Protein AF-0000000072977949 (afdb_homodimer)

Radius of gyration: 23.08 Å; Cα contacts (8 Å, |Δi|>4): 907; chains: 2; bounding box: 55×62×62 Å

Sequence (490 aa):
MAINISKLNVQCADCPIRHRAVCAKCDDDELAQLEDMKFYRMFEAGQTIVWAGDDLTFVASVVRGVATLGQTLEDGRTQMLGLLLPSDFIGRPWRGTSAYDVSAITNVTLCCFRRKPFEEMLIRTPHIGERLLEMTMDELDAAREWMLILGRKTAREKIASLLTIIARREKTLDVPLAKAPVTIDLPLTREAMSDYLGLTLETVSRQISALKREDIILLEGKRRVVVPDMARLLEQTGSDPISHIMAINISKLNVQCADCPIRHRAVCAKCDDDELAQLEDMKFYRMFEAGQTIVWAGDDLTFVASVVRGVATLGQTLEDGRTQMLGLLLPSDFIGRPWRGTSAYDVSAITNVTLCCFRRKPFEEMLIRTPHIGERLLEMTMDELDAAREWMLILGRKTAREKIASLLTIIARREKTLDVPLAKAPVTIDLPLTREAMSDYLGLTLETVSRQISALKREDIILLEGKRRVVVPDMARLLEQTGSDPISHI

Structure (mmCIF, N/CA/C/O backbone):
data_AF-0000000072977949-model_v1
#
loop_
_entity.id
_entity.type
_entity.pdbx_description
1 polymer 'Transcriptional activator protein FnrL'
#
loop_
_atom_site.group_PDB
_atom_site.id
_atom_site.type_symbol
_atom_site.label_atom_id
_atom_site.label_alt_id
_atom_site.label_comp_id
_atom_site.label_asym_id
_atom_site.label_entity_id
_atom_site.label_seq_id
_atom_site.pdbx_PDB_ins_code
_atom_site.Cartn_x
_atom_site.Cartn_y
_atom_site.Cartn_z
_atom_site.occupancy
_atom_site.B_iso_or_equiv
_atom_site.auth_seq_id
_atom_site.auth_comp_id
_atom_site.auth_asym_id
_atom_site.auth_atom_id
_atom_site.pdbx_PDB_model_num
ATOM 1 N N . MET A 1 1 ? 6.418 -28.5 12.336 1 30.33 1 MET A N 1
ATOM 2 C CA . MET A 1 1 ? 6.332 -29.172 11.039 1 30.33 1 MET A CA 1
ATOM 3 C C . MET A 1 1 ? 7.652 -29.078 10.289 1 30.33 1 MET A C 1
ATOM 5 O O . MET A 1 1 ? 8.258 -28 10.234 1 30.33 1 MET A O 1
ATOM 9 N N . ALA A 1 2 ? 8.156 -30.156 9.977 1 33.59 2 ALA A N 1
ATOM 10 C CA . ALA A 1 2 ? 9.508 -30.312 9.453 1 33.59 2 ALA A CA 1
ATOM 11 C C . ALA A 1 2 ? 9.703 -29.484 8.18 1 33.59 2 ALA A C 1
ATOM 13 O O . ALA A 1 2 ? 8.891 -29.562 7.258 1 33.59 2 ALA A O 1
ATOM 14 N N . ILE A 1 3 ? 10.336 -28.375 8.234 1 41.22 3 ILE A N 1
ATOM 15 C CA . ILE A 1 3 ? 10.742 -27.562 7.098 1 41.22 3 ILE A CA 1
ATOM 16 C C . ILE A 1 3 ? 11.445 -28.422 6.059 1 41.22 3 ILE A C 1
ATOM 18 O O . ILE A 1 3 ? 12.508 -29 6.336 1 41.22 3 ILE A O 1
ATOM 22 N N . ASN A 1 4 ? 10.727 -29.156 5.258 1 37.44 4 ASN A N 1
ATOM 23 C CA . ASN A 1 4 ? 11.391 -29.891 4.191 1 37.44 4 ASN A CA 1
ATOM 24 C C . ASN A 1 4 ? 12.258 -28.984 3.33 1 37.44 4 ASN A C 1
ATOM 26 O O . ASN A 1 4 ? 11.742 -28.109 2.635 1 37.44 4 ASN A O 1
ATOM 30 N N . ILE A 1 5 ? 13.43 -28.641 3.742 1 45.5 5 ILE A N 1
ATOM 31 C CA . ILE A 1 5 ? 14.469 -27.969 2.971 1 45.5 5 ILE A CA 1
ATOM 32 C C . ILE A 1 5 ? 14.773 -28.766 1.708 1 45.5 5 ILE A C 1
ATOM 34 O O . ILE A 1 5 ? 15.359 -29.844 1.778 1 45.5 5 ILE A O 1
ATOM 38 N N . SER A 1 6 ? 13.773 -29.016 0.909 1 48.47 6 SER A N 1
ATOM 39 C CA . SER A 1 6 ? 14.148 -29.703 -0.33 1 48.47 6 SER A CA 1
ATOM 40 C C . SER A 1 6 ? 15.305 -28.984 -1.022 1 48.47 6 SER A C 1
ATOM 42 O O . SER A 1 6 ? 15.43 -27.766 -0.934 1 48.47 6 SER A O 1
ATOM 44 N N . LYS A 1 7 ? 16.438 -29.625 -1.248 1 54.16 7 LYS A N 1
ATOM 45 C CA . LYS A 1 7 ? 17.719 -29.297 -1.867 1 54.16 7 LYS A CA 1
ATOM 46 C C . LYS A 1 7 ? 17.516 -28.719 -3.27 1 54.16 7 LYS A C 1
ATOM 48 O O . LYS A 1 7 ? 17.594 -29.453 -4.258 1 54.16 7 LYS A O 1
ATOM 53 N N . LEU A 1 8 ? 16.469 -27.969 -3.547 1 64.19 8 LEU A N 1
ATOM 54 C CA . LEU A 1 8 ? 16.562 -27.328 -4.855 1 64.19 8 LEU A CA 1
ATOM 55 C C . LEU A 1 8 ? 17.859 -26.547 -4.984 1 64.19 8 LEU A C 1
ATOM 57 O O . LEU A 1 8 ? 18.156 -25.688 -4.152 1 64.19 8 LEU A O 1
ATOM 61 N N . ASN A 1 9 ? 18.906 -27.156 -5.555 1 70.19 9 ASN A N 1
ATOM 62 C CA . ASN A 1 9 ? 20.219 -26.562 -5.727 1 70.19 9 ASN A CA 1
ATOM 63 C C . ASN A 1 9 ? 20.312 -25.797 -7.047 1 70.19 9 ASN A C 1
ATOM 65 O O . ASN A 1 9 ? 21.062 -26.188 -7.941 1 70.19 9 ASN A O 1
ATOM 69 N N . VAL A 1 10 ? 19.375 -24.922 -7.27 1 79.5 10 VAL A N 1
ATOM 70 C CA . VAL A 1 10 ? 19.469 -24.094 -8.469 1 79.5 10 VAL A CA 1
ATOM 71 C C . VAL A 1 10 ? 20.438 -22.938 -8.227 1 79.5 10 VAL A C 1
ATOM 73 O O . VAL A 1 10 ? 20.312 -22.219 -7.23 1 79.5 10 VAL A O 1
ATOM 76 N N . GLN A 1 11 ? 21.438 -22.891 -9.109 1 87.94 11 GLN A N 1
ATOM 77 C CA . GLN A 1 11 ? 22.344 -21.734 -9.047 1 87.94 11 GLN A CA 1
ATOM 78 C C . GLN A 1 11 ? 21.609 -20.438 -9.312 1 87.94 11 GLN A C 1
ATOM 80 O O . GLN A 1 11 ? 20.719 -20.391 -10.18 1 87.94 11 GLN A O 1
ATOM 85 N N . CYS A 1 12 ? 21.969 -19.422 -8.641 1 90.38 12 CYS A N 1
ATOM 86 C CA . CYS A 1 12 ? 21.312 -18.125 -8.789 1 90.38 12 CYS A CA 1
ATOM 87 C C . CYS A 1 12 ? 21.312 -17.672 -10.25 1 90.38 12 CYS A C 1
ATOM 89 O O . CYS A 1 12 ? 20.344 -17.094 -10.727 1 90.38 12 CYS A O 1
ATOM 91 N N . ALA A 1 13 ? 22.438 -17.938 -10.906 1 86 13 ALA A N 1
ATOM 92 C CA . ALA A 1 13 ? 22.594 -17.516 -12.289 1 86 13 ALA A CA 1
ATOM 93 C C . ALA A 1 13 ? 21.562 -18.203 -13.188 1 86 13 ALA A C 1
ATOM 95 O O . ALA A 1 13 ? 21.203 -17.688 -14.25 1 86 13 ALA A O 1
ATOM 96 N N . ASP A 1 14 ? 21.047 -19.328 -12.781 1 89 14 ASP A N 1
ATOM 97 C CA . ASP A 1 14 ? 20.109 -20.125 -13.57 1 89 14 ASP A CA 1
ATOM 98 C C . ASP A 1 14 ? 18.688 -20.031 -12.992 1 89 14 ASP A C 1
ATOM 100 O O . ASP A 1 14 ? 17.797 -20.75 -13.43 1 89 14 ASP A O 1
ATOM 104 N N . CYS A 1 15 ? 18.516 -19.234 -12.062 1 93.88 15 CYS A N 1
ATOM 105 C CA . CYS A 1 15 ? 17.25 -19.109 -11.367 1 93.88 15 CYS A CA 1
ATOM 106 C C . CYS A 1 15 ? 16.172 -18.516 -12.281 1 93.88 15 CYS A C 1
ATOM 108 O O . CYS A 1 15 ? 16.406 -17.469 -12.898 1 93.88 15 CYS A O 1
ATOM 110 N N . PRO A 1 16 ? 15.016 -19.125 -12.406 1 91.56 16 PRO A N 1
ATOM 111 C CA . PRO A 1 16 ? 13.977 -18.688 -13.344 1 91.56 16 PRO A CA 1
ATOM 112 C C . PRO A 1 16 ? 13.414 -17.312 -12.992 1 91.56 16 PRO A C 1
ATOM 114 O O . PRO A 1 16 ? 12.828 -16.641 -13.852 1 91.56 16 PRO A O 1
ATOM 117 N N . ILE A 1 17 ? 13.609 -16.812 -11.766 1 92.88 17 ILE A N 1
ATOM 118 C CA . ILE A 1 17 ? 13.016 -15.531 -11.383 1 92.88 17 ILE A CA 1
ATOM 119 C C . ILE A 1 17 ? 14.109 -14.477 -11.266 1 92.88 17 ILE A C 1
ATOM 121 O O . ILE A 1 17 ? 13.844 -13.336 -10.867 1 92.88 17 ILE A O 1
ATOM 125 N N . ARG A 1 18 ? 15.305 -14.773 -11.578 1 92.44 18 ARG A N 1
ATOM 126 C CA . ARG A 1 18 ? 16.484 -13.945 -11.32 1 92.44 18 ARG A CA 1
ATOM 127 C C . ARG A 1 18 ? 16.281 -12.539 -11.875 1 92.44 18 ARG A C 1
ATOM 129 O O . ARG A 1 18 ? 16.609 -11.555 -11.211 1 92.44 18 ARG A O 1
ATOM 136 N N . HIS A 1 19 ? 15.602 -12.398 -13.023 1 92.44 19 HIS A N 1
ATOM 137 C CA . HIS A 1 19 ? 15.555 -11.125 -13.727 1 92.44 19 HIS A CA 1
ATOM 138 C C . HIS A 1 19 ? 14.406 -10.258 -13.211 1 92.44 19 HIS A C 1
ATOM 140 O O . HIS A 1 19 ? 14.312 -9.078 -13.562 1 92.44 19 HIS A O 1
ATOM 146 N N . ARG A 1 20 ? 13.609 -10.828 -12.297 1 94.38 20 ARG A N 1
ATOM 147 C CA . ARG A 1 20 ? 12.453 -10.07 -11.828 1 94.38 20 ARG A CA 1
ATOM 148 C C . ARG A 1 20 ? 12.461 -9.953 -10.305 1 94.38 20 ARG A C 1
ATOM 150 O O . ARG A 1 20 ? 11.719 -9.148 -9.742 1 94.38 20 ARG A O 1
ATOM 157 N N . ALA A 1 21 ? 13.312 -10.727 -9.711 1 96.69 21 ALA A N 1
ATOM 158 C CA . ALA A 1 21 ? 13.336 -10.773 -8.25 1 96.69 21 ALA A CA 1
ATOM 159 C C . ALA A 1 21 ? 14.305 -9.742 -7.684 1 96.69 21 ALA A C 1
ATOM 161 O O . ALA A 1 21 ? 14.773 -8.859 -8.406 1 96.69 21 ALA A O 1
ATOM 162 N N . VAL A 1 22 ? 14.531 -9.805 -6.391 1 96.69 22 VAL A N 1
ATOM 163 C CA . VAL A 1 22 ? 15.328 -8.836 -5.648 1 96.69 22 VAL A CA 1
ATOM 164 C C . VAL A 1 22 ? 16.781 -8.883 -6.129 1 96.69 22 VAL A C 1
ATOM 166 O O . VAL A 1 22 ? 17.516 -7.906 -5.973 1 96.69 22 VAL A O 1
ATOM 169 N N . CYS A 1 23 ? 17.203 -9.953 -6.836 1 96.56 23 CYS A N 1
ATOM 170 C CA . CYS A 1 23 ? 18.594 -10.125 -7.27 1 96.56 23 CYS A CA 1
ATOM 171 C C . CYS A 1 23 ? 18.766 -9.688 -8.719 1 96.56 23 CYS A C 1
ATOM 173 O O . CYS A 1 23 ? 19.828 -9.891 -9.312 1 96.56 23 CYS A O 1
ATOM 175 N N . ALA A 1 24 ? 17.75 -9.078 -9.297 1 96.38 24 ALA A N 1
ATOM 176 C CA . ALA A 1 24 ? 17.688 -8.836 -10.734 1 96.38 24 ALA A CA 1
ATOM 177 C C . ALA A 1 24 ? 18.797 -7.898 -11.18 1 96.38 24 ALA A C 1
ATOM 179 O O . ALA A 1 24 ? 19.25 -7.961 -12.328 1 96.38 24 ALA A O 1
ATOM 180 N N . LYS A 1 25 ? 19.281 -7.062 -10.297 1 95.12 25 LYS A N 1
ATOM 181 C CA . LYS A 1 25 ? 20.266 -6.062 -10.688 1 95.12 25 LYS A CA 1
ATOM 182 C C . LYS A 1 25 ? 21.672 -6.48 -10.25 1 95.12 25 LYS A C 1
ATOM 184 O O . LYS A 1 25 ? 22.641 -5.738 -10.453 1 95.12 25 LYS A O 1
ATOM 189 N N . CYS A 1 26 ? 21.797 -7.621 -9.648 1 95.56 26 CYS A N 1
ATOM 190 C CA . CYS A 1 26 ? 23.078 -8.07 -9.109 1 95.56 26 CYS A CA 1
ATOM 191 C C . CYS A 1 26 ? 24.031 -8.438 -10.234 1 95.56 26 CYS A C 1
ATOM 193 O O . CYS A 1 26 ? 23.625 -9.039 -11.227 1 95.56 26 CYS A O 1
ATOM 195 N N . ASP A 1 27 ? 25.25 -8.062 -10.023 1 94.56 27 ASP A N 1
ATOM 196 C CA . ASP A 1 27 ? 26.281 -8.586 -10.906 1 94.56 27 ASP A CA 1
ATOM 197 C C . ASP A 1 27 ? 26.719 -9.992 -10.484 1 94.56 27 ASP A C 1
ATOM 199 O O . ASP A 1 27 ? 26.172 -10.539 -9.516 1 94.56 27 ASP A O 1
ATOM 203 N N . ASP A 1 28 ? 27.672 -10.539 -11.172 1 94.38 28 ASP A N 1
ATOM 204 C CA . ASP A 1 28 ? 28.062 -11.938 -10.961 1 94.38 28 ASP A CA 1
ATOM 205 C C . ASP A 1 28 ? 28.625 -12.148 -9.562 1 94.38 28 ASP A C 1
ATOM 207 O O . ASP A 1 28 ? 28.344 -13.156 -8.914 1 94.38 28 ASP A O 1
ATOM 211 N N . ASP A 1 29 ? 29.422 -11.242 -9.102 1 94.56 29 ASP A N 1
ATOM 212 C CA . ASP A 1 29 ? 30.016 -11.359 -7.773 1 94.56 29 ASP A CA 1
ATOM 213 C C . ASP A 1 29 ? 28.953 -11.297 -6.68 1 94.56 29 ASP A C 1
ATOM 215 O O . ASP A 1 29 ? 29 -12.07 -5.719 1 94.56 29 ASP A O 1
ATOM 219 N N . GLU A 1 30 ? 28.047 -10.445 -6.859 1 94.12 30 GLU A N 1
ATOM 220 C CA . GLU A 1 30 ? 26.953 -10.297 -5.902 1 94.12 30 GLU A CA 1
ATOM 221 C C . GLU A 1 30 ? 26.047 -11.523 -5.895 1 94.12 30 GLU A C 1
ATOM 223 O O . GLU A 1 30 ? 25.594 -11.961 -4.836 1 94.12 30 GLU A O 1
ATOM 228 N N . LEU A 1 31 ? 25.859 -12.07 -7.102 1 94.5 31 LEU A N 1
ATOM 229 C CA . LEU A 1 31 ? 25.078 -13.289 -7.199 1 94.5 31 LEU A CA 1
ATOM 230 C C . LEU A 1 31 ? 25.766 -14.445 -6.477 1 94.5 31 LEU A C 1
ATOM 232 O O . LEU A 1 31 ? 25.109 -15.273 -5.844 1 94.5 31 LEU A O 1
ATOM 236 N N . ALA A 1 32 ? 27.016 -14.477 -6.598 1 93.62 32 ALA A N 1
ATOM 237 C CA . ALA A 1 32 ? 27.781 -15.516 -5.914 1 93.62 32 ALA A CA 1
ATOM 238 C C . ALA A 1 32 ? 27.641 -15.391 -4.398 1 93.62 32 ALA A C 1
ATOM 240 O O . ALA A 1 32 ? 27.547 -16.391 -3.691 1 93.62 32 ALA A O 1
ATOM 241 N N . GLN A 1 33 ? 27.641 -14.18 -3.906 1 93.06 33 GLN A N 1
ATOM 242 C CA . GLN A 1 33 ? 27.453 -13.945 -2.479 1 93.06 33 GLN A CA 1
ATOM 243 C C . GLN A 1 33 ? 26.078 -14.422 -2.016 1 93.06 33 GLN A C 1
ATOM 245 O O . GLN A 1 33 ? 25.953 -15.055 -0.964 1 93.06 33 GLN A O 1
ATOM 250 N N . LEU A 1 34 ? 25.062 -14.102 -2.84 1 93.06 34 LEU A N 1
ATOM 251 C CA . LEU A 1 34 ? 23.719 -14.555 -2.525 1 93.06 34 LEU A CA 1
ATOM 252 C C . LEU A 1 34 ? 23.625 -16.078 -2.557 1 93.06 34 LEU A C 1
ATOM 254 O O . LEU A 1 34 ? 22.969 -16.688 -1.708 1 93.06 34 LEU A O 1
ATOM 258 N N . GLU A 1 35 ? 24.281 -16.656 -3.504 1 93.44 35 GLU A N 1
ATOM 259 C CA . GLU A 1 35 ? 24.312 -18.094 -3.66 1 93.44 35 GLU A CA 1
ATOM 260 C C . GLU A 1 35 ? 24.828 -18.781 -2.398 1 93.44 35 GLU A C 1
ATOM 262 O O . GLU A 1 35 ? 24.297 -19.812 -1.984 1 93.44 35 GLU A O 1
ATOM 267 N N . ASP A 1 36 ? 25.75 -18.188 -1.78 1 92.69 36 ASP A N 1
ATOM 268 C CA . ASP A 1 36 ? 26.438 -18.797 -0.637 1 92.69 36 ASP A CA 1
ATOM 269 C C . ASP A 1 36 ? 25.562 -18.734 0.614 1 92.69 36 ASP A C 1
ATOM 271 O O . ASP A 1 36 ? 25.75 -19.531 1.542 1 92.69 36 ASP A O 1
ATOM 275 N N . MET A 1 37 ? 24.625 -17.938 0.648 1 93.06 37 MET A N 1
ATOM 276 C CA . MET A 1 37 ? 23.906 -17.719 1.901 1 93.06 37 MET A CA 1
ATOM 277 C C . MET A 1 37 ? 22.453 -18.141 1.768 1 93.06 37 MET A C 1
ATOM 279 O O . MET A 1 37 ? 21.719 -18.203 2.762 1 93.06 37 MET A O 1
ATOM 283 N N . LYS A 1 38 ? 22.062 -18.406 0.559 1 95.69 38 LYS A N 1
ATOM 284 C CA . LYS A 1 38 ? 20.641 -18.703 0.358 1 95.69 38 LYS A CA 1
ATOM 285 C C . LYS A 1 38 ? 20.297 -20.109 0.848 1 95.69 38 LYS A C 1
ATOM 287 O O . LYS A 1 38 ? 21.172 -20.953 0.973 1 95.69 38 LYS A O 1
ATOM 292 N N . PHE A 1 39 ? 19.031 -20.312 1.125 1 95.62 39 PHE A N 1
ATOM 293 C CA . PHE A 1 39 ? 18.453 -21.625 1.355 1 95.62 39 PHE A CA 1
ATOM 294 C C . PHE A 1 39 ? 17 -21.672 0.88 1 95.62 39 PHE A C 1
ATOM 296 O O . PHE A 1 39 ? 16.359 -20.641 0.727 1 95.62 39 PHE A O 1
ATOM 303 N N . TYR A 1 40 ? 16.578 -22.859 0.647 1 96.25 40 TYR A N 1
ATOM 304 C CA . TYR A 1 40 ? 15.227 -23 0.12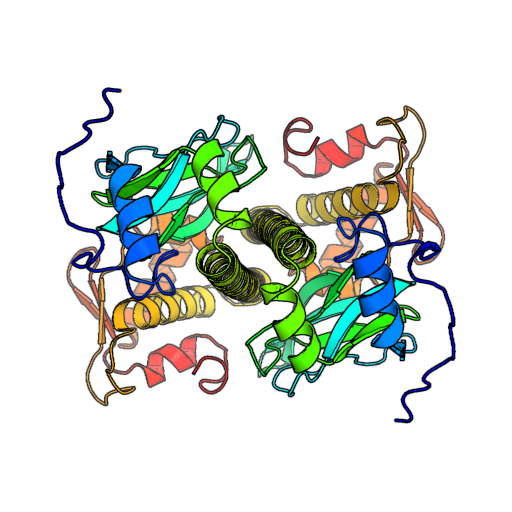6 1 96.25 40 TYR A CA 1
ATOM 305 C C . TYR A 1 40 ? 14.281 -23.531 1.201 1 96.25 40 TYR A C 1
ATOM 307 O O . TYR A 1 40 ? 14.695 -24.312 2.07 1 96.25 40 TYR A O 1
ATOM 315 N N . ARG A 1 41 ? 13.086 -23.078 1.152 1 96.19 41 ARG A N 1
ATOM 316 C CA . ARG A 1 41 ? 11.984 -23.641 1.932 1 96.19 41 ARG A CA 1
ATOM 317 C C . ARG A 1 41 ? 10.805 -23.984 1.036 1 96.19 41 ARG A C 1
ATOM 319 O O . ARG A 1 41 ? 10.492 -23.266 0.094 1 96.19 41 ARG A O 1
ATOM 326 N N . MET A 1 42 ? 10.211 -25.078 1.368 1 97.31 42 MET A N 1
ATOM 327 C CA . MET A 1 42 ? 9.055 -25.531 0.607 1 97.31 42 MET A CA 1
ATOM 328 C C . MET A 1 42 ? 7.836 -25.688 1.511 1 97.31 42 MET A C 1
ATOM 330 O O . MET A 1 42 ? 7.949 -26.141 2.648 1 97.31 42 MET A O 1
ATOM 334 N N . PHE A 1 43 ? 6.754 -25.297 0.976 1 97.81 43 PHE A N 1
ATOM 335 C CA . PHE A 1 43 ? 5.477 -25.391 1.673 1 97.81 43 PHE A CA 1
ATOM 336 C C . PHE A 1 43 ? 4.426 -26.047 0.796 1 97.81 43 PHE A C 1
ATOM 338 O O . PHE A 1 43 ? 4.355 -25.797 -0.407 1 97.81 43 PHE A O 1
ATOM 345 N N . GLU A 1 44 ? 3.635 -26.844 1.425 1 97.75 44 GLU A N 1
ATOM 346 C CA . GLU A 1 44 ? 2.518 -27.453 0.708 1 97.75 44 GLU A CA 1
ATOM 347 C C . GLU A 1 44 ? 1.326 -26.5 0.634 1 97.75 44 GLU A C 1
ATOM 349 O O . GLU A 1 44 ? 1.181 -25.609 1.478 1 97.75 44 GLU A O 1
ATOM 354 N N . ALA A 1 45 ? 0.525 -26.781 -0.383 1 95.81 45 ALA A N 1
ATOM 355 C CA . ALA A 1 45 ? -0.716 -26.031 -0.494 1 95.81 45 ALA A CA 1
ATOM 356 C C . ALA A 1 45 ? -1.494 -26.047 0.818 1 95.81 45 ALA A C 1
ATOM 358 O O . ALA A 1 45 ? -1.648 -27.109 1.436 1 95.81 45 ALA A O 1
ATOM 359 N N . GLY A 1 46 ? -1.885 -24.844 1.256 1 95 46 GLY A N 1
ATOM 360 C CA . GLY A 1 46 ? -2.684 -24.75 2.467 1 95 46 GLY A CA 1
ATOM 361 C C . GLY A 1 46 ? -1.86 -24.438 3.701 1 95 46 GLY A C 1
ATOM 362 O O . GLY A 1 46 ? -2.404 -24.031 4.73 1 95 46 GLY A O 1
ATOM 363 N N . GLN A 1 47 ? -0.57 -24.578 3.623 1 97.19 47 GLN A N 1
ATOM 364 C CA . GLN A 1 47 ? 0.286 -24.344 4.785 1 97.19 47 GLN A CA 1
ATOM 365 C C . GLN A 1 47 ? 0.526 -22.859 5.012 1 97.19 47 GLN A C 1
ATOM 367 O O . GLN A 1 47 ? 0.642 -22.094 4.055 1 97.19 47 GLN A O 1
ATOM 372 N N . THR A 1 48 ? 0.66 -22.531 6.266 1 96.81 48 THR A N 1
ATOM 373 C CA . THR A 1 48 ? 1.04 -21.172 6.633 1 96.81 48 THR A CA 1
ATOM 374 C C . THR A 1 48 ? 2.553 -20.984 6.539 1 96.81 48 THR A C 1
ATOM 376 O O . THR A 1 48 ? 3.316 -21.797 7.059 1 96.81 48 THR A O 1
ATOM 379 N N . ILE A 1 49 ? 2.92 -20.016 5.867 1 96.25 49 ILE A N 1
ATOM 380 C CA . ILE A 1 49 ? 4.332 -19.688 5.707 1 96.25 49 ILE A CA 1
ATOM 381 C C . ILE A 1 49 ? 4.785 -18.781 6.844 1 96.25 49 ILE A C 1
ATOM 383 O O . ILE A 1 49 ? 5.855 -18.984 7.422 1 96.25 49 ILE A O 1
ATOM 387 N N . VAL A 1 50 ? 4.02 -17.781 7.133 1 95 50 VAL A N 1
ATOM 388 C CA . VAL A 1 50 ? 4.262 -16.797 8.188 1 95 50 VAL A CA 1
ATOM 389 C C . VAL A 1 50 ? 2.961 -16.516 8.938 1 95 50 VAL A C 1
ATOM 391 O O . VAL A 1 50 ? 1.904 -16.359 8.312 1 95 50 VAL A O 1
ATOM 394 N N . TRP A 1 51 ? 3.057 -16.391 10.234 1 93.56 51 TRP A N 1
ATOM 395 C CA . TRP A 1 51 ? 1.935 -15.938 11.047 1 93.56 51 TRP A CA 1
ATOM 396 C C . TRP A 1 51 ? 2.109 -14.477 11.438 1 93.56 51 TRP A C 1
ATOM 398 O O . TRP A 1 51 ? 3.209 -14.055 11.805 1 93.56 51 TRP A O 1
ATOM 408 N N . ALA A 1 52 ? 1.011 -13.773 11.367 1 91.38 52 ALA A N 1
ATOM 409 C CA . ALA A 1 52 ? 1.049 -12.406 11.875 1 91.38 52 ALA A CA 1
ATOM 410 C C . ALA A 1 52 ? 1.521 -12.367 13.328 1 91.38 52 ALA A C 1
ATOM 412 O O . ALA A 1 52 ? 1.107 -13.195 14.141 1 91.38 52 ALA A O 1
ATOM 413 N N . GLY A 1 53 ? 2.436 -11.406 13.562 1 88.81 53 GLY A N 1
ATOM 414 C CA . GLY A 1 53 ? 2.932 -11.25 14.922 1 88.81 53 GLY A CA 1
ATOM 415 C C . GLY A 1 53 ? 4.18 -12.07 15.195 1 88.81 53 GLY A C 1
ATOM 416 O O . GLY A 1 53 ? 4.879 -11.828 16.188 1 88.81 53 GLY A O 1
ATOM 417 N N . ASP A 1 54 ? 4.43 -13.047 14.359 1 86.06 54 ASP A N 1
ATOM 418 C CA . ASP A 1 54 ? 5.602 -13.891 14.562 1 86.06 54 ASP A CA 1
ATOM 419 C C . ASP A 1 54 ? 6.879 -13.164 14.156 1 86.06 54 ASP A C 1
ATOM 421 O O . ASP A 1 54 ? 6.852 -12.281 13.289 1 86.06 54 ASP A O 1
ATOM 425 N N . ASP A 1 55 ? 7.945 -13.578 14.781 1 87.12 55 ASP A N 1
ATOM 426 C CA . ASP A 1 55 ? 9.258 -13.117 14.336 1 87.12 55 ASP A CA 1
ATOM 427 C C . ASP A 1 55 ? 9.594 -13.672 12.953 1 87.12 55 ASP A C 1
ATOM 429 O O . ASP A 1 55 ? 9.453 -14.875 12.711 1 87.12 55 ASP A O 1
ATOM 433 N N . LEU A 1 56 ? 9.898 -12.766 12.117 1 86.06 56 LEU A N 1
ATOM 434 C CA . LEU A 1 56 ? 10.336 -13.188 10.789 1 86.06 56 LEU A CA 1
ATOM 435 C C . LEU A 1 56 ? 11.859 -13.219 10.703 1 86.06 56 LEU A C 1
ATOM 437 O O . LEU A 1 56 ? 12.5 -12.18 10.523 1 86.06 56 LEU A O 1
ATOM 441 N N . THR A 1 57 ? 12.445 -14.312 10.734 1 90.44 57 THR A N 1
ATOM 442 C CA . THR A 1 57 ? 13.891 -14.461 10.812 1 90.44 57 THR A CA 1
ATOM 443 C C . THR A 1 57 ? 14.492 -14.586 9.414 1 90.44 57 THR A C 1
ATOM 445 O O . THR A 1 57 ? 15.719 -14.672 9.266 1 90.44 57 THR A O 1
ATOM 448 N N . PHE A 1 58 ? 13.594 -14.617 8.469 1 93.56 58 PHE A N 1
ATOM 449 C CA . PHE A 1 58 ? 14.094 -14.703 7.105 1 93.56 58 PHE A CA 1
ATOM 450 C C . PHE A 1 58 ? 13.289 -13.805 6.176 1 93.56 58 PHE A C 1
ATOM 452 O O . PHE A 1 58 ? 12.195 -13.359 6.523 1 93.56 58 PHE A O 1
ATOM 459 N N . VAL A 1 59 ? 13.852 -13.461 5.109 1 96.19 59 VAL A N 1
ATOM 460 C CA . VAL A 1 59 ? 13.172 -12.883 3.953 1 96.19 59 VAL A CA 1
ATOM 461 C C . VAL A 1 59 ? 13.227 -13.859 2.783 1 96.19 59 VAL A C 1
ATOM 463 O O . VAL A 1 59 ? 14.023 -14.805 2.789 1 96.19 59 VAL A O 1
ATOM 466 N N . ALA A 1 60 ? 12.336 -13.609 1.778 1 96.81 60 ALA A N 1
ATOM 467 C CA . ALA A 1 60 ? 12.312 -14.633 0.738 1 96.81 60 ALA A CA 1
ATOM 468 C C . ALA A 1 60 ? 11.703 -14.094 -0.553 1 96.81 60 ALA A C 1
ATOM 470 O O . ALA A 1 60 ? 10.906 -13.148 -0.525 1 96.81 60 ALA A O 1
ATOM 471 N N . SER A 1 61 ? 12.094 -14.68 -1.638 1 97.56 61 SER A N 1
ATOM 472 C CA . SER A 1 61 ? 11.414 -14.539 -2.922 1 97.56 61 SER A CA 1
ATOM 473 C C . SER A 1 61 ? 10.664 -15.812 -3.293 1 97.56 61 SER A C 1
ATOM 475 O O . SER A 1 61 ? 11.172 -16.922 -3.096 1 97.56 61 SER A O 1
ATOM 477 N N . VAL A 1 62 ? 9.508 -15.625 -3.822 1 97.38 62 VAL A N 1
ATOM 478 C CA . VAL A 1 62 ? 8.766 -16.766 -4.336 1 97.38 62 VAL A CA 1
ATOM 479 C C . VAL A 1 62 ? 9.391 -17.25 -5.641 1 97.38 62 VAL A C 1
ATOM 481 O O . VAL A 1 62 ? 9.477 -16.5 -6.613 1 97.38 62 VAL A O 1
ATOM 484 N N . VAL A 1 63 ? 9.812 -18.484 -5.629 1 96.5 63 VAL A N 1
ATOM 485 C CA . VAL A 1 63 ? 10.414 -19.047 -6.836 1 96.5 63 VAL A CA 1
ATOM 486 C C . VAL A 1 63 ? 9.336 -19.719 -7.676 1 96.5 63 VAL A C 1
ATOM 488 O O . VAL A 1 63 ? 9.281 -19.547 -8.898 1 96.5 63 VAL A O 1
ATOM 491 N N . ARG A 1 64 ? 8.531 -20.469 -6.992 1 95 64 ARG A N 1
ATOM 492 C CA . ARG A 1 64 ? 7.426 -21.203 -7.609 1 95 64 ARG A CA 1
ATOM 493 C C . ARG A 1 64 ? 6.199 -21.203 -6.707 1 95 64 ARG A C 1
ATOM 495 O O . ARG A 1 64 ? 6.32 -21.25 -5.48 1 95 64 ARG A O 1
ATOM 502 N N . GLY A 1 65 ? 5.043 -21.203 -7.453 1 94.38 65 GLY A N 1
ATOM 503 C CA . GLY A 1 65 ? 3.791 -21.297 -6.715 1 94.38 65 GLY A CA 1
ATOM 504 C C . GLY A 1 65 ? 3.174 -19.938 -6.422 1 94.38 65 GLY A C 1
ATOM 505 O O . GLY A 1 65 ? 3.627 -18.922 -6.949 1 94.38 65 GLY A O 1
ATOM 506 N N . VAL A 1 66 ? 2.092 -19.984 -5.664 1 95.06 66 VAL A N 1
ATOM 507 C CA . VAL A 1 66 ? 1.335 -18.781 -5.332 1 95.06 66 VAL A CA 1
ATOM 508 C C . VAL A 1 66 ? 1.022 -18.766 -3.838 1 95.06 66 VAL A C 1
ATOM 510 O O . VAL A 1 66 ? 0.628 -19.797 -3.268 1 95.06 66 VAL A O 1
ATOM 513 N N . ALA A 1 67 ? 1.28 -17.688 -3.221 1 97.06 67 ALA A N 1
ATOM 514 C CA . ALA A 1 67 ? 0.922 -17.484 -1.819 1 97.06 67 ALA A CA 1
ATOM 515 C C . ALA A 1 67 ? 0.031 -16.25 -1.658 1 97.06 67 ALA A C 1
ATOM 517 O O . ALA A 1 67 ? -0.169 -15.492 -2.609 1 97.06 67 ALA A O 1
ATOM 518 N N . THR A 1 68 ? -0.583 -16.125 -0.467 1 96.5 68 THR A N 1
ATOM 519 C CA . THR A 1 68 ? -1.437 -14.984 -0.173 1 96.5 68 THR A CA 1
ATOM 520 C C . THR A 1 68 ? -0.987 -14.289 1.109 1 96.5 68 THR A C 1
ATOM 522 O O . THR A 1 68 ? -0.414 -14.922 1.997 1 96.5 68 THR A O 1
ATOM 525 N N . LEU A 1 69 ? -1.208 -13.016 1.122 1 96.62 69 LEU A N 1
ATOM 526 C CA . LEU A 1 69 ? -1.108 -12.211 2.334 1 96.62 69 LEU A CA 1
ATOM 527 C C . LEU A 1 69 ? -2.492 -11.906 2.896 1 96.62 69 LEU A C 1
ATOM 529 O O . LEU A 1 69 ? -3.408 -11.562 2.148 1 96.62 69 LEU A O 1
ATOM 533 N N . GLY A 1 70 ? -2.682 -12.031 4.188 1 96.19 70 GLY A N 1
ATOM 534 C CA . GLY A 1 70 ? -3.984 -11.742 4.766 1 96.19 70 GLY A CA 1
ATOM 535 C C . GLY A 1 70 ? -3.912 -11.328 6.223 1 96.19 70 GLY A C 1
ATOM 536 O O . GLY A 1 70 ? -2.871 -11.477 6.863 1 96.19 70 GLY A O 1
ATOM 537 N N . GLN A 1 71 ? -4.98 -10.82 6.648 1 94.56 71 GLN A N 1
ATOM 538 C CA . GLN A 1 71 ? -5.16 -10.453 8.047 1 94.56 71 GLN A CA 1
ATOM 539 C C . GLN A 1 71 ? -6.539 -10.867 8.555 1 94.56 71 GLN A C 1
ATOM 541 O O . GLN A 1 71 ? -7.523 -10.805 7.816 1 94.56 71 GLN A O 1
ATOM 546 N N . THR A 1 72 ? -6.559 -11.266 9.766 1 91.94 72 THR A N 1
ATOM 547 C CA . THR A 1 72 ? -7.801 -11.656 10.422 1 91.94 72 THR A CA 1
ATOM 548 C C . THR A 1 72 ? -8.109 -10.727 11.594 1 91.94 72 THR A C 1
ATOM 550 O O . THR A 1 72 ? -7.25 -10.461 12.43 1 91.94 72 THR A O 1
ATOM 553 N N . LEU A 1 73 ? -9.344 -10.25 11.547 1 90.69 73 LEU A N 1
ATOM 554 C CA . LEU A 1 73 ? -9.805 -9.453 12.68 1 90.69 73 LEU A CA 1
ATOM 555 C C . LEU A 1 73 ? -10.133 -10.336 13.875 1 90.69 73 LEU A C 1
ATOM 557 O O . LEU A 1 73 ? -10.227 -11.562 13.742 1 90.69 73 LEU A O 1
ATOM 561 N N . GLU A 1 74 ? -10.289 -9.75 14.945 1 86.88 74 GLU A N 1
ATOM 562 C CA . GLU A 1 74 ? -10.547 -10.484 16.188 1 86.88 74 GLU A CA 1
ATOM 563 C C . GLU A 1 74 ? -11.852 -11.273 16.094 1 86.88 74 GLU A C 1
ATOM 565 O O . GLU A 1 74 ? -11.969 -12.352 16.672 1 86.88 74 GLU A O 1
ATOM 570 N N . ASP A 1 75 ? -12.75 -10.695 15.461 1 90.81 75 ASP A N 1
ATOM 571 C CA . ASP A 1 75 ? -14.047 -11.352 15.391 1 90.81 75 ASP A CA 1
ATOM 572 C C . ASP A 1 75 ? -14.07 -12.422 14.305 1 90.81 75 ASP A C 1
ATOM 574 O O . ASP A 1 75 ? -15.117 -12.984 14 1 90.81 75 ASP A O 1
ATOM 578 N N . GLY A 1 76 ? -12.969 -12.586 13.648 1 90.12 76 GLY A N 1
ATOM 579 C CA . GLY A 1 76 ? -12.844 -13.695 12.711 1 90.12 76 GLY A CA 1
ATOM 580 C C . GLY A 1 76 ? -12.945 -13.266 11.266 1 90.12 76 GLY A C 1
ATOM 581 O O . GLY A 1 76 ? -12.586 -14.023 10.359 1 90.12 76 GLY A O 1
ATOM 582 N N . ARG A 1 77 ? -13.445 -12.062 11.016 1 92.44 77 ARG A N 1
ATOM 583 C CA . ARG A 1 77 ? -13.453 -11.578 9.641 1 92.44 77 ARG A CA 1
ATOM 584 C C . ARG A 1 77 ? -12.047 -11.531 9.07 1 92.44 77 ARG A C 1
ATOM 586 O O . ARG A 1 77 ? -11.102 -11.133 9.758 1 92.44 77 ARG A O 1
ATOM 593 N N . THR A 1 78 ? -11.898 -11.969 7.809 1 92.81 78 THR A N 1
ATOM 594 C CA . THR A 1 78 ? -10.594 -12.016 7.164 1 92.81 78 THR A CA 1
ATOM 595 C C . THR A 1 78 ? -10.594 -11.172 5.891 1 92.81 78 THR A C 1
ATOM 597 O O . THR A 1 78 ? -11.609 -11.062 5.211 1 92.81 78 THR A O 1
ATOM 600 N N . GLN A 1 79 ? -9.539 -10.531 5.703 1 96.06 79 GLN A N 1
ATOM 601 C CA . GLN A 1 79 ? -9.297 -9.797 4.469 1 96.06 79 GLN A CA 1
ATOM 602 C C . GLN A 1 79 ? -7.98 -10.219 3.822 1 96.06 79 GLN A C 1
ATOM 604 O O . GLN A 1 79 ? -6.93 -10.188 4.465 1 96.06 79 GLN A O 1
ATOM 609 N N . MET A 1 80 ? -8.055 -10.695 2.586 1 96.69 80 MET A N 1
ATOM 610 C CA . MET A 1 80 ? -6.836 -10.922 1.811 1 96.69 80 MET A CA 1
ATOM 611 C C . MET A 1 80 ? -6.254 -9.609 1.307 1 96.69 80 MET A C 1
ATOM 613 O O . MET A 1 80 ? -6.988 -8.734 0.84 1 96.69 80 MET A O 1
ATOM 617 N N . LEU A 1 81 ? -4.957 -9.445 1.408 1 96.69 81 LEU A N 1
ATOM 618 C CA . LEU A 1 81 ? -4.312 -8.164 1.158 1 96.69 81 LEU A CA 1
ATOM 619 C C . LEU A 1 81 ? -3.449 -8.219 -0.097 1 96.69 81 LEU A C 1
ATOM 621 O O . LEU A 1 81 ? -3.008 -7.188 -0.603 1 96.69 81 LEU A O 1
ATOM 625 N N . GLY A 1 82 ? -3.174 -9.445 -0.56 1 94.88 82 GLY A N 1
ATOM 626 C CA . GLY A 1 82 ? -2.381 -9.57 -1.773 1 94.88 82 GLY A CA 1
ATOM 627 C C . GLY A 1 82 ? -2.109 -11.008 -2.164 1 94.88 82 GLY A C 1
ATOM 628 O O . GLY A 1 82 ? -2.379 -11.93 -1.388 1 94.88 82 GLY A O 1
ATOM 629 N N . LEU A 1 83 ? -1.676 -11.125 -3.434 1 93.94 83 LEU A N 1
ATOM 630 C CA . LEU A 1 83 ? -1.175 -12.383 -3.988 1 93.94 83 LEU A CA 1
ATOM 631 C C . LEU A 1 83 ? 0.33 -12.305 -4.223 1 93.94 83 LEU A C 1
ATOM 633 O O . LEU A 1 83 ? 0.843 -11.281 -4.676 1 93.94 83 LEU A O 1
ATOM 637 N N . LEU A 1 84 ? 0.962 -13.305 -3.838 1 95.94 84 LEU A N 1
ATOM 638 C CA . LEU A 1 84 ? 2.396 -13.414 -4.082 1 95.94 84 LEU A CA 1
ATOM 639 C C . LEU A 1 84 ? 2.686 -14.445 -5.168 1 95.94 84 LEU A C 1
ATOM 641 O O . LEU A 1 84 ? 2.434 -15.641 -4.98 1 95.94 84 LEU A O 1
ATOM 645 N N . LEU A 1 85 ? 3.166 -13.953 -6.25 1 93.75 85 LEU A N 1
ATOM 646 C CA . LEU A 1 85 ? 3.541 -14.766 -7.406 1 93.75 85 LEU A CA 1
ATOM 647 C C . LEU A 1 85 ? 5.059 -14.891 -7.512 1 93.75 85 LEU A C 1
ATOM 649 O O . LEU A 1 85 ? 5.793 -14.25 -6.754 1 93.75 85 LEU A O 1
ATOM 653 N N . PRO A 1 86 ? 5.547 -15.727 -8.43 1 93.88 86 PRO A N 1
ATOM 654 C CA . PRO A 1 86 ? 6.996 -15.852 -8.594 1 93.88 86 PRO A CA 1
ATOM 655 C C . PRO A 1 86 ? 7.688 -14.5 -8.773 1 93.88 86 PRO A C 1
ATOM 657 O O . PRO A 1 86 ? 7.211 -13.648 -9.523 1 93.88 86 PRO A O 1
ATOM 660 N N . SER A 1 87 ? 8.758 -14.305 -8.031 1 95.94 87 SER A N 1
ATOM 661 C CA . SER A 1 87 ? 9.625 -13.133 -8 1 95.94 87 SER A CA 1
ATOM 662 C C . SER A 1 87 ? 9.18 -12.148 -6.926 1 95.94 87 SER A C 1
ATOM 664 O O . SER A 1 87 ? 9.922 -11.219 -6.586 1 95.94 87 SER A O 1
ATOM 666 N N . ASP A 1 88 ? 7.957 -12.32 -6.43 1 96.25 88 ASP A N 1
ATOM 667 C CA . ASP A 1 88 ? 7.516 -11.43 -5.359 1 96.25 88 ASP A CA 1
ATOM 668 C C . ASP A 1 88 ? 8.297 -11.68 -4.074 1 96.25 88 ASP A C 1
ATOM 670 O O . ASP A 1 88 ? 8.867 -12.758 -3.891 1 96.25 88 ASP A O 1
ATOM 674 N N . PHE A 1 89 ? 8.32 -10.695 -3.225 1 96.94 89 PHE A N 1
ATOM 675 C CA . PHE A 1 89 ? 9.195 -10.688 -2.059 1 96.94 89 PHE A CA 1
ATOM 676 C C . PHE A 1 89 ? 8.383 -10.781 -0.772 1 96.94 89 PHE A C 1
ATOM 678 O O . PHE A 1 89 ? 7.34 -10.141 -0.642 1 96.94 89 PHE A O 1
ATOM 685 N N . ILE A 1 90 ? 8.859 -11.633 0.131 1 95.44 90 ILE A N 1
ATOM 686 C CA . ILE A 1 90 ? 8.289 -11.781 1.467 1 95.44 90 ILE A CA 1
ATOM 687 C C . ILE A 1 90 ? 9.289 -11.289 2.51 1 95.44 90 ILE A C 1
ATOM 689 O O . ILE A 1 90 ? 10.43 -11.758 2.555 1 95.44 90 ILE A O 1
ATOM 693 N N . GLY A 1 91 ? 8.859 -10.414 3.338 1 92 91 GLY A N 1
ATOM 694 C CA . GLY A 1 91 ? 9.703 -9.969 4.438 1 92 91 GLY A CA 1
ATOM 695 C C . GLY A 1 91 ? 9.711 -8.469 4.617 1 92 91 GLY A C 1
ATOM 696 O O . GLY A 1 91 ? 9.312 -7.727 3.715 1 92 91 GLY A O 1
ATOM 697 N N . ARG A 1 92 ? 10.117 -8.039 5.773 1 89.31 92 ARG A N 1
ATOM 698 C CA . ARG A 1 92 ? 10.227 -6.641 6.18 1 89.31 92 ARG A CA 1
ATOM 699 C C . ARG A 1 92 ? 11.57 -6.371 6.844 1 89.31 92 ARG A C 1
ATOM 701 O O . ARG A 1 92 ? 11.688 -6.414 8.07 1 89.31 92 ARG A O 1
ATOM 708 N N . PRO A 1 93 ? 12.508 -6.043 5.969 1 89.06 93 PRO A N 1
ATOM 709 C CA . PRO A 1 93 ? 13.805 -5.742 6.578 1 89.06 93 PRO A CA 1
ATOM 710 C C . PRO A 1 93 ? 13.711 -4.676 7.672 1 89.06 93 PRO A C 1
ATOM 712 O O . PRO A 1 93 ? 12.914 -3.742 7.559 1 89.06 93 PRO A O 1
ATOM 715 N N . TRP A 1 94 ? 14.445 -4.844 8.727 1 87.5 94 TRP A N 1
ATOM 716 C CA . TRP A 1 94 ? 14.641 -3.945 9.859 1 87.5 94 TRP A CA 1
ATOM 717 C C . TRP A 1 94 ? 13.406 -3.924 10.758 1 87.5 94 TRP A C 1
ATOM 719 O O . TRP A 1 94 ? 13.281 -3.055 11.625 1 87.5 94 TRP A O 1
ATOM 729 N N . ARG A 1 95 ? 12.469 -4.73 10.359 1 83.38 95 ARG A N 1
ATOM 730 C CA . ARG A 1 95 ? 11.359 -4.992 11.266 1 83.38 95 ARG A CA 1
ATOM 731 C C . ARG A 1 95 ? 11.312 -6.461 11.672 1 83.38 95 ARG A C 1
ATOM 733 O O . ARG A 1 95 ? 11.555 -7.348 10.852 1 83.38 95 ARG A O 1
ATOM 740 N N . GLY A 1 96 ? 11.031 -6.641 12.906 1 80.75 96 GLY A N 1
ATOM 741 C CA . GLY A 1 96 ? 11.18 -7.988 13.438 1 80.75 96 GLY A CA 1
ATOM 742 C C . GLY A 1 96 ? 9.922 -8.828 13.305 1 80.75 96 GLY A C 1
ATOM 743 O O . GLY A 1 96 ? 9.969 -10.055 13.414 1 80.75 96 GLY A O 1
ATOM 744 N N . THR A 1 97 ? 8.805 -8.211 13.078 1 87.25 97 THR A N 1
ATOM 745 C CA . THR A 1 97 ? 7.574 -8.992 13.062 1 87.25 97 THR A CA 1
ATOM 746 C C . THR A 1 97 ? 6.773 -8.703 11.797 1 87.25 97 THR A C 1
ATOM 748 O O . THR A 1 97 ? 6.902 -7.629 11.203 1 87.25 97 THR A O 1
ATOM 751 N N . SER A 1 98 ? 6.066 -9.781 11.438 1 87.06 98 SER A N 1
ATOM 752 C CA . SER A 1 98 ? 5.137 -9.609 10.32 1 87.06 98 SER A CA 1
ATOM 753 C C . SER A 1 98 ? 3.785 -9.094 10.805 1 87.06 98 SER A C 1
ATOM 755 O O . SER A 1 98 ? 3.268 -9.562 11.82 1 87.06 98 SER A O 1
ATOM 757 N N . ALA A 1 99 ? 3.205 -8.219 10.078 1 85.56 99 ALA A N 1
ATOM 758 C CA . ALA A 1 99 ? 1.875 -7.715 10.414 1 85.56 99 ALA A CA 1
ATOM 759 C C . ALA A 1 99 ? 0.788 -8.578 9.789 1 85.56 99 ALA A C 1
ATOM 761 O O . ALA A 1 99 ? -0.396 -8.422 10.094 1 85.56 99 ALA A O 1
ATOM 762 N N . TYR A 1 100 ? 1.193 -9.539 8.914 1 92.88 100 TYR A N 1
ATOM 763 C CA . TYR A 1 100 ? 0.213 -10.289 8.141 1 92.88 100 TYR A CA 1
ATOM 764 C C . TYR A 1 100 ? 0.57 -11.773 8.102 1 92.88 100 TYR A C 1
ATOM 766 O O . TYR A 1 100 ? 1.728 -12.141 8.312 1 92.88 100 TYR A O 1
ATOM 774 N N . ASP A 1 101 ? -0.458 -12.516 7.824 1 95.5 101 ASP A N 1
ATOM 775 C CA . ASP A 1 101 ? -0.261 -13.938 7.551 1 95.5 101 ASP A CA 1
ATOM 776 C C . ASP A 1 101 ? 0.102 -14.164 6.086 1 95.5 101 ASP A C 1
ATOM 778 O O . ASP A 1 101 ? -0.429 -13.492 5.195 1 95.5 101 ASP A O 1
ATOM 782 N N . VAL A 1 102 ? 0.975 -15.078 5.883 1 96.62 102 VAL A N 1
ATOM 783 C CA . VAL A 1 102 ? 1.272 -15.562 4.539 1 96.62 102 VAL A CA 1
ATOM 784 C C . VAL A 1 102 ? 0.955 -17.047 4.441 1 96.62 102 VAL A C 1
ATOM 786 O O . VAL A 1 102 ? 1.381 -17.844 5.289 1 96.62 102 VAL A O 1
ATOM 789 N N . SER A 1 103 ? 0.202 -17.406 3.426 1 97 103 SER A N 1
ATOM 790 C CA . SER A 1 103 ? -0.203 -18.797 3.281 1 97 103 SER A CA 1
ATOM 791 C C . SER A 1 103 ? 0.001 -19.281 1.851 1 97 103 SER A C 1
ATOM 793 O O . SER A 1 103 ? -0.259 -18.547 0.895 1 97 103 SER A O 1
ATOM 795 N N . ALA A 1 104 ? 0.411 -20.5 1.772 1 97.38 104 ALA A N 1
ATOM 796 C CA . ALA A 1 104 ? 0.561 -21.125 0.458 1 97.38 104 ALA A CA 1
ATOM 797 C C . ALA A 1 104 ? -0.792 -21.547 -0.107 1 97.38 104 ALA A C 1
ATOM 799 O O . ALA A 1 104 ? -1.551 -22.266 0.55 1 97.38 104 ALA A O 1
ATOM 800 N N . ILE A 1 105 ? -1.063 -21.078 -1.294 1 93.62 105 ILE A N 1
ATOM 801 C CA . ILE A 1 105 ? -2.26 -21.531 -1.994 1 93.62 105 ILE A CA 1
ATOM 802 C C . ILE A 1 105 ? -1.944 -22.797 -2.795 1 93.62 105 ILE A C 1
ATOM 804 O O . ILE A 1 105 ? -2.77 -23.703 -2.883 1 93.62 105 ILE A O 1
ATOM 808 N N . THR A 1 106 ? -0.892 -22.766 -3.523 1 94.06 106 THR A N 1
ATOM 809 C CA . THR A 1 106 ? -0.304 -23.938 -4.156 1 94.06 106 THR A CA 1
ATOM 810 C C . THR A 1 106 ? 0.942 -24.391 -3.404 1 94.06 106 THR A C 1
ATOM 812 O O . THR A 1 106 ? 1.271 -23.844 -2.35 1 94.06 106 THR A O 1
ATOM 815 N N . ASN A 1 107 ? 1.539 -25.453 -3.977 1 96.44 107 ASN A N 1
ATOM 816 C CA . ASN A 1 107 ? 2.891 -25.688 -3.48 1 96.44 107 ASN A CA 1
ATOM 817 C C . ASN A 1 107 ? 3.812 -24.516 -3.785 1 96.44 107 ASN A C 1
ATOM 819 O O . ASN A 1 107 ? 3.799 -23.984 -4.895 1 96.44 107 ASN A O 1
ATOM 823 N N . VAL A 1 108 ? 4.531 -24.125 -2.719 1 97.38 108 VAL A N 1
ATOM 824 C CA . VAL A 1 108 ? 5.344 -22.922 -2.852 1 97.38 108 VAL A CA 1
ATOM 825 C C . VAL A 1 108 ? 6.801 -23.25 -2.547 1 97.38 108 VAL A C 1
ATOM 827 O O . VAL A 1 108 ? 7.098 -23.969 -1.596 1 97.38 108 VAL A O 1
ATOM 830 N N . THR A 1 109 ? 7.68 -22.781 -3.383 1 97.56 109 THR A N 1
ATOM 831 C CA . THR A 1 109 ? 9.117 -22.797 -3.143 1 97.56 109 THR A CA 1
ATOM 832 C C . THR A 1 109 ? 9.648 -21.391 -2.934 1 97.56 109 THR A C 1
ATOM 834 O O . THR A 1 109 ? 9.398 -20.5 -3.748 1 97.56 109 THR A O 1
ATOM 837 N N . LEU A 1 110 ? 10.359 -21.234 -1.844 1 97.31 110 LEU A N 1
ATOM 838 C CA . LEU A 1 110 ? 10.93 -19.938 -1.518 1 97.31 110 LEU A CA 1
ATOM 839 C C . LEU A 1 110 ? 12.453 -19.984 -1.566 1 97.31 110 LEU A C 1
ATOM 841 O O . LEU A 1 110 ? 13.062 -20.953 -1.107 1 97.31 110 LEU A O 1
ATOM 845 N N . CYS A 1 111 ? 13.031 -19.016 -2.203 1 97.56 111 CYS A N 1
ATOM 846 C CA . CYS A 1 111 ? 14.438 -18.719 -1.971 1 97.56 111 CYS A CA 1
ATOM 847 C C . CYS A 1 111 ? 14.602 -17.781 -0.782 1 97.56 111 CYS A C 1
ATOM 849 O O . CYS A 1 111 ? 14.125 -16.641 -0.815 1 97.56 111 CYS A O 1
ATOM 851 N N . CYS A 1 112 ? 15.32 -18.172 0.216 1 96.81 112 CYS A N 1
ATOM 852 C CA . CYS A 1 112 ? 15.328 -17.484 1.494 1 96.81 112 CYS A CA 1
ATOM 853 C C . CYS A 1 112 ? 16.719 -16.969 1.837 1 96.81 112 CYS A C 1
ATOM 855 O O . CYS A 1 112 ? 17.719 -17.531 1.378 1 96.81 112 CYS A O 1
ATOM 857 N N . PHE A 1 113 ? 16.703 -15.953 2.588 1 96.5 113 PHE A N 1
ATOM 858 C CA . PHE A 1 113 ? 17.891 -15.43 3.258 1 96.5 113 PHE A CA 1
ATOM 859 C C . PHE A 1 113 ? 17.594 -15.141 4.727 1 96.5 113 PHE A C 1
ATOM 861 O O . PHE A 1 113 ? 16.516 -14.664 5.066 1 96.5 113 PHE A O 1
ATOM 868 N N . ARG A 1 114 ? 18.609 -15.422 5.543 1 95.56 114 ARG A N 1
ATOM 869 C CA . ARG A 1 114 ? 18.453 -14.969 6.926 1 95.56 114 ARG A CA 1
ATOM 870 C C . ARG A 1 114 ? 18.359 -13.453 7.004 1 95.56 114 ARG A C 1
ATOM 872 O O . ARG A 1 114 ? 19.047 -12.742 6.277 1 95.56 114 ARG A O 1
ATOM 879 N N . ARG A 1 115 ? 17.547 -12.977 7.887 1 94.31 115 ARG A N 1
ATOM 880 C CA . ARG A 1 115 ? 17.172 -11.562 7.887 1 94.31 115 ARG A CA 1
ATOM 881 C C . ARG A 1 115 ? 18.391 -10.672 8.133 1 94.31 115 ARG A C 1
ATOM 883 O O . ARG A 1 115 ? 18.672 -9.766 7.348 1 94.31 115 ARG A O 1
ATOM 890 N N . LYS A 1 116 ? 19.188 -10.922 9.148 1 93.12 116 LYS A N 1
ATOM 891 C CA . LYS A 1 116 ? 20.266 -10.023 9.547 1 93.12 116 LYS A CA 1
ATOM 892 C C . LYS A 1 116 ? 21.359 -9.961 8.484 1 93.12 116 LYS A C 1
ATOM 894 O O . LYS A 1 116 ? 21.75 -8.875 8.039 1 93.12 116 LYS A O 1
ATOM 899 N N . PRO A 1 117 ? 21.828 -11.133 8.008 1 94.12 117 PRO A N 1
ATOM 900 C CA . PRO A 1 117 ? 22.797 -11.078 6.914 1 94.12 117 PRO A CA 1
ATOM 901 C C . PRO A 1 117 ? 22.234 -10.375 5.676 1 94.12 117 PRO A C 1
ATOM 903 O O . PRO A 1 117 ? 22.984 -9.664 4.988 1 94.12 117 PRO A O 1
ATOM 906 N N . PHE A 1 118 ? 21 -10.555 5.406 1 94.81 118 PHE A N 1
ATOM 907 C CA . PHE A 1 118 ? 20.391 -9.898 4.254 1 94.81 118 PHE A CA 1
ATOM 908 C C . PHE A 1 118 ? 20.328 -8.391 4.461 1 94.81 118 PHE A C 1
ATOM 910 O O . PHE A 1 118 ? 20.609 -7.621 3.537 1 94.81 118 PHE A O 1
ATOM 917 N N . GLU A 1 119 ? 20 -7.961 5.641 1 93.44 119 GLU A N 1
ATOM 918 C CA . GLU A 1 119 ? 19.984 -6.539 5.969 1 93.44 119 GLU A CA 1
ATOM 919 C C . GLU A 1 119 ? 21.359 -5.918 5.777 1 93.44 119 GLU A C 1
ATOM 921 O O . GLU A 1 119 ? 21.484 -4.785 5.305 1 93.44 119 GLU A O 1
ATOM 926 N N . GLU A 1 120 ? 22.344 -6.66 6.066 1 92.56 120 GLU A N 1
ATOM 927 C CA . GLU A 1 120 ? 23.703 -6.195 5.836 1 92.56 120 GLU A CA 1
ATOM 928 C C . GLU A 1 120 ? 24 -6.051 4.348 1 92.56 120 GLU A C 1
ATOM 930 O O . GLU A 1 120 ? 24.672 -5.113 3.928 1 92.56 120 GLU A O 1
ATOM 935 N N . MET A 1 121 ? 23.453 -6.945 3.57 1 92 121 MET A N 1
ATOM 936 C CA . MET A 1 121 ? 23.641 -6.887 2.123 1 92 121 MET A CA 1
ATOM 937 C C . MET A 1 121 ? 22.953 -5.66 1.532 1 92 121 MET A C 1
ATOM 939 O O . MET A 1 121 ? 23.453 -5.074 0.565 1 92 121 MET A O 1
ATOM 943 N N . LEU A 1 122 ? 21.828 -5.262 2.107 1 90.69 122 LEU A N 1
ATOM 944 C CA . LEU 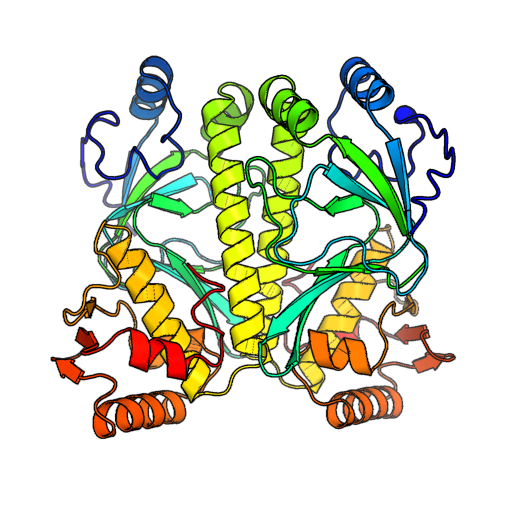A 1 122 ? 21.094 -4.102 1.612 1 90.69 122 LEU A CA 1
ATOM 945 C C . LEU A 1 122 ? 21.953 -2.844 1.686 1 90.69 122 LEU A C 1
ATOM 947 O O . LEU A 1 122 ? 21.828 -1.951 0.844 1 90.69 122 LEU A O 1
ATOM 951 N N . ILE A 1 123 ? 22.828 -2.854 2.639 1 85.94 123 ILE A N 1
ATOM 952 C CA . ILE A 1 123 ? 23.656 -1.677 2.885 1 85.94 123 ILE A CA 1
ATOM 953 C C . ILE A 1 123 ? 24.938 -1.762 2.053 1 85.94 123 ILE A C 1
ATOM 955 O O . ILE A 1 123 ? 25.359 -0.775 1.441 1 85.94 123 ILE A O 1
ATOM 959 N N . ARG A 1 124 ? 25.484 -2.936 1.9 1 88.75 124 ARG A N 1
ATOM 960 C CA . ARG A 1 124 ? 26.797 -3.113 1.289 1 88.75 124 ARG A CA 1
ATOM 961 C C . ARG A 1 124 ? 26.672 -3.287 -0.221 1 88.75 124 ARG A C 1
ATOM 963 O O . ARG A 1 124 ? 27.625 -3.016 -0.959 1 88.75 124 ARG A O 1
ATOM 970 N N . THR A 1 125 ? 25.547 -3.799 -0.644 1 89.88 125 THR A N 1
ATOM 971 C CA . THR A 1 125 ? 25.328 -4.059 -2.061 1 89.88 125 THR A CA 1
ATOM 972 C C . THR A 1 125 ? 24.203 -3.178 -2.598 1 89.88 125 THR A C 1
ATOM 974 O O . THR A 1 125 ? 23.047 -3.594 -2.633 1 89.88 125 THR A O 1
ATOM 977 N N . PRO A 1 126 ? 24.469 -2.035 -3.123 1 87.5 126 PRO A N 1
ATOM 978 C CA . PRO A 1 126 ? 23.453 -1.039 -3.473 1 87.5 126 PRO A CA 1
ATOM 979 C C . PRO A 1 126 ? 22.438 -1.57 -4.473 1 87.5 126 PRO A C 1
ATOM 981 O O . PRO A 1 126 ? 21.266 -1.191 -4.414 1 87.5 126 PRO A O 1
ATOM 984 N N . HIS A 1 127 ? 22.875 -2.512 -5.352 1 93.25 127 HIS A N 1
ATOM 985 C CA . HIS A 1 127 ? 21.969 -3.018 -6.379 1 93.25 127 HIS A CA 1
ATOM 986 C C . HIS A 1 127 ? 20.797 -3.775 -5.762 1 93.25 127 HIS A C 1
ATOM 988 O O . HIS A 1 127 ? 19.688 -3.727 -6.273 1 93.25 127 HIS A O 1
ATOM 994 N N . ILE A 1 128 ? 21.031 -4.395 -4.656 1 94.38 128 ILE A N 1
ATOM 995 C CA . ILE A 1 128 ? 19.969 -5.152 -3.996 1 94.38 128 ILE A CA 1
ATOM 996 C C . ILE A 1 128 ? 18.984 -4.191 -3.328 1 94.38 128 ILE A C 1
ATOM 998 O O . ILE A 1 128 ? 17.766 -4.348 -3.461 1 94.38 128 ILE A O 1
ATOM 1002 N N . GLY A 1 129 ? 19.547 -3.209 -2.602 1 93.38 129 GLY A N 1
ATOM 1003 C CA . GLY A 1 129 ? 18.688 -2.217 -1.97 1 93.38 129 GLY A CA 1
ATOM 1004 C C . GLY A 1 129 ? 17.844 -1.442 -2.961 1 93.38 129 GLY A C 1
ATOM 1005 O O . GLY A 1 129 ? 16.656 -1.218 -2.725 1 93.38 129 GLY A O 1
ATOM 1006 N N . GLU A 1 130 ? 18.5 -1.071 -3.996 1 93.31 130 GLU A N 1
ATOM 1007 C CA . GLU A 1 130 ? 17.812 -0.361 -5.07 1 93.31 130 GLU A CA 1
ATOM 1008 C C . GLU A 1 130 ? 16.656 -1.194 -5.633 1 93.31 130 GLU A C 1
ATOM 1010 O O . GLU A 1 130 ? 15.547 -0.701 -5.785 1 93.31 130 GLU A O 1
ATOM 1015 N N . ARG A 1 131 ? 16.922 -2.389 -5.953 1 95.38 131 ARG A N 1
ATOM 1016 C CA . ARG A 1 131 ? 15.922 -3.27 -6.551 1 95.38 131 ARG A CA 1
ATOM 1017 C C . ARG A 1 131 ? 14.773 -3.527 -5.582 1 95.38 131 ARG A C 1
ATOM 1019 O O . ARG A 1 131 ? 13.609 -3.504 -5.977 1 95.38 131 ARG A O 1
ATOM 1026 N N . LEU A 1 132 ? 15.094 -3.729 -4.328 1 95.81 132 LEU A N 1
ATOM 1027 C CA . LEU A 1 132 ? 14.047 -3.971 -3.344 1 95.81 132 LEU A CA 1
ATOM 1028 C C . LEU A 1 132 ? 13.164 -2.74 -3.182 1 95.81 132 LEU A C 1
ATOM 1030 O O . LEU A 1 132 ? 11.945 -2.861 -3.031 1 95.81 132 LEU A O 1
ATOM 1034 N N . LEU A 1 133 ? 13.766 -1.58 -3.238 1 95.12 133 LEU A N 1
ATOM 1035 C CA . LEU A 1 133 ? 13 -0.343 -3.178 1 95.12 133 LEU A CA 1
ATOM 1036 C C . LEU A 1 133 ? 12.039 -0.241 -4.359 1 95.12 133 LEU A C 1
ATOM 1038 O O . LEU A 1 133 ? 10.859 0.069 -4.18 1 95.12 133 LEU A O 1
ATOM 1042 N N . GLU A 1 134 ? 12.508 -0.528 -5.516 1 94.81 134 GLU A N 1
ATOM 1043 C CA . GLU A 1 134 ? 11.672 -0.523 -6.715 1 94.81 134 GLU A CA 1
ATOM 1044 C C . GLU A 1 134 ? 10.5 -1.486 -6.57 1 94.81 134 GLU A C 1
ATOM 1046 O O . GLU A 1 134 ? 9.352 -1.125 -6.855 1 94.81 134 GLU A O 1
ATOM 1051 N N . MET A 1 135 ? 10.781 -2.662 -6.145 1 95.69 135 MET A N 1
ATOM 1052 C CA . MET A 1 135 ? 9.75 -3.68 -5.977 1 95.69 135 MET A CA 1
ATOM 1053 C C . MET A 1 135 ? 8.719 -3.24 -4.938 1 95.69 135 MET A C 1
ATOM 1055 O O . MET A 1 135 ? 7.523 -3.463 -5.117 1 95.69 135 MET A O 1
ATOM 1059 N N . THR A 1 136 ? 9.219 -2.656 -3.857 1 95.88 136 THR A N 1
ATOM 1060 C CA . THR A 1 136 ? 8.32 -2.201 -2.799 1 95.88 136 THR A CA 1
ATOM 1061 C C . THR A 1 136 ? 7.422 -1.076 -3.297 1 95.88 136 THR A C 1
ATOM 1063 O O . THR A 1 136 ? 6.23 -1.043 -2.984 1 95.88 136 THR A O 1
ATOM 1066 N N . MET A 1 137 ? 7.961 -0.187 -4.051 1 94.75 137 MET A N 1
ATOM 1067 C CA . MET A 1 137 ? 7.172 0.9 -4.625 1 94.75 137 MET A CA 1
ATOM 1068 C C . MET A 1 137 ? 6.113 0.359 -5.582 1 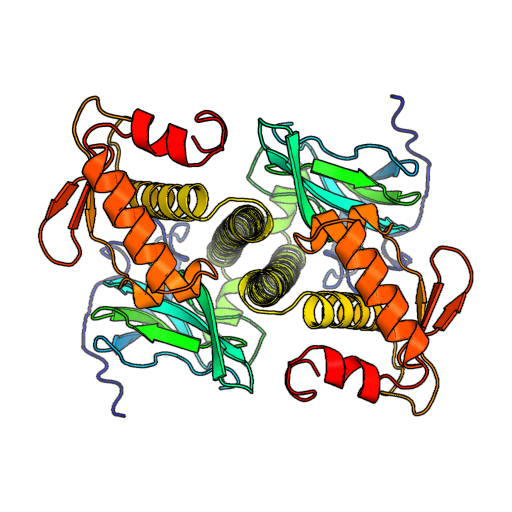94.75 137 MET A C 1
ATOM 1070 O O . MET A 1 137 ? 4.984 0.847 -5.602 1 94.75 137 MET A O 1
ATOM 1074 N N . ASP A 1 138 ? 6.488 -0.628 -6.348 1 93.75 138 ASP A N 1
ATOM 1075 C CA . ASP A 1 138 ? 5.527 -1.272 -7.238 1 93.75 138 ASP A CA 1
ATOM 1076 C C . ASP A 1 138 ? 4.395 -1.92 -6.449 1 93.75 138 ASP A C 1
ATOM 1078 O O . ASP A 1 138 ? 3.227 -1.821 -6.832 1 93.75 138 ASP A O 1
ATOM 1082 N N . GLU A 1 139 ? 4.785 -2.553 -5.391 1 94.75 139 GLU A N 1
ATOM 1083 C CA . GLU A 1 139 ? 3.781 -3.18 -4.535 1 94.75 139 GLU A CA 1
ATOM 1084 C C . GLU A 1 139 ? 2.873 -2.135 -3.891 1 94.75 139 GLU A C 1
ATOM 1086 O O . GLU A 1 139 ? 1.668 -2.354 -3.754 1 94.75 139 GLU A O 1
ATOM 1091 N N . LEU A 1 140 ? 3.443 -1.043 -3.49 1 95.38 140 LEU A N 1
ATOM 1092 C CA . LEU A 1 140 ? 2.664 0.049 -2.916 1 95.38 140 LEU A CA 1
ATOM 1093 C C . LEU A 1 140 ? 1.674 0.603 -3.936 1 95.38 140 LEU A C 1
ATOM 1095 O O . LEU A 1 140 ? 0.511 0.849 -3.607 1 95.38 140 LEU A O 1
ATOM 1099 N N . ASP A 1 141 ? 2.1 0.777 -5.156 1 93.31 141 ASP A N 1
ATOM 1100 C CA . ASP A 1 141 ? 1.204 1.205 -6.223 1 93.31 141 ASP A CA 1
ATOM 1101 C C . ASP A 1 141 ? 0.064 0.208 -6.418 1 93.31 141 ASP A C 1
ATOM 1103 O O . ASP A 1 141 ? -1.094 0.604 -6.574 1 93.31 141 ASP A O 1
ATOM 1107 N N . ALA A 1 142 ? 0.408 -1.027 -6.41 1 92.94 142 ALA A N 1
ATOM 1108 C CA . ALA A 1 142 ? -0.602 -2.07 -6.562 1 92.94 142 ALA A CA 1
ATOM 1109 C C . ALA A 1 142 ? -1.606 -2.031 -5.414 1 92.94 142 ALA A C 1
ATOM 1111 O O . ALA A 1 142 ? -2.811 -2.191 -5.629 1 92.94 142 ALA A O 1
ATOM 1112 N N . ALA A 1 143 ? -1.113 -1.838 -4.211 1 95.44 143 ALA A N 1
ATOM 1113 C CA . ALA A 1 143 ? -1.994 -1.742 -3.051 1 95.44 143 ALA A CA 1
ATOM 1114 C C . ALA A 1 143 ? -2.943 -0.554 -3.178 1 95.44 143 ALA A C 1
ATOM 1116 O O . ALA A 1 143 ? -4.129 -0.66 -2.855 1 95.44 143 ALA A O 1
ATOM 1117 N N . ARG A 1 144 ? -2.459 0.536 -3.652 1 95.06 144 ARG A N 1
ATOM 1118 C CA . ARG A 1 144 ? -3.277 1.733 -3.814 1 95.06 144 ARG A CA 1
ATOM 1119 C C . ARG A 1 144 ? -4.324 1.536 -4.906 1 95.06 144 ARG A C 1
ATOM 1121 O O . ARG A 1 144 ? -5.461 1.993 -4.773 1 95.06 144 ARG A O 1
ATOM 1128 N N . GLU A 1 145 ? -3.979 0.874 -5.938 1 93.06 145 GLU A N 1
ATOM 1129 C CA . GLU A 1 145 ? -4.965 0.508 -6.949 1 93.06 145 GLU A CA 1
ATOM 1130 C C . GLU A 1 145 ? -6.07 -0.36 -6.355 1 93.06 145 GLU A C 1
ATOM 1132 O O . GLU A 1 145 ? -7.246 -0.18 -6.672 1 93.06 145 GLU A O 1
ATOM 1137 N N . TRP A 1 146 ? -5.621 -1.219 -5.539 1 95.62 146 TRP A N 1
ATOM 1138 C CA . TRP A 1 146 ? -6.598 -2.1 -4.91 1 95.62 146 TRP A CA 1
ATOM 1139 C C . TRP A 1 146 ? -7.523 -1.317 -3.984 1 95.62 146 TRP A C 1
ATOM 1141 O O . TRP A 1 146 ? -8.711 -1.622 -3.883 1 95.62 146 TRP A O 1
ATOM 1151 N N . MET A 1 147 ? -7.016 -0.356 -3.283 1 96.44 147 MET A N 1
ATOM 1152 C CA . MET A 1 147 ? -7.84 0.511 -2.449 1 96.44 147 MET A CA 1
ATOM 1153 C C . MET A 1 147 ? -8.961 1.146 -3.266 1 96.44 147 MET A C 1
ATOM 1155 O O . MET A 1 147 ? -10.109 1.204 -2.816 1 96.44 147 MET A O 1
ATOM 1159 N N . LEU A 1 148 ? -8.586 1.593 -4.434 1 95.38 148 LEU A N 1
ATOM 1160 C CA . LEU A 1 148 ? -9.594 2.178 -5.32 1 95.38 148 LEU A CA 1
ATOM 1161 C C . LEU A 1 148 ? -10.672 1.161 -5.664 1 95.38 148 LEU A C 1
ATOM 1163 O O . LEU A 1 148 ? -11.867 1.477 -5.617 1 95.38 148 LEU A O 1
ATOM 1167 N N . ILE A 1 149 ? -10.273 -0.03 -5.977 1 95.88 149 ILE A N 1
ATOM 1168 C CA . ILE A 1 149 ? -11.203 -1.1 -6.332 1 95.88 149 ILE A CA 1
ATOM 1169 C C . ILE A 1 149 ? -12.133 -1.386 -5.16 1 95.88 149 ILE A C 1
ATOM 1171 O O . ILE A 1 149 ? -13.359 -1.404 -5.324 1 95.88 149 ILE A O 1
ATOM 1175 N N . LEU A 1 150 ? -11.586 -1.514 -3.992 1 96.62 150 LEU A N 1
ATOM 1176 C CA . LEU A 1 150 ? -12.359 -1.824 -2.795 1 96.62 150 LEU A CA 1
ATOM 1177 C C . LEU A 1 150 ? -13.297 -0.674 -2.439 1 96.62 150 LEU A C 1
ATOM 1179 O O . LEU A 1 150 ? -14.43 -0.901 -2.014 1 96.62 150 LEU A O 1
ATOM 1183 N N . GLY A 1 151 ? -12.844 0.479 -2.645 1 95.44 151 GLY A N 1
ATOM 1184 C CA . GLY A 1 151 ? -13.539 1.64 -2.113 1 95.44 151 GLY A CA 1
ATOM 1185 C C . GLY A 1 151 ? -14.625 2.16 -3.037 1 95.44 151 GLY A C 1
ATOM 1186 O O . GLY A 1 151 ? -15.57 2.811 -2.59 1 95.44 151 GLY A O 1
ATOM 1187 N N . ARG A 1 152 ? -14.531 1.816 -4.371 1 95.12 152 ARG A N 1
ATOM 1188 C CA . ARG A 1 152 ? -15.445 2.551 -5.242 1 95.12 152 ARG A CA 1
ATOM 1189 C C . ARG A 1 152 ? -16.141 1.613 -6.227 1 95.12 152 ARG A C 1
ATOM 1191 O O . ARG A 1 152 ? -17.234 1.914 -6.715 1 95.12 152 ARG A O 1
ATOM 1198 N N . LYS A 1 153 ? -15.594 0.583 -6.551 1 96.25 153 LYS A N 1
ATOM 1199 C CA . LYS A 1 153 ? -16.109 -0.226 -7.648 1 96.25 153 LYS A CA 1
ATOM 1200 C C . LYS A 1 153 ? -17.25 -1.124 -7.18 1 96.25 153 LYS A C 1
ATOM 1202 O O . LYS A 1 153 ? -17.281 -1.553 -6.023 1 96.25 153 LYS A O 1
ATOM 1207 N N . THR A 1 154 ? -18.156 -1.396 -8.133 1 96.25 154 THR A N 1
ATOM 1208 C CA . THR A 1 154 ? -19.234 -2.344 -7.895 1 96.25 154 THR A CA 1
ATOM 1209 C C . THR A 1 154 ? -18.703 -3.775 -7.871 1 96.25 154 THR A C 1
ATOM 1211 O O . THR A 1 154 ? -17.562 -4.023 -8.25 1 96.25 154 THR A O 1
ATOM 1214 N N . ALA A 1 155 ? -19.578 -4.672 -7.449 1 97.62 155 ALA A N 1
ATOM 1215 C CA . ALA A 1 155 ? -19.203 -6.082 -7.379 1 97.62 155 ALA A CA 1
ATOM 1216 C C . ALA A 1 155 ? -18.719 -6.59 -8.734 1 97.62 155 ALA A C 1
ATOM 1218 O O . ALA A 1 155 ? -17.703 -7.277 -8.828 1 97.62 155 ALA A O 1
ATOM 1219 N N . ARG A 1 156 ? -19.453 -6.258 -9.766 1 97.81 156 ARG A N 1
ATOM 1220 C CA . ARG A 1 156 ? -19.094 -6.691 -11.117 1 97.81 156 ARG A CA 1
ATOM 1221 C C . ARG A 1 156 ? -17.766 -6.098 -11.547 1 97.81 156 ARG A C 1
ATOM 1223 O O . ARG A 1 156 ? -16.906 -6.809 -12.078 1 97.81 156 ARG A O 1
ATOM 1230 N N . GLU A 1 157 ? -17.609 -4.809 -11.289 1 97.81 157 GLU A N 1
ATOM 1231 C CA . GLU A 1 157 ? -16.359 -4.133 -11.609 1 97.81 157 GLU A CA 1
ATOM 1232 C C . GLU A 1 157 ? -15.18 -4.746 -10.852 1 97.81 157 GLU A C 1
ATOM 1234 O O . GLU A 1 157 ? -14.086 -4.887 -11.398 1 97.81 157 GLU A O 1
ATOM 1239 N N . LYS A 1 158 ? -15.414 -5.082 -9.594 1 97.62 158 LYS A N 1
ATOM 1240 C CA . LYS A 1 158 ? -14.383 -5.695 -8.766 1 97.62 158 LYS A CA 1
ATOM 1241 C C . LYS A 1 158 ? -13.922 -7.023 -9.352 1 97.62 158 LYS A C 1
ATOM 1243 O O . LYS A 1 158 ? -12.719 -7.262 -9.484 1 97.62 158 LYS A O 1
ATOM 1248 N N . ILE A 1 159 ? -14.828 -7.824 -9.703 1 97.44 159 ILE A N 1
ATOM 1249 C CA . ILE A 1 159 ? -14.508 -9.148 -10.219 1 97.44 159 ILE A CA 1
ATOM 1250 C C . ILE A 1 159 ? -13.773 -9.023 -11.555 1 97.44 159 ILE A C 1
ATOM 1252 O O . ILE A 1 159 ? -12.758 -9.68 -11.781 1 97.44 159 ILE A O 1
ATOM 1256 N N . ALA A 1 160 ? -14.258 -8.148 -12.414 1 97.25 160 ALA A N 1
ATOM 1257 C CA . ALA A 1 160 ? -13.602 -7.914 -13.703 1 97.25 160 ALA A CA 1
ATOM 1258 C C . ALA A 1 160 ? -12.18 -7.387 -13.508 1 97.25 160 ALA A C 1
ATOM 1260 O O . ALA A 1 160 ? -11.258 -7.793 -14.219 1 97.25 160 ALA A O 1
ATOM 1261 N N . SER A 1 161 ? -12.023 -6.48 -12.555 1 96.38 161 SER A N 1
ATOM 1262 C CA . SER A 1 161 ? -10.711 -5.922 -12.25 1 96.38 161 SER A CA 1
ATOM 1263 C C . SER A 1 161 ? -9.758 -7 -11.758 1 96.38 161 SER A C 1
ATOM 1265 O O . SER A 1 161 ? -8.602 -7.059 -12.18 1 96.38 161 SER A O 1
ATOM 1267 N N . LEU A 1 162 ? -10.234 -7.859 -10.883 1 95.44 162 LEU A N 1
ATOM 1268 C CA . LEU A 1 162 ? -9.414 -8.953 -10.367 1 95.44 162 LEU A CA 1
ATOM 1269 C C . LEU A 1 162 ? -8.938 -9.852 -11.5 1 95.44 162 LEU A C 1
ATOM 1271 O O . LEU A 1 162 ? -7.742 -10.156 -11.602 1 95.44 162 LEU A O 1
ATOM 1275 N N . LEU A 1 163 ? -9.852 -10.227 -12.391 1 94.31 163 LEU A N 1
ATOM 1276 C CA . LEU A 1 163 ? -9.508 -11.102 -13.508 1 94.31 163 LEU A CA 1
ATOM 1277 C C . LEU A 1 163 ? -8.477 -10.445 -14.414 1 94.31 163 LEU A C 1
ATOM 1279 O O . LEU A 1 163 ? -7.52 -11.094 -14.844 1 94.31 163 LEU A O 1
ATOM 1283 N N . THR A 1 164 ? -8.672 -9.172 -14.625 1 93.12 164 THR A N 1
ATOM 1284 C CA . THR A 1 164 ? -7.766 -8.422 -15.484 1 93.12 164 THR A CA 1
ATOM 1285 C C . THR A 1 164 ? -6.371 -8.359 -14.875 1 93.12 164 THR A C 1
ATOM 1287 O O . THR A 1 164 ? -5.371 -8.562 -15.57 1 93.12 164 THR A O 1
ATOM 1290 N N . ILE A 1 165 ? -6.312 -8.109 -13.609 1 90.19 165 ILE A N 1
ATOM 1291 C CA . ILE A 1 165 ? -5.043 -7.98 -12.906 1 90.19 165 ILE A CA 1
ATOM 1292 C C . ILE A 1 165 ? -4.297 -9.312 -12.938 1 90.19 165 ILE A C 1
ATOM 1294 O O . ILE A 1 165 ? -3.094 -9.352 -13.203 1 90.19 165 ILE A O 1
ATOM 1298 N N . ILE A 1 166 ? -4.988 -10.391 -12.703 1 89.25 166 ILE A N 1
ATOM 1299 C CA . ILE A 1 166 ? -4.363 -11.711 -12.703 1 89.25 166 ILE A CA 1
ATOM 1300 C C . ILE A 1 166 ? -3.9 -12.062 -14.117 1 89.25 166 ILE A C 1
ATOM 1302 O O . ILE A 1 166 ? -2.809 -12.602 -14.297 1 89.25 166 ILE A O 1
ATOM 1306 N N . ALA A 1 167 ? -4.684 -11.734 -15.102 1 88.69 167 ALA A N 1
ATOM 1307 C CA . ALA A 1 167 ? -4.324 -11.992 -16.5 1 88.69 167 ALA A CA 1
ATOM 1308 C C . ALA A 1 167 ? -3.027 -11.281 -16.875 1 88.69 167 ALA A C 1
ATOM 1310 O O . ALA A 1 167 ? -2.16 -11.859 -17.531 1 88.69 167 ALA A O 1
ATOM 1311 N N . ARG A 1 168 ? -2.914 -10.07 -16.391 1 84.69 168 ARG A N 1
ATOM 1312 C CA . ARG A 1 168 ? -1.744 -9.266 -16.719 1 84.69 168 ARG A CA 1
ATOM 1313 C C . ARG A 1 168 ? -0.498 -9.797 -16.016 1 84.69 168 ARG A C 1
ATOM 1315 O O . ARG A 1 168 ? 0.595 -9.781 -16.594 1 84.69 168 ARG A O 1
ATOM 1322 N N . ARG A 1 169 ? -0.617 -10.195 -14.828 1 82.06 169 ARG A N 1
ATOM 1323 C CA . ARG A 1 169 ? 0.517 -10.68 -14.047 1 82.06 169 ARG A CA 1
ATOM 1324 C C . ARG A 1 169 ? 1.004 -12.023 -14.57 1 82.06 169 ARG A C 1
ATOM 1326 O O . ARG A 1 169 ? 2.203 -12.312 -14.539 1 82.06 169 ARG A O 1
ATOM 1333 N N . GLU A 1 170 ? 0.054 -12.82 -14.938 1 73.69 170 GLU A N 1
ATOM 1334 C CA . GLU A 1 170 ? 0.433 -14.117 -15.484 1 73.69 170 GLU A CA 1
ATOM 1335 C C . GLU A 1 170 ? 1.066 -13.961 -16.875 1 73.69 170 GLU A C 1
ATOM 1337 O O . GLU A 1 170 ? 1.947 -14.742 -17.234 1 73.69 170 GLU A O 1
ATOM 1342 N N . LYS A 1 171 ? 0.396 -13.047 -17.609 1 64.5 171 LYS A N 1
ATOM 1343 C CA . LYS A 1 171 ? 0.903 -12.859 -18.969 1 64.5 171 LYS A CA 1
ATOM 1344 C C . LYS A 1 171 ? 2.113 -11.93 -18.984 1 64.5 171 LYS A C 1
ATOM 1346 O O . LYS A 1 171 ? 2.594 -11.547 -20.047 1 64.5 171 LYS A O 1
ATOM 1351 N N . THR A 1 172 ? 2.621 -11.336 -17.875 1 51.53 172 THR A N 1
ATOM 1352 C CA . THR A 1 172 ? 3.82 -10.555 -18.156 1 51.53 172 THR A CA 1
ATOM 1353 C C . THR A 1 172 ? 4.398 -10.93 -19.531 1 51.53 172 THR A C 1
ATOM 1355 O O . THR A 1 172 ? 5.422 -10.391 -19.938 1 51.53 172 THR A O 1
ATOM 1358 N N . LEU A 1 173 ? 4.301 -12.07 -19.984 1 44.88 173 LEU A N 1
ATOM 1359 C CA . LEU A 1 173 ? 4.953 -12.258 -21.281 1 44.88 173 LEU A CA 1
ATOM 1360 C C . LEU A 1 173 ? 4.227 -11.484 -22.375 1 44.88 173 LEU A C 1
ATOM 1362 O O . LEU A 1 173 ? 3.049 -11.148 -22.234 1 44.88 173 LEU A O 1
ATOM 1366 N N . ASP A 1 174 ? 4.922 -11.219 -23.516 1 43.03 174 ASP A N 1
ATOM 1367 C CA . ASP A 1 174 ? 4.84 -10.523 -24.797 1 43.03 174 ASP A CA 1
ATOM 1368 C C . ASP A 1 174 ? 3.436 -10.617 -25.391 1 43.03 174 ASP A C 1
ATOM 1370 O O . ASP A 1 174 ? 3.27 -10.594 -26.609 1 43.03 174 ASP A O 1
ATOM 1374 N N . VAL A 1 175 ? 2.449 -11.062 -24.641 1 43.78 175 VAL A N 1
ATOM 1375 C CA . VAL A 1 175 ? 1.391 -11.336 -25.594 1 43.78 175 VAL A CA 1
ATOM 1376 C C . VAL A 1 175 ? 0.667 -10.031 -25.953 1 43.78 175 VAL A C 1
ATOM 1378 O O . VAL A 1 175 ? 0.155 -9.344 -25.062 1 43.78 175 VAL A O 1
ATOM 1381 N N . PRO A 1 176 ? 0.874 -9.367 -26.906 1 46.69 176 PRO A N 1
ATOM 1382 C CA . PRO A 1 176 ? 0.014 -8.305 -27.438 1 46.69 176 PRO A CA 1
ATOM 1383 C C . PRO A 1 176 ? -1.462 -8.523 -27.109 1 46.69 176 PRO A C 1
ATOM 1385 O O . PRO A 1 176 ? -1.901 -9.664 -26.953 1 46.69 176 PRO A O 1
ATOM 1388 N N . LEU A 1 177 ? -2.268 -7.477 -26.344 1 53.09 177 LEU A N 1
ATOM 1389 C CA . LEU A 1 177 ? -3.725 -7.523 -26.406 1 53.09 177 LEU A CA 1
ATOM 1390 C C . LEU A 1 177 ? -4.191 -8.352 -27.594 1 53.09 177 LEU A C 1
ATOM 1392 O O . L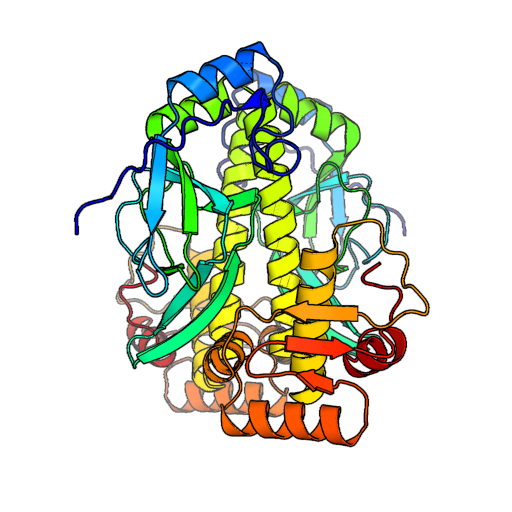EU A 1 177 ? -4.277 -7.84 -28.719 1 53.09 177 LEU A O 1
ATOM 1396 N N . ALA A 1 178 ? -3.67 -9.438 -27.703 1 53.16 178 ALA A N 1
ATOM 1397 C CA . ALA A 1 178 ? -3.879 -10.305 -28.859 1 53.16 178 ALA A CA 1
ATOM 1398 C C . ALA 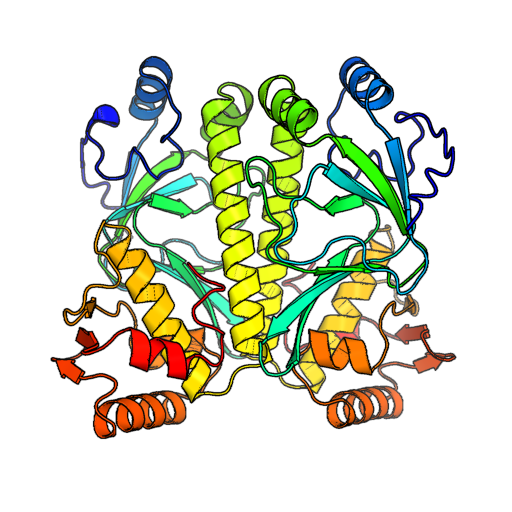A 1 178 ? -5.367 -10.523 -29.125 1 53.16 178 ALA A C 1
ATOM 1400 O O . ALA A 1 178 ? -6.184 -10.445 -28.203 1 53.16 178 ALA A O 1
ATOM 1401 N N . LYS A 1 179 ? -5.828 -10.266 -30.297 1 64.88 179 LYS A N 1
ATOM 1402 C CA . LYS A 1 179 ? -7.109 -10.664 -30.875 1 64.88 179 LYS A CA 1
ATOM 1403 C C . LYS A 1 179 ? -7.48 -12.086 -30.453 1 64.88 179 LYS A C 1
ATOM 1405 O O . LYS A 1 179 ? -8.602 -12.539 -30.688 1 64.88 179 LYS A O 1
ATOM 1410 N N . ALA A 1 180 ? -6.594 -12.781 -29.656 1 81.31 180 ALA A N 1
ATOM 1411 C CA . ALA A 1 180 ? -6.859 -14.18 -29.297 1 81.31 180 ALA A CA 1
ATOM 1412 C C . ALA A 1 180 ? -7.34 -14.297 -27.859 1 81.31 180 ALA A C 1
ATOM 1414 O O . ALA A 1 180 ? -7.051 -13.43 -27.031 1 81.31 180 ALA A O 1
ATOM 1415 N N . PRO A 1 181 ? -8.109 -15.32 -27.625 1 90.56 181 PRO A N 1
ATOM 1416 C CA . PRO A 1 181 ? -8.617 -15.57 -26.266 1 90.56 181 PRO A CA 1
ATOM 1417 C C . PRO A 1 181 ? -7.496 -15.75 -25.25 1 90.56 181 PRO A C 1
ATOM 1419 O O . PRO A 1 181 ? -6.453 -16.328 -25.562 1 90.56 181 PRO A O 1
ATOM 1422 N N . VAL A 1 182 ? -7.707 -15.188 -24.047 1 91.69 182 VAL A N 1
ATOM 1423 C CA . VAL A 1 182 ? -6.762 -15.297 -22.938 1 91.69 182 VAL A CA 1
ATOM 1424 C C . VAL A 1 182 ? -7.301 -16.281 -21.906 1 91.69 182 VAL A C 1
ATOM 1426 O O . VAL A 1 182 ? -8.484 -16.234 -21.547 1 91.69 182 VAL A O 1
ATOM 1429 N N . THR A 1 183 ? -6.398 -17.188 -21.484 1 92.56 183 THR A N 1
ATOM 1430 C CA . THR A 1 183 ? -6.777 -18.125 -20.438 1 92.56 183 THR A CA 1
ATOM 1431 C C . THR A 1 183 ? -6.102 -17.75 -19.125 1 92.56 183 THR A C 1
ATOM 1433 O O . THR A 1 183 ? -4.895 -17.516 -19.078 1 92.56 183 THR A O 1
ATOM 1436 N N . ILE A 1 184 ? -6.867 -17.656 -18.047 1 90.94 184 ILE A N 1
ATOM 1437 C CA . ILE A 1 184 ? -6.395 -17.328 -16.703 1 90.94 184 ILE A CA 1
ATOM 1438 C C . ILE A 1 184 ? -6.574 -18.531 -15.773 1 90.94 184 ILE A C 1
ATOM 1440 O O . ILE A 1 184 ? -7.68 -19.062 -15.656 1 90.94 184 ILE A O 1
ATOM 1444 N N . ASP A 1 185 ? -5.516 -19 -15.242 1 89.31 185 ASP A N 1
ATOM 1445 C CA . ASP A 1 185 ? -5.621 -19.969 -14.164 1 89.31 185 ASP A CA 1
ATOM 1446 C C . ASP A 1 185 ? -5.73 -19.281 -12.805 1 89.31 185 ASP A C 1
ATOM 1448 O O . ASP A 1 185 ? -4.734 -18.781 -12.273 1 89.31 185 ASP A O 1
ATOM 1452 N N . LEU A 1 186 ? -6.91 -19.281 -12.227 1 90.19 186 LEU A N 1
ATOM 1453 C CA . LEU A 1 186 ? -7.152 -18.547 -10.992 1 90.19 186 LEU A CA 1
ATOM 1454 C C . LEU A 1 186 ? -6.547 -19.281 -9.797 1 90.19 186 LEU A C 1
ATOM 1456 O O . LEU A 1 186 ? -6.902 -20.438 -9.523 1 90.19 186 LEU A O 1
ATOM 1460 N N . PRO A 1 187 ? -5.707 -18.641 -9.133 1 88 187 PRO A N 1
ATOM 1461 C CA . PRO A 1 187 ? -5.16 -19.25 -7.922 1 88 187 PRO A CA 1
ATOM 1462 C C . PRO A 1 187 ? -6.094 -19.109 -6.719 1 88 187 PRO A C 1
ATOM 1464 O O . PRO A 1 187 ? -5.719 -19.469 -5.598 1 88 187 PRO A O 1
ATOM 1467 N N . LEU A 1 188 ? -7.309 -18.656 -6.918 1 90.69 188 LEU A N 1
ATOM 1468 C CA . LEU A 1 188 ? -8.227 -18.344 -5.824 1 90.69 188 LEU A CA 1
ATOM 1469 C C . LEU A 1 188 ? -9.539 -19.094 -5.988 1 90.69 188 LEU A C 1
ATOM 1471 O O . LEU A 1 188 ? -10.039 -19.25 -7.105 1 90.69 188 LEU A O 1
ATOM 1475 N N . THR A 1 189 ? -10.023 -19.578 -4.91 1 91.81 189 THR A N 1
ATOM 1476 C CA . THR A 1 189 ? -11.398 -20.047 -4.859 1 91.81 189 THR A CA 1
ATOM 1477 C C . THR A 1 189 ? -12.375 -18.875 -4.84 1 91.81 189 THR A C 1
ATOM 1479 O O . THR A 1 189 ? -11.953 -17.719 -4.715 1 91.81 189 THR A O 1
ATOM 1482 N N . ARG A 1 190 ? -13.625 -19.234 -5.02 1 92.44 190 ARG A N 1
ATOM 1483 C CA . ARG A 1 190 ? -14.633 -18.188 -4.906 1 92.44 190 ARG A CA 1
ATOM 1484 C C . ARG A 1 190 ? -14.617 -17.562 -3.514 1 92.44 190 ARG A C 1
ATOM 1486 O O . ARG A 1 190 ? -14.852 -16.359 -3.361 1 92.44 190 ARG A O 1
ATOM 1493 N N . GLU A 1 191 ? -14.344 -18.391 -2.545 1 93.12 191 GLU A N 1
ATOM 1494 C CA . GLU A 1 191 ? -14.242 -17.906 -1.171 1 93.12 191 GLU A CA 1
ATOM 1495 C C . GLU A 1 191 ? -13.062 -16.953 -1.007 1 93.12 191 GLU A C 1
ATOM 1497 O O . GLU A 1 191 ? -13.195 -15.891 -0.376 1 93.12 191 GLU A O 1
ATOM 1502 N N . ALA A 1 192 ? -11.977 -17.312 -1.535 1 92.88 192 ALA A N 1
ATOM 1503 C CA . ALA A 1 192 ? -10.797 -16.453 -1.468 1 92.88 192 ALA A CA 1
ATOM 1504 C C . ALA A 1 192 ? -11.023 -15.141 -2.215 1 92.88 192 ALA A C 1
ATOM 1506 O O . ALA A 1 192 ? -10.586 -14.078 -1.771 1 92.88 192 ALA A O 1
ATOM 1507 N N . MET A 1 193 ? -11.75 -15.234 -3.342 1 94.94 193 MET A N 1
ATOM 1508 C CA . MET A 1 193 ? -1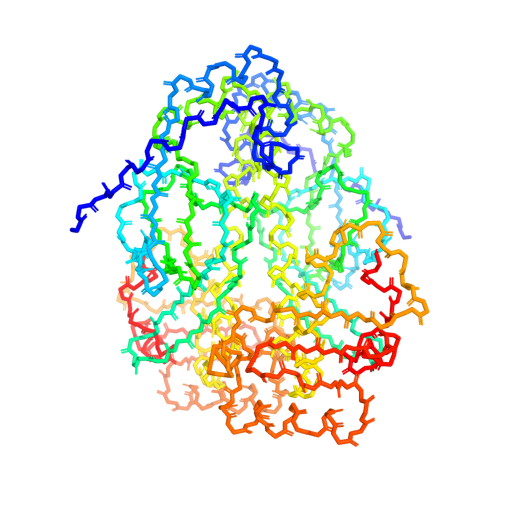2.094 -14.023 -4.078 1 94.94 193 MET A CA 1
ATOM 1509 C C . MET A 1 193 ? -12.945 -13.094 -3.221 1 94.94 193 MET A C 1
ATOM 1511 O O . MET A 1 193 ? -12.75 -11.875 -3.236 1 94.94 193 MET A O 1
ATOM 1515 N N . SER A 1 194 ? -13.867 -13.695 -2.498 1 96.12 194 SER A N 1
ATOM 1516 C CA . SER A 1 194 ? -14.711 -12.922 -1.594 1 96.12 194 SER A CA 1
ATOM 1517 C C . SER A 1 194 ? -13.875 -12.172 -0.56 1 96.12 194 SER A C 1
ATOM 1519 O O . SER A 1 194 ? -14.109 -10.992 -0.306 1 96.12 194 SER A O 1
ATOM 1521 N N . ASP A 1 195 ? -12.852 -12.828 -0.046 1 94.06 195 ASP A N 1
ATOM 1522 C CA . ASP A 1 195 ? -11.977 -12.25 0.966 1 94.06 195 ASP A CA 1
ATOM 1523 C C . ASP A 1 195 ? -11.109 -11.141 0.369 1 94.06 195 ASP A C 1
ATOM 1525 O O . ASP A 1 195 ? -10.766 -10.172 1.057 1 94.06 195 ASP A O 1
ATOM 1529 N N . TYR A 1 196 ? -10.805 -11.336 -0.846 1 96.25 196 TYR A N 1
ATOM 1530 C CA . TYR A 1 196 ? -9.938 -10.367 -1.504 1 96.25 196 TYR A CA 1
ATOM 1531 C C . TYR A 1 196 ? -10.719 -9.125 -1.921 1 96.25 196 TYR A C 1
ATOM 1533 O O . TYR A 1 196 ? -10.203 -8.008 -1.85 1 96.25 196 TYR A O 1
ATOM 1541 N N . LEU A 1 197 ? -11.992 -9.312 -2.232 1 97 197 LEU A N 1
ATOM 1542 C CA . LEU A 1 197 ? -12.758 -8.242 -2.859 1 97 197 LEU A CA 1
ATOM 1543 C C . LEU A 1 197 ? -13.703 -7.59 -1.857 1 97 197 LEU A C 1
ATOM 1545 O O . LEU A 1 197 ? -14.367 -6.602 -2.176 1 97 197 LEU A O 1
ATOM 1549 N N . GLY A 1 198 ? -13.727 -8.141 -0.637 1 95 198 GLY A N 1
ATOM 1550 C CA . GLY A 1 198 ? -14.68 -7.629 0.335 1 95 198 GLY A CA 1
ATOM 1551 C C . GLY A 1 198 ? -16.125 -7.848 -0.075 1 95 198 GLY A C 1
ATOM 1552 O O . GLY A 1 198 ? -16.969 -6.953 0.066 1 95 198 GLY A O 1
ATOM 1553 N N . LEU A 1 199 ? -16.422 -8.961 -0.662 1 96.94 199 LEU A N 1
ATOM 1554 C CA . LEU A 1 199 ? -17.75 -9.352 -1.118 1 96.94 199 LEU A CA 1
ATOM 1555 C C . LEU A 1 199 ? -18.219 -10.625 -0.428 1 96.94 199 LEU A C 1
ATOM 1557 O O . LEU A 1 199 ? -17.438 -11.281 0.272 1 96.94 199 LEU A O 1
ATOM 1561 N N . THR A 1 200 ? -19.484 -10.883 -0.557 1 96.38 200 THR A N 1
ATOM 1562 C CA . THR A 1 200 ? -19.969 -12.18 -0.101 1 96.38 200 THR A CA 1
ATOM 1563 C C . THR A 1 200 ? -19.75 -13.25 -1.165 1 96.38 200 THR A C 1
ATOM 1565 O O . THR A 1 200 ? -19.609 -12.93 -2.35 1 96.38 200 THR A O 1
ATOM 1568 N N . LEU A 1 201 ? -19.672 -14.484 -0.628 1 96.5 201 LEU A N 1
ATOM 1569 C CA . LEU A 1 201 ? -19.516 -15.617 -1.538 1 96.5 201 LEU A CA 1
ATOM 1570 C C . LEU A 1 201 ? -20.641 -15.641 -2.57 1 96.5 201 LEU A C 1
ATOM 1572 O O . LEU A 1 201 ? -20.406 -15.875 -3.754 1 96.5 201 LEU A O 1
ATOM 1576 N N . GLU A 1 202 ? -21.828 -15.352 -2.109 1 97.81 202 GLU A N 1
ATOM 1577 C CA . GLU A 1 202 ? -22.984 -15.344 -2.988 1 97.81 202 GLU A CA 1
ATOM 1578 C C . GLU A 1 202 ? -22.844 -14.297 -4.086 1 97.81 202 GLU A C 1
ATOM 1580 O O . GLU A 1 202 ? -23.109 -14.57 -5.258 1 97.81 202 GLU A O 1
ATOM 1585 N N . THR A 1 203 ? -22.438 -13.164 -3.734 1 97.88 203 THR A N 1
ATOM 1586 C CA . THR A 1 203 ? -22.266 -12.078 -4.691 1 97.88 203 THR A CA 1
ATOM 1587 C C . THR A 1 203 ? -21.203 -12.422 -5.727 1 97.88 203 THR A C 1
ATOM 1589 O O . THR A 1 203 ? -21.406 -12.203 -6.922 1 97.88 203 THR A O 1
ATOM 1592 N N . VAL A 1 204 ? -20.062 -12.953 -5.312 1 97.56 204 VAL A N 1
ATOM 1593 C CA . VAL A 1 204 ? -19 -13.359 -6.223 1 97.56 204 VAL A CA 1
ATOM 1594 C C . VAL A 1 204 ? -19.531 -14.391 -7.215 1 97.56 204 VAL A C 1
ATOM 1596 O O . VAL A 1 204 ? -19.359 -14.25 -8.422 1 97.56 204 VAL A O 1
ATOM 1599 N N . SER A 1 205 ? -20.188 -15.359 -6.707 1 96.88 205 SER A N 1
ATOM 1600 C CA . SER A 1 205 ? -20.719 -16.422 -7.543 1 96.88 205 SER A CA 1
ATOM 1601 C C . SER A 1 205 ? -21.719 -15.891 -8.562 1 96.88 205 SER A C 1
ATOM 1603 O O . SER A 1 205 ? -21.656 -16.25 -9.742 1 96.88 205 SER A O 1
ATOM 1605 N N . ARG A 1 206 ? -22.578 -15 -8.078 1 97.88 206 ARG A N 1
ATOM 1606 C CA . ARG A 1 206 ? -23.609 -14.43 -8.953 1 97.88 206 ARG A CA 1
ATOM 1607 C C . ARG A 1 206 ? -22.969 -13.617 -10.078 1 97.88 206 ARG A C 1
ATOM 1609 O O . ARG A 1 206 ? -23.406 -13.695 -11.227 1 97.88 206 ARG A O 1
ATOM 1616 N N . GLN A 1 207 ? -22 -12.828 -9.742 1 98 207 GLN A N 1
ATOM 1617 C CA . GLN A 1 207 ? -21.359 -11.977 -10.742 1 98 207 GLN A CA 1
ATOM 1618 C C . GLN A 1 207 ? -20.547 -12.805 -11.727 1 98 207 GLN A C 1
ATOM 1620 O O . GLN A 1 207 ? -20.516 -12.5 -12.922 1 98 207 GLN A O 1
ATOM 1625 N N . ILE A 1 208 ? -19.859 -13.781 -11.281 1 96.88 208 ILE A N 1
ATOM 1626 C CA . ILE A 1 208 ? -19.109 -14.664 -12.164 1 96.88 208 ILE A CA 1
ATOM 1627 C C . ILE A 1 208 ? -20.078 -15.367 -13.125 1 96.88 208 ILE A C 1
ATOM 1629 O O . ILE A 1 208 ? -19.812 -15.438 -14.328 1 96.88 208 ILE A O 1
ATOM 1633 N N . SER A 1 209 ? -21.156 -15.836 -12.586 1 97.44 209 SER A N 1
ATOM 1634 C CA . SER A 1 209 ? -22.156 -16.484 -13.43 1 97.44 209 SER A CA 1
ATOM 1635 C C . SER A 1 209 ? -22.719 -15.5 -14.461 1 97.44 209 SER A C 1
ATOM 1637 O O . SER A 1 209 ? -22.953 -15.883 -15.609 1 97.44 209 SER A O 1
ATOM 1639 N N . ALA A 1 210 ? -22.969 -14.305 -14.031 1 98.38 210 ALA A N 1
ATOM 1640 C CA . ALA A 1 210 ? -23.5 -13.281 -14.938 1 98.38 210 ALA A CA 1
ATOM 1641 C C . ALA A 1 210 ? -22.516 -12.992 -16.062 1 98.38 210 ALA A C 1
ATOM 1643 O O . ALA A 1 210 ? -22.906 -12.914 -17.234 1 98.38 210 ALA A O 1
ATOM 1644 N N . LEU A 1 211 ? -21.25 -12.859 -15.75 1 98 211 LEU A N 1
ATOM 1645 C CA . LEU A 1 211 ? -20.219 -12.625 -16.75 1 98 211 LEU A CA 1
ATOM 1646 C C . LEU A 1 211 ? -20.141 -13.789 -17.734 1 98 211 LEU A C 1
ATOM 1648 O O . LEU A 1 211 ? -19.922 -13.586 -18.938 1 98 211 LEU A O 1
ATOM 1652 N N . LYS A 1 212 ? -20.281 -14.969 -17.234 1 97.56 212 LYS A N 1
ATOM 1653 C CA . LYS A 1 212 ? -20.297 -16.156 -18.078 1 97.56 212 LYS A CA 1
ATOM 1654 C C . LYS A 1 212 ? -21.516 -16.156 -19.016 1 97.56 212 LYS A C 1
ATOM 1656 O O . LYS A 1 212 ? -21.391 -16.391 -20.203 1 97.56 212 LYS A O 1
ATOM 1661 N N . ARG A 1 213 ? -22.672 -15.852 -18.453 1 98.06 213 ARG A N 1
ATOM 1662 C CA . ARG A 1 213 ? -23.906 -15.828 -19.219 1 98.06 213 ARG A CA 1
ATOM 1663 C C . ARG A 1 213 ? -23.828 -14.82 -20.359 1 98.06 213 ARG A C 1
ATOM 1665 O O . ARG A 1 213 ? -24.375 -15.047 -21.438 1 98.06 213 ARG A O 1
ATOM 1672 N N . GLU A 1 214 ? -23.078 -13.797 -20.125 1 98.19 214 GLU A N 1
ATOM 1673 C CA . GLU A 1 214 ? -22.953 -12.727 -21.109 1 98.19 214 GLU A CA 1
ATOM 1674 C C . GLU A 1 214 ? -21.766 -12.977 -22.031 1 98.19 214 GLU A C 1
ATOM 1676 O O . GLU A 1 214 ? -21.406 -12.117 -22.844 1 98.19 214 GLU A O 1
ATOM 1681 N N . ASP A 1 215 ? -21.125 -14.031 -21.906 1 97.19 215 ASP A N 1
ATOM 1682 C CA . ASP A 1 215 ? -20.031 -14.516 -22.75 1 97.19 215 ASP A CA 1
ATOM 1683 C C . ASP A 1 215 ? -18.812 -13.609 -22.641 1 97.19 215 ASP A C 1
ATOM 1685 O O . ASP A 1 215 ? -18.062 -13.445 -23.609 1 97.19 215 ASP A O 1
ATOM 1689 N N . ILE A 1 216 ? -18.734 -12.945 -21.531 1 97.56 216 ILE A N 1
ATOM 1690 C CA . ILE A 1 216 ? -17.547 -12.141 -21.281 1 97.56 216 ILE A CA 1
ATOM 1691 C C . ILE A 1 216 ? -16.391 -13.047 -20.844 1 97.56 216 ILE A C 1
ATOM 1693 O O . ILE A 1 216 ? -15.234 -12.797 -21.172 1 97.56 216 ILE A O 1
ATOM 1697 N N . ILE A 1 217 ? -16.781 -14.047 -20.094 1 97.69 217 ILE A N 1
ATOM 1698 C CA . ILE A 1 217 ? -15.812 -15.078 -19.734 1 97.69 217 ILE A CA 1
ATOM 1699 C C . ILE A 1 217 ? -16.422 -16.453 -19.953 1 97.69 217 ILE A C 1
ATOM 1701 O O . ILE A 1 217 ? -17.641 -16.594 -20.078 1 97.69 217 ILE A O 1
ATOM 1705 N N . LEU A 1 218 ? -15.578 -17.422 -20.062 1 97.25 218 LEU A N 1
ATOM 1706 C CA . LEU A 1 218 ? -15.945 -18.828 -20.047 1 97.25 218 LEU A CA 1
ATOM 1707 C C . LEU A 1 218 ? -15.242 -19.562 -18.906 1 97.25 218 LEU A C 1
ATOM 1709 O O . LEU A 1 218 ? -14.133 -19.188 -18.516 1 97.25 218 LEU A O 1
ATOM 1713 N N . LEU A 1 219 ? -15.914 -20.516 -18.375 1 95.62 219 LEU A N 1
ATOM 1714 C CA . LEU A 1 219 ? -15.336 -21.281 -17.281 1 95.62 219 LEU A CA 1
ATOM 1715 C C . LEU A 1 219 ? -15 -22.703 -17.75 1 95.62 219 LEU A C 1
ATOM 1717 O O . LEU A 1 219 ? -15.82 -23.359 -18.391 1 95.62 219 LEU A O 1
ATOM 1721 N N . GLU A 1 220 ? -13.773 -23 -17.531 1 93.69 220 GLU A N 1
ATOM 1722 C CA . GLU A 1 220 ? -13.328 -24.375 -17.797 1 93.69 220 GLU A CA 1
ATOM 1723 C C . GLU A 1 220 ? -12.828 -25.047 -16.531 1 93.69 220 GLU A C 1
ATOM 1725 O O . GLU A 1 220 ? -11.758 -24.703 -16.016 1 93.69 220 GLU A O 1
ATOM 1730 N N . GLY A 1 221 ? -13.57 -25.984 -16.062 1 86.62 221 GLY A N 1
ATOM 1731 C CA . GLY A 1 221 ? -13.18 -26.625 -14.82 1 86.62 221 GLY A CA 1
ATOM 1732 C C . GLY A 1 221 ? -13.398 -25.75 -13.602 1 86.62 221 GLY A C 1
ATOM 1733 O O . GLY A 1 221 ? -14.32 -24.922 -13.578 1 86.62 221 GLY A O 1
ATOM 1734 N N . LYS A 1 222 ? -12.586 -25.953 -12.578 1 79.25 222 LYS A N 1
ATOM 1735 C CA . LYS A 1 222 ? -12.82 -25.266 -11.305 1 79.25 222 LYS A CA 1
ATOM 1736 C C . LYS A 1 222 ? -12.055 -23.953 -11.242 1 79.25 222 LYS A C 1
ATOM 1738 O O . LYS A 1 222 ? -12.484 -23.016 -10.578 1 79.25 222 LYS A O 1
ATOM 1743 N N . ARG A 1 223 ? -10.961 -23.812 -11.969 1 83.56 223 ARG A N 1
ATOM 1744 C CA . ARG A 1 223 ? -10.117 -22.656 -11.711 1 83.56 223 ARG A CA 1
ATOM 1745 C C . ARG A 1 223 ? -9.719 -21.953 -13.008 1 83.56 223 ARG A C 1
ATOM 1747 O O . ARG A 1 223 ? -9.086 -20.906 -12.992 1 83.56 223 ARG A O 1
ATOM 1754 N N . ARG A 1 224 ? -10.156 -22.469 -14.125 1 92.25 224 ARG A N 1
ATOM 1755 C CA . ARG A 1 224 ? -9.719 -21.891 -15.391 1 92.25 224 ARG A CA 1
ATOM 1756 C C . ARG A 1 224 ? -10.789 -20.969 -15.969 1 92.25 224 ARG A C 1
ATOM 1758 O O . ARG A 1 224 ? -11.953 -21.375 -16.094 1 92.25 224 ARG A O 1
ATOM 1765 N N . VAL A 1 225 ? -10.43 -19.75 -16.203 1 95.38 225 VAL A N 1
ATOM 1766 C CA . VAL A 1 225 ? -11.297 -18.75 -16.797 1 95.38 225 VAL A CA 1
ATOM 1767 C C . VAL A 1 225 ? -10.766 -18.375 -18.188 1 95.38 225 VAL A C 1
ATOM 1769 O O . VAL A 1 225 ? -9.594 -17.984 -18.312 1 95.38 225 VAL A O 1
ATOM 1772 N N . VAL A 1 226 ? -11.531 -18.547 -19.188 1 95.69 226 VAL A N 1
ATOM 1773 C CA . VAL A 1 226 ? -11.172 -18.141 -20.531 1 95.69 226 VAL A CA 1
ATOM 1774 C C . VAL A 1 226 ? -11.82 -16.797 -20.859 1 95.69 226 VAL A C 1
ATOM 1776 O O . VAL A 1 226 ? -13.016 -16.609 -20.625 1 95.69 226 VAL A O 1
ATOM 1779 N N . VAL A 1 227 ? -11.062 -15.875 -21.281 1 95.88 227 VAL A N 1
ATOM 1780 C CA . VAL A 1 227 ? -11.531 -14.555 -21.703 1 95.88 227 VAL A CA 1
ATOM 1781 C C . VAL A 1 227 ? -11.438 -14.43 -23.219 1 95.88 227 VAL A C 1
ATOM 1783 O O . VAL A 1 227 ? -10.359 -14.188 -23.781 1 95.88 227 VAL A O 1
ATOM 1786 N N . PRO A 1 228 ? -12.555 -14.578 -23.859 1 95.06 228 PRO A N 1
ATOM 1787 C CA . PRO A 1 228 ? -12.531 -14.57 -25.328 1 95.06 228 PRO A CA 1
ATOM 1788 C C . PRO A 1 228 ? -12.039 -13.25 -25.906 1 95.06 228 PRO A C 1
ATOM 1790 O O . PRO A 1 228 ? -11.383 -13.234 -26.953 1 95.06 228 PRO A O 1
ATOM 1793 N N . ASP A 1 229 ? -12.398 -12.195 -25.297 1 93.56 229 ASP A N 1
ATOM 1794 C CA . ASP A 1 229 ? -12.055 -10.852 -25.734 1 93.56 229 ASP A CA 1
ATOM 1795 C C . ASP A 1 229 ? -11.672 -9.969 -24.547 1 93.56 229 ASP A C 1
ATOM 1797 O O . ASP A 1 229 ? -12.539 -9.5 -23.812 1 93.56 229 ASP A O 1
ATOM 1801 N N . MET A 1 230 ? -10.398 -9.672 -24.422 1 92.81 230 MET A N 1
ATOM 1802 C CA . MET A 1 230 ? -9.898 -8.93 -23.266 1 92.81 230 MET A CA 1
ATOM 1803 C C . MET A 1 230 ? -10.477 -7.516 -23.25 1 92.81 230 MET A C 1
ATOM 1805 O O . MET A 1 230 ? -10.688 -6.949 -22.172 1 92.81 230 MET A O 1
ATOM 1809 N N . ALA A 1 231 ? -10.711 -6.988 -24.391 1 91.94 231 ALA A N 1
ATOM 1810 C CA . ALA A 1 231 ? -11.281 -5.645 -24.453 1 91.94 231 ALA A CA 1
ATOM 1811 C C . ALA A 1 231 ? -12.656 -5.605 -23.797 1 91.94 231 ALA A C 1
ATOM 1813 O O . ALA A 1 231 ? -13 -4.633 -23.125 1 91.94 231 ALA A O 1
ATOM 1814 N N . ARG A 1 232 ? -13.422 -6.617 -24.031 1 94 232 ARG A N 1
ATOM 1815 C CA . ARG A 1 232 ? -14.75 -6.695 -23.438 1 94 232 ARG A CA 1
ATOM 1816 C C . ARG A 1 232 ? -14.664 -6.82 -21.922 1 94 232 ARG A C 1
ATOM 1818 O O . ARG A 1 232 ? -15.477 -6.234 -21.203 1 94 232 ARG A O 1
ATOM 1825 N N . LEU A 1 233 ? -13.672 -7.625 -21.438 1 95.38 233 LEU A N 1
ATOM 1826 C CA . LEU A 1 233 ? -13.477 -7.742 -20 1 95.38 233 LEU A CA 1
ATOM 1827 C C . LEU A 1 233 ? -13.062 -6.406 -19.391 1 95.38 233 LEU A C 1
ATOM 1829 O O . LEU A 1 233 ? -13.586 -6.008 -18.344 1 95.38 233 LEU A O 1
ATOM 1833 N N . LEU A 1 234 ? -12.188 -5.691 -20.031 1 94.12 234 LEU A N 1
ATOM 1834 C CA . LEU A 1 234 ? -11.695 -4.402 -19.562 1 94.12 234 LEU A CA 1
ATOM 1835 C C . LEU A 1 234 ? -12.836 -3.396 -19.438 1 94.12 234 LEU A C 1
ATOM 1837 O O . LEU A 1 234 ? -12.844 -2.572 -18.531 1 94.12 234 LEU A O 1
ATOM 1841 N N . GLU A 1 235 ? -13.773 -3.518 -20.312 1 94.25 235 GLU A N 1
ATOM 1842 C CA . GLU A 1 235 ? -14.93 -2.635 -20.266 1 94.25 235 GLU A CA 1
ATOM 1843 C C . GLU A 1 235 ? -15.727 -2.832 -18.984 1 94.25 235 GLU A C 1
ATOM 1845 O O . GLU A 1 235 ? -16.359 -1.896 -18.484 1 94.25 235 GLU A O 1
ATOM 1850 N N . GLN A 1 236 ? -15.641 -4.066 -18.422 1 96.31 236 GLN A N 1
ATOM 1851 C CA . GLN A 1 236 ? -16.422 -4.387 -17.234 1 96.31 236 GLN A CA 1
ATOM 1852 C C . GLN A 1 236 ? -15.742 -3.857 -15.969 1 96.31 236 GLN A C 1
ATOM 1854 O O . GLN A 1 236 ? -16.344 -3.867 -14.883 1 96.31 236 GLN A O 1
ATOM 1859 N N . THR A 1 237 ? -14.523 -3.383 -16.062 1 95.81 237 THR A N 1
ATOM 1860 C CA . THR A 1 237 ? -13.758 -2.982 -14.875 1 95.81 237 THR A CA 1
ATOM 1861 C C . THR A 1 237 ? -14.188 -1.594 -14.406 1 95.81 237 THR A C 1
ATOM 1863 O O . THR A 1 237 ? -13.859 -1.185 -13.289 1 95.81 237 THR A O 1
ATOM 1866 N N . GLY A 1 238 ? -14.93 -0.844 -15.258 1 90.06 238 GLY A N 1
ATOM 1867 C CA . GLY A 1 238 ? -15.297 0.523 -14.914 1 90.06 238 GLY A CA 1
ATOM 1868 C C . GLY A 1 238 ? -14.133 1.49 -15.023 1 90.06 238 GLY A C 1
ATOM 1869 O O . GLY A 1 238 ? -14.211 2.623 -14.539 1 90.06 238 GLY A O 1
ATOM 1870 N N . SER A 1 239 ? -12.953 1.05 -15.43 1 80.75 239 SER A N 1
ATOM 1871 C CA . SER A 1 239 ? -11.781 1.887 -15.641 1 80.75 239 SER A CA 1
ATOM 1872 C C . SER A 1 239 ? -11.5 2.074 -17.125 1 80.75 239 SER A C 1
ATOM 1874 O O . SER A 1 239 ? -12 1.317 -17.969 1 80.75 239 SER A O 1
ATOM 1876 N N . ASP A 1 240 ? -10.961 3.332 -17.578 1 58.66 240 ASP A N 1
ATOM 1877 C CA . ASP A 1 240 ? -10.609 3.438 -19 1 58.66 240 ASP A CA 1
ATOM 1878 C C . ASP A 1 240 ? -9.453 2.508 -19.344 1 58.66 240 ASP A C 1
ATOM 1880 O O . ASP A 1 240 ? -8.547 2.307 -18.531 1 58.66 240 ASP A O 1
ATOM 1884 N N . PRO A 1 241 ? -9.633 1.729 -20.391 1 46.06 241 PRO A N 1
ATOM 1885 C CA . PRO A 1 241 ? -8.586 0.833 -20.891 1 46.06 241 PRO A CA 1
ATOM 1886 C C . PRO A 1 241 ? -7.199 1.476 -20.859 1 46.06 241 PRO A C 1
ATOM 1888 O O . PRO A 1 241 ? -6.188 0.77 -20.797 1 46.06 241 PRO A O 1
ATOM 1891 N N . ILE A 1 242 ? -7.047 2.791 -21.078 1 41.91 242 ILE A N 1
ATOM 1892 C CA . ILE A 1 242 ? -5.742 3.406 -21.312 1 41.91 242 ILE A CA 1
ATOM 1893 C C . ILE A 1 242 ? -4.941 3.416 -20.016 1 41.91 242 ILE A C 1
ATOM 1895 O O . ILE A 1 242 ? -3.742 3.709 -20.016 1 41.91 242 ILE A O 1
ATOM 1899 N N . SER A 1 243 ? -5.535 3.498 -18.828 1 43.62 243 SER A N 1
ATOM 1900 C CA . SER A 1 243 ? -4.82 3.768 -17.594 1 43.62 243 SER A CA 1
ATOM 1901 C C . SER A 1 243 ? -3.879 2.621 -17.234 1 43.62 243 SER A C 1
ATOM 1903 O O . SER A 1 243 ? -2.967 2.791 -16.422 1 43.62 243 SER A O 1
ATOM 1905 N N . HIS A 1 244 ? -4.125 1.394 -17.469 1 38.31 244 HIS A N 1
ATOM 1906 C CA . HIS A 1 244 ? -3.344 0.244 -17.016 1 38.31 244 HIS A CA 1
ATOM 1907 C C . HIS A 1 244 ? -2.48 -0.307 -18.141 1 38.31 244 HIS A C 1
ATOM 1909 O O . HIS A 1 244 ? -2.039 -1.457 -18.094 1 38.31 244 HIS A O 1
ATOM 1915 N N . ILE A 1 245 ? -2.25 0.418 -19.109 1 29.91 245 ILE A N 1
ATOM 1916 C CA . ILE A 1 245 ? -1.314 -0.196 -20.047 1 29.91 245 ILE A CA 1
ATOM 1917 C C . ILE A 1 245 ? 0.114 -0.024 -19.547 1 29.91 245 ILE A C 1
ATOM 1919 O O . ILE A 1 245 ? 0.512 1.076 -19.156 1 29.91 245 ILE A O 1
ATOM 1923 N N . MET B 1 1 ? 1.159 28.062 -13.477 1 30.48 1 MET B N 1
ATOM 1924 C CA . MET B 1 1 ? 1.026 28.734 -12.18 1 30.48 1 MET B CA 1
ATOM 1925 C C . MET B 1 1 ? 2.385 28.891 -11.508 1 30.48 1 MET B C 1
ATOM 1927 O O . MET B 1 1 ? 3.166 27.938 -11.453 1 30.48 1 MET B O 1
ATOM 1931 N N . ALA B 1 2 ? 2.721 30.047 -11.273 1 34.41 2 ALA B N 1
ATOM 1932 C CA . ALA B 1 2 ? 4.055 30.453 -10.836 1 34.41 2 ALA B CA 1
ATOM 1933 C C . ALA B 1 2 ? 4.453 29.734 -9.547 1 34.41 2 ALA B C 1
ATOM 1935 O O . ALA B 1 2 ? 3.684 29.703 -8.586 1 34.41 2 ALA B O 1
ATOM 1936 N N . ILE B 1 3 ? 5.285 28.75 -9.609 1 41.25 3 ILE B N 1
ATOM 1937 C CA . ILE B 1 3 ? 5.883 28.047 -8.477 1 41.25 3 ILE B CA 1
ATOM 1938 C C . ILE B 1 3 ? 6.457 29.062 -7.488 1 41.25 3 ILE B C 1
ATOM 1940 O O . ILE B 1 3 ? 7.379 29.812 -7.82 1 41.25 3 ILE B O 1
ATOM 1944 N N . ASN B 1 4 ? 5.637 29.641 -6.68 1 37.03 4 ASN B N 1
ATOM 1945 C CA . ASN B 1 4 ? 6.203 30.516 -5.652 1 37.03 4 ASN B CA 1
ATOM 1946 C C . ASN B 1 4 ? 7.246 29.781 -4.809 1 37.03 4 ASN B C 1
ATOM 1948 O O . ASN B 1 4 ? 6.91 28.844 -4.07 1 37.03 4 ASN B O 1
ATOM 1952 N N . ILE B 1 5 ? 8.445 29.609 -5.273 1 46.22 5 ILE B N 1
ATOM 1953 C CA . ILE B 1 5 ? 9.609 29.125 -4.543 1 46.22 5 ILE B CA 1
ATOM 1954 C C . ILE B 1 5 ? 9.852 30 -3.314 1 46.22 5 ILE B C 1
ATOM 1956 O O . ILE B 1 5 ? 10.25 31.156 -3.438 1 46.22 5 ILE B O 1
ATOM 1960 N N . SER B 1 6 ? 8.883 30.078 -2.434 1 48.69 6 SER B N 1
ATOM 1961 C CA . SER B 1 6 ? 9.172 30.828 -1.224 1 48.69 6 SER B CA 1
ATOM 1962 C C . SER B 1 6 ? 10.492 30.406 -0.597 1 48.69 6 SER B C 1
ATOM 1964 O O . SER B 1 6 ? 10.883 29.234 -0.694 1 48.69 6 SER B O 1
ATOM 1966 N N . LYS B 1 7 ? 11.445 31.297 -0.379 1 55 7 LYS B N 1
ATOM 1967 C CA . LYS B 1 7 ? 12.805 31.281 0.167 1 55 7 LYS B CA 1
ATOM 1968 C C . LYS B 1 7 ? 12.828 30.672 1.567 1 55 7 LYS B C 1
ATOM 1970 O O . LYS B 1 7 ? 12.828 31.406 2.564 1 55 7 LYS B O 1
ATOM 1975 N N . LEU B 1 8 ? 11.977 29.734 1.901 1 64.5 8 LEU B N 1
ATOM 1976 C CA . LEU B 1 8 ? 12.273 29.109 3.189 1 64.5 8 LEU B CA 1
ATOM 1977 C C . LEU B 1 8 ? 13.688 28.531 3.205 1 64.5 8 LEU B C 1
ATOM 1979 O O . LEU B 1 8 ? 14.039 27.734 2.342 1 64.5 8 LEU B O 1
ATOM 1983 N N . ASN B 1 9 ? 14.656 29.312 3.732 1 70.81 9 ASN B N 1
ATOM 1984 C CA . ASN B 1 9 ? 16.062 28.922 3.787 1 70.81 9 ASN B CA 1
ATOM 1985 C C . ASN B 1 9 ? 16.391 28.203 5.086 1 70.81 9 ASN B C 1
ATOM 1987 O O . ASN B 1 9 ? 17.141 28.719 5.922 1 70.81 9 ASN B O 1
ATOM 1991 N N . VAL B 1 10 ? 15.656 27.172 5.383 1 79.88 10 VAL B N 1
ATOM 1992 C CA . VAL B 1 10 ? 15.984 26.391 6.566 1 79.88 10 VAL B CA 1
ATOM 1993 C C . VAL B 1 10 ? 17.109 25.406 6.234 1 79.88 10 VAL B C 1
ATOM 1995 O O . VAL B 1 10 ? 17.031 24.688 5.238 1 79.88 10 VAL B O 1
ATOM 1998 N N . GLN B 1 11 ? 18.172 25.516 7.039 1 88.25 11 GLN B N 1
ATOM 1999 C CA . GLN B 1 11 ? 19.25 24.531 6.891 1 88.25 11 GLN B CA 1
ATOM 2000 C C . GLN B 1 11 ? 18.75 23.125 7.211 1 88.25 11 GLN B C 1
ATOM 2002 O O . GLN B 1 11 ? 17.969 22.938 8.141 1 88.25 11 GLN B O 1
ATOM 2007 N N . CYS B 1 12 ? 19.234 22.172 6.496 1 90.88 12 CYS B N 1
ATOM 2008 C CA . CYS B 1 12 ? 18.781 20.797 6.684 1 90.88 12 CYS B CA 1
ATOM 2009 C C . CYS B 1 12 ? 18.984 20.344 8.125 1 90.88 12 CYS B C 1
ATOM 2011 O O . CYS B 1 12 ? 18.141 19.625 8.68 1 90.88 12 CYS B O 1
ATOM 2013 N N . ALA B 1 13 ? 20.094 20.797 8.703 1 86.56 13 ALA B N 1
ATOM 2014 C CA . ALA B 1 13 ? 20.422 20.406 10.07 1 86.56 13 ALA B CA 1
ATOM 2015 C C . ALA B 1 13 ? 19.375 20.938 11.055 1 86.56 13 ALA B C 1
ATOM 2017 O O . ALA B 1 13 ? 19.188 20.375 12.133 1 86.56 13 ALA B O 1
ATOM 2018 N N . ASP B 1 14 ? 18.641 21.953 10.695 1 89.56 14 ASP B N 1
ATOM 2019 C CA . ASP B 1 14 ? 17.656 22.594 11.562 1 89.56 14 ASP B CA 1
ATOM 2020 C C . ASP B 1 14 ? 16.234 22.281 11.102 1 89.56 14 ASP B C 1
ATOM 2022 O O . ASP B 1 14 ? 15.273 22.844 11.617 1 89.56 14 ASP B O 1
ATOM 2026 N N . CYS B 1 15 ? 16.125 21.438 10.18 1 94.06 15 CYS B N 1
ATOM 2027 C CA . CYS B 1 15 ? 14.828 21.125 9.594 1 94.06 15 CYS B CA 1
ATOM 2028 C C . CYS B 1 15 ? 13.945 20.375 10.586 1 94.06 15 CYS B C 1
ATOM 2030 O O . CYS B 1 15 ? 14.375 19.375 11.18 1 94.06 15 CYS B O 1
ATOM 2032 N N . PRO B 1 16 ? 12.711 20.812 10.797 1 91.75 16 PRO B N 1
ATOM 2033 C CA . PRO B 1 16 ? 11.836 20.219 11.82 1 91.75 16 PRO B CA 1
ATOM 2034 C C . PRO B 1 16 ? 11.477 18.766 11.508 1 91.75 16 PRO B C 1
ATOM 2036 O O . PRO B 1 16 ? 11.062 18.031 12.406 1 91.75 16 PRO B O 1
ATOM 2039 N N . ILE B 1 17 ? 11.641 18.281 10.266 1 92.94 17 ILE B N 1
ATOM 2040 C CA . ILE B 1 17 ? 11.227 16.922 9.93 1 92.94 17 ILE B CA 1
ATOM 2041 C C . ILE B 1 17 ? 12.461 16.047 9.719 1 92.94 17 ILE B C 1
ATOM 2043 O O . ILE B 1 17 ? 12.344 14.883 9.344 1 92.94 17 ILE B O 1
ATOM 2047 N N . ARG B 1 18 ? 13.609 16.547 9.938 1 92.56 18 ARG B N 1
ATOM 2048 C CA . ARG B 1 18 ? 14.875 15.898 9.578 1 92.56 18 ARG B CA 1
ATOM 2049 C C . ARG B 1 18 ? 14.945 14.484 10.133 1 92.56 18 ARG B C 1
ATOM 2051 O O . ARG B 1 18 ? 15.359 13.555 9.438 1 92.56 18 ARG B O 1
ATOM 2058 N N . HIS B 1 19 ? 14.398 14.25 11.336 1 92.5 19 HIS B N 1
ATOM 2059 C CA . HIS B 1 19 ? 14.602 12.984 12.031 1 92.5 19 HIS B CA 1
ATOM 2060 C C . HIS B 1 19 ? 13.57 11.945 11.609 1 92.5 19 HIS B C 1
ATOM 2062 O O . HIS B 1 19 ? 13.695 10.766 11.953 1 92.5 19 HIS B O 1
ATOM 2068 N N . ARG B 1 20 ? 12.625 12.383 10.773 1 94.44 20 ARG B N 1
ATOM 2069 C CA . ARG B 1 20 ? 11.562 11.453 10.391 1 94.44 20 ARG B CA 1
ATOM 2070 C C . ARG B 1 20 ? 11.469 11.32 8.875 1 94.44 20 ARG B C 1
ATOM 2072 O O . ARG B 1 20 ? 10.828 10.406 8.359 1 94.44 20 ARG B O 1
ATOM 2079 N N . ALA B 1 21 ? 12.156 12.211 8.211 1 96.69 21 ALA B N 1
ATOM 2080 C CA . ALA B 1 21 ? 12.055 12.25 6.754 1 96.69 21 ALA B CA 1
ATOM 2081 C C . ALA B 1 21 ? 13.133 11.383 6.105 1 96.69 21 ALA B C 1
ATOM 2083 O O . ALA B 1 21 ? 13.789 10.586 6.785 1 96.69 21 ALA B O 1
ATOM 2084 N N . VAL B 1 22 ? 13.234 11.469 4.801 1 96.62 22 VAL B N 1
ATOM 2085 C CA . VAL B 1 22 ? 14.117 10.633 3.992 1 96.62 22 VAL B CA 1
ATOM 2086 C C . VAL B 1 22 ? 15.57 10.914 4.363 1 96.62 22 VAL B C 1
ATOM 2088 O O . VAL B 1 22 ? 16.453 10.078 4.145 1 96.62 22 VAL B O 1
ATOM 2091 N N . CYS B 1 23 ? 15.883 12.047 5.031 1 96.62 23 CYS B N 1
ATOM 2092 C CA . CYS B 1 23 ? 17.25 12.445 5.363 1 96.62 23 CYS B CA 1
ATOM 2093 C C . CYS B 1 23 ? 17.594 12.055 6.793 1 96.62 23 CYS B C 1
ATOM 2095 O O . CYS B 1 23 ? 18.656 12.438 7.305 1 96.62 23 CYS B O 1
ATOM 2097 N N . ALA B 1 24 ? 16.75 11.297 7.441 1 96.38 24 ALA B N 1
ATOM 2098 C CA . ALA B 1 24 ? 16.828 11.055 8.883 1 96.38 24 ALA B CA 1
ATOM 2099 C C . ALA B 1 24 ? 18.109 10.32 9.234 1 96.38 24 ALA B C 1
ATOM 2101 O O . ALA B 1 24 ? 18.641 10.469 10.344 1 96.38 24 ALA B O 1
ATOM 2102 N N . LYS B 1 25 ? 18.656 9.57 8.305 1 95.12 25 LYS B N 1
ATOM 2103 C CA . LYS B 1 25 ? 19.828 8.75 8.625 1 95.12 25 LYS B CA 1
ATOM 2104 C C . LYS B 1 25 ? 21.109 9.383 8.078 1 95.12 25 LYS B C 1
ATOM 2106 O O . LYS B 1 25 ? 22.188 8.812 8.203 1 95.12 25 LYS B O 1
ATOM 2111 N N . CYS B 1 26 ? 21 10.531 7.473 1 95.62 26 CYS B N 1
ATOM 2112 C CA . CYS B 1 26 ? 22.141 11.172 6.84 1 95.62 26 CYS B CA 1
ATOM 2113 C C . CYS B 1 26 ? 23.109 11.703 7.887 1 95.62 26 CYS B C 1
ATOM 2115 O O . CYS B 1 26 ? 22.688 12.234 8.914 1 95.62 26 CYS B O 1
ATOM 2117 N N . ASP B 1 27 ? 24.359 11.539 7.574 1 94.62 27 ASP B N 1
ATOM 2118 C CA . ASP B 1 27 ? 25.359 12.234 8.383 1 94.62 27 ASP B CA 1
ATOM 2119 C C . ASP B 1 27 ? 25.516 13.68 7.926 1 94.62 27 ASP B C 1
ATOM 2121 O O . ASP B 1 27 ? 24.828 14.133 7.008 1 94.62 27 ASP B O 1
ATOM 2125 N N . ASP B 1 28 ? 26.422 14.383 8.539 1 94.5 28 ASP B N 1
ATOM 2126 C CA . ASP B 1 28 ? 26.562 15.82 8.305 1 94.5 28 ASP B CA 1
ATOM 2127 C C . ASP B 1 28 ? 26.984 16.109 6.863 1 94.5 28 ASP B C 1
ATOM 2129 O O . ASP B 1 28 ? 26.484 17.047 6.246 1 94.5 28 ASP B O 1
ATOM 2133 N N . ASP B 1 29 ? 27.859 15.336 6.344 1 94.56 29 ASP B N 1
ATOM 2134 C CA . ASP B 1 29 ? 28.328 15.539 4.977 1 94.56 29 ASP B CA 1
ATOM 2135 C C . ASP B 1 29 ? 27.203 15.297 3.971 1 94.56 29 ASP B C 1
ATOM 2137 O O . ASP B 1 29 ? 27.047 16.062 3.012 1 94.56 29 ASP B O 1
ATOM 2141 N N . GLU B 1 30 ? 26.453 14.305 4.207 1 94.25 30 GLU B N 1
ATOM 2142 C CA . GLU B 1 30 ? 25.328 13.969 3.34 1 94.25 30 GLU B CA 1
ATOM 2143 C C . GLU B 1 30 ? 24.25 15.039 3.412 1 94.25 30 GLU B C 1
ATOM 2145 O O . GLU B 1 30 ? 23.641 15.391 2.393 1 94.25 30 GLU B O 1
ATOM 2150 N N . LEU B 1 31 ? 24.078 15.562 4.637 1 94.56 31 LEU B N 1
ATOM 2151 C CA . LEU B 1 31 ? 23.109 16.641 4.801 1 94.56 31 LEU B CA 1
ATOM 2152 C C . LEU B 1 31 ? 23.562 17.891 4.031 1 94.56 31 LEU B C 1
ATOM 2154 O O . LEU B 1 31 ? 22.734 18.594 3.459 1 94.56 31 LEU B O 1
ATOM 2158 N N . ALA B 1 32 ? 24.797 18.125 4.043 1 93.75 32 ALA B N 1
ATOM 2159 C CA . ALA B 1 32 ? 25.328 19.266 3.305 1 93.75 32 ALA B CA 1
ATOM 2160 C C . ALA B 1 32 ? 25.094 19.109 1.805 1 93.75 32 ALA B C 1
ATOM 2162 O O . ALA B 1 32 ? 24.797 20.078 1.11 1 93.75 32 ALA B O 1
ATOM 2163 N N . GLN B 1 33 ? 25.234 17.906 1.309 1 93.19 33 GLN B N 1
ATOM 2164 C CA . GLN B 1 33 ? 24.984 17.641 -0.103 1 93.19 33 GLN B CA 1
ATOM 2165 C C . GLN B 1 33 ? 23.516 17.891 -0.452 1 93.19 33 GLN B C 1
ATOM 2167 O O . GLN B 1 33 ? 23.219 18.484 -1.486 1 93.19 33 GLN B O 1
ATOM 2172 N N . LEU B 1 34 ? 22.641 17.422 0.45 1 93.38 34 LEU B N 1
ATOM 2173 C CA . LEU B 1 34 ? 21.219 17.641 0.246 1 93.38 34 LEU B CA 1
ATOM 2174 C C . LEU B 1 34 ? 20.891 19.125 0.292 1 93.38 34 LEU B C 1
ATOM 2176 O O . LEU B 1 34 ? 20.078 19.609 -0.498 1 93.38 34 LEU B O 1
ATOM 2180 N N . GLU B 1 35 ? 21.516 19.812 1.177 1 93.56 35 GLU B N 1
ATOM 2181 C CA . GLU B 1 35 ? 21.312 21.25 1.334 1 93.56 35 GLU B CA 1
ATOM 2182 C C . GLU B 1 35 ? 21.609 21.984 0.036 1 93.56 35 GLU B C 1
ATOM 2184 O O . GLU B 1 35 ? 20.906 22.922 -0.33 1 93.56 35 GLU B O 1
ATOM 2189 N N . ASP B 1 36 ? 22.562 21.547 -0.66 1 92.88 36 ASP B N 1
ATOM 2190 C CA . ASP B 1 36 ? 23.047 22.234 -1.853 1 92.88 36 ASP B CA 1
ATOM 2191 C C . ASP B 1 36 ? 22.094 22.031 -3.029 1 92.88 36 ASP B C 1
ATOM 2193 O O . ASP B 1 36 ? 22.094 22.812 -3.975 1 92.88 36 ASP B O 1
ATOM 2197 N N . MET B 1 37 ? 21.312 21.078 -2.988 1 93.19 37 MET B N 1
ATOM 2198 C CA . MET B 1 37 ? 20.547 20.734 -4.18 1 93.19 37 MET B CA 1
ATOM 2199 C C . MET B 1 37 ? 19.047 20.906 -3.928 1 93.19 37 MET B C 1
ATOM 2201 O O . MET B 1 37 ? 18.25 20.859 -4.859 1 93.19 37 MET B O 1
ATOM 2205 N N . LYS B 1 38 ? 18.719 21.125 -2.684 1 95.81 38 LYS B N 1
ATOM 2206 C CA . LYS B 1 38 ? 17.297 21.188 -2.365 1 95.81 38 LYS B CA 1
ATOM 2207 C C . LYS B 1 38 ? 16.688 22.516 -2.822 1 95.81 38 LYS B C 1
ATOM 2209 O O . LYS B 1 38 ? 17.391 23.5 -3.021 1 95.81 38 LYS B O 1
ATOM 2214 N N . PHE B 1 39 ? 15.383 22.516 -2.998 1 95.75 39 PHE B N 1
ATOM 2215 C CA . PHE B 1 39 ? 14.586 23.719 -3.174 1 95.75 39 PHE B CA 1
ATOM 2216 C C . PHE B 1 39 ? 13.195 23.547 -2.58 1 95.75 39 PHE B C 1
ATOM 2218 O O . PHE B 1 39 ? 12.742 22.422 -2.377 1 95.75 39 PHE B O 1
ATOM 2225 N N . TYR B 1 40 ? 12.602 24.641 -2.301 1 96.38 40 TYR B N 1
ATOM 2226 C CA . TYR B 1 40 ? 11.289 24.578 -1.673 1 96.38 40 TYR B CA 1
ATOM 2227 C C . TYR B 1 40 ? 10.195 24.938 -2.666 1 96.38 40 TYR B C 1
ATOM 2229 O O . TYR B 1 40 ? 10.406 25.766 -3.561 1 96.38 40 TYR B O 1
ATOM 2237 N N . ARG B 1 41 ? 9.086 24.281 -2.525 1 96.25 41 ARG B N 1
ATOM 2238 C CA . ARG B 1 41 ? 7.855 24.656 -3.213 1 96.25 41 ARG B CA 1
ATOM 2239 C C . ARG B 1 41 ? 6.707 24.828 -2.225 1 96.25 41 ARG B C 1
ATOM 2241 O O . ARG B 1 41 ? 6.59 24.062 -1.267 1 96.25 41 ARG B O 1
ATOM 2248 N N . MET B 1 42 ? 5.93 25.812 -2.508 1 97.38 42 MET B N 1
ATOM 2249 C CA . MET B 1 42 ? 4.777 26.078 -1.654 1 97.38 42 MET B CA 1
ATOM 2250 C C . MET B 1 42 ? 3.48 26.016 -2.457 1 97.38 42 MET B C 1
ATOM 2252 O O . MET B 1 42 ? 3.432 26.484 -3.598 1 97.38 42 MET B O 1
ATOM 2256 N N . PHE B 1 43 ? 2.52 25.469 -1.843 1 97.75 43 PHE B N 1
ATOM 2257 C CA . PHE B 1 43 ? 1.193 25.344 -2.438 1 97.75 43 PHE B CA 1
ATOM 2258 C C . PHE B 1 43 ? 0.12 25.844 -1.477 1 97.75 43 PHE B C 1
ATOM 2260 O O . PHE B 1 43 ? 0.189 25.578 -0.273 1 97.75 43 PHE B O 1
ATOM 2267 N N . GLU B 1 44 ? -0.837 26.484 -2.041 1 97.75 44 GLU B N 1
ATOM 2268 C CA . GLU B 1 44 ? -1.978 26.922 -1.236 1 97.75 44 GLU B CA 1
ATOM 2269 C C . GLU B 1 44 ? -2.99 25.781 -1.075 1 97.75 44 GLU B C 1
ATOM 2271 O O . GLU B 1 44 ? -3.062 24.891 -1.912 1 97.75 44 GLU B O 1
ATOM 2276 N N . ALA B 1 45 ? -3.736 25.938 -0 1 95.69 45 ALA B N 1
ATOM 2277 C CA . ALA B 1 45 ? -4.828 25 0.205 1 95.69 45 ALA B CA 1
ATOM 2278 C C . ALA B 1 45 ? -5.699 24.891 -1.043 1 95.69 45 ALA B C 1
ATOM 2280 O O . ALA B 1 45 ? -6.07 25.891 -1.642 1 95.69 45 ALA B O 1
ATOM 2281 N N . GLY B 1 46 ? -5.926 23.641 -1.456 1 94.88 46 GLY B N 1
ATOM 2282 C CA . GLY B 1 46 ? -6.793 23.391 -2.6 1 94.88 46 GLY B CA 1
ATOM 2283 C C . GLY B 1 46 ? -6.027 23.203 -3.896 1 94.88 46 GLY B C 1
ATOM 2284 O O . GLY B 1 46 ? -6.582 22.719 -4.883 1 94.88 46 GLY B O 1
ATOM 2285 N N . GLN B 1 47 ? -4.777 23.562 -3.914 1 97.12 47 GLN B N 1
ATOM 2286 C CA . GLN B 1 47 ? -3.99 23.469 -5.141 1 97.12 47 GLN B CA 1
ATOM 2287 C C . GLN B 1 47 ? -3.527 22.031 -5.395 1 97.12 47 GLN B C 1
ATOM 2289 O O . GLN B 1 47 ? -3.209 21.297 -4.453 1 97.12 47 GLN B O 1
ATOM 2294 N N . THR B 1 48 ? -3.441 21.719 -6.656 1 96.81 48 THR B N 1
ATOM 2295 C CA . THR B 1 48 ? -2.877 20.438 -7.059 1 96.81 48 THR B CA 1
ATOM 2296 C C . THR B 1 48 ? -1.354 20.5 -7.082 1 96.81 48 THR B C 1
ATOM 2298 O O . THR B 1 48 ? -0.772 21.422 -7.656 1 96.81 48 THR B O 1
ATOM 2301 N N . ILE B 1 49 ? -0.783 19.609 -6.449 1 96.25 49 ILE B N 1
ATOM 2302 C CA . ILE B 1 49 ? 0.672 19.516 -6.402 1 96.25 49 ILE B CA 1
ATOM 2303 C C . ILE B 1 49 ? 1.173 18.672 -7.574 1 96.25 49 ILE B C 1
ATOM 2305 O O . ILE B 1 49 ? 2.148 19.031 -8.234 1 96.25 49 ILE B O 1
ATOM 2309 N N . VAL B 1 50 ? 0.552 17.562 -7.797 1 95 50 VAL B N 1
ATOM 2310 C CA . VAL B 1 50 ? 0.864 16.625 -8.875 1 95 50 VAL B CA 1
ATOM 2311 C C . VAL B 1 50 ? -0.428 16.125 -9.516 1 95 50 VAL B C 1
ATOM 2313 O O . VAL B 1 50 ? -1.396 15.812 -8.812 1 95 50 VAL B O 1
ATOM 2316 N N . TRP B 1 51 ? -0.408 16.016 -10.82 1 93.5 51 TRP B N 1
ATOM 2317 C CA . TRP B 1 51 ? -1.501 15.375 -11.547 1 93.5 51 TRP B CA 1
ATOM 2318 C C . TRP B 1 51 ? -1.122 13.953 -11.961 1 93.5 51 TRP B C 1
ATOM 2320 O O . TRP B 1 51 ? -0.003 13.711 -12.422 1 93.5 51 TRP B O 1
ATOM 2330 N N . ALA B 1 52 ? -2.092 13.078 -11.805 1 91.31 52 ALA B N 1
ATOM 2331 C CA . ALA B 1 52 ? -1.871 11.727 -12.312 1 91.31 52 ALA B CA 1
ATOM 2332 C C . ALA B 1 52 ? -1.521 11.75 -13.797 1 91.31 52 ALA B C 1
ATOM 2334 O O . ALA B 1 52 ? -2.131 12.492 -14.57 1 91.31 52 ALA B O 1
ATOM 2335 N N . GLY B 1 53 ? -0.479 10.953 -14.109 1 88.75 53 GLY B N 1
ATOM 2336 C CA . GLY B 1 53 ? -0.08 10.867 -15.508 1 88.75 53 GLY B CA 1
ATOM 2337 C C . GLY B 1 53 ? 0.991 11.875 -15.883 1 88.75 53 GLY B C 1
ATOM 2338 O O . GLY B 1 53 ? 1.639 11.734 -16.922 1 88.75 53 GLY B O 1
ATOM 2339 N N . ASP B 1 54 ? 1.146 12.898 -15.07 1 86 54 ASP B N 1
ATOM 2340 C CA . ASP B 1 54 ? 2.145 13.914 -15.375 1 86 54 ASP B CA 1
ATOM 2341 C C . ASP B 1 54 ? 3.553 13.414 -15.062 1 86 54 ASP B C 1
ATOM 2343 O O . ASP B 1 54 ? 3.734 12.555 -14.203 1 86 54 ASP B O 1
ATOM 2347 N N . ASP B 1 55 ? 4.488 13.984 -15.773 1 87.12 55 ASP B N 1
ATOM 2348 C CA . ASP B 1 55 ? 5.891 13.75 -15.43 1 87.12 55 ASP B CA 1
ATOM 2349 C C . ASP B 1 55 ? 6.234 14.367 -14.078 1 87.12 55 ASP B C 1
ATOM 2351 O O . ASP B 1 55 ? 5.922 15.531 -13.82 1 87.12 55 ASP B O 1
ATOM 2355 N N . LEU B 1 56 ? 6.75 13.523 -13.258 1 86 56 LEU B N 1
ATOM 2356 C CA . LEU B 1 56 ? 7.215 14.031 -11.969 1 86 56 LEU B CA 1
ATOM 2357 C C . LEU B 1 56 ? 8.711 14.305 -12 1 86 56 LEU B C 1
ATOM 2359 O O . LEU B 1 56 ? 9.523 13.383 -11.875 1 86 56 LEU B O 1
ATOM 2363 N N . THR B 1 57 ? 9.102 15.492 -12.078 1 90.38 57 THR B N 1
ATOM 2364 C CA . THR B 1 57 ? 10.5 15.867 -12.273 1 90.38 57 THR B CA 1
ATOM 2365 C C . THR B 1 57 ? 11.188 16.094 -10.93 1 90.38 57 THR B C 1
ATOM 2367 O O . THR B 1 57 ? 12.391 16.375 -10.883 1 90.38 57 THR B O 1
ATOM 2370 N N . PHE B 1 58 ? 10.367 15.984 -9.914 1 93.56 58 PHE B N 1
ATOM 2371 C CA . PHE B 1 58 ? 10.953 16.156 -8.594 1 93.56 58 PHE B CA 1
ATOM 2372 C C . PHE B 1 58 ? 10.375 15.156 -7.605 1 93.56 58 PHE B C 1
ATOM 2374 O O . PHE B 1 58 ? 9.336 14.539 -7.871 1 93.56 58 PHE B O 1
ATOM 2381 N N . VAL B 1 59 ? 11.07 14.906 -6.59 1 96.19 59 VAL B N 1
ATOM 2382 C CA . VAL B 1 59 ? 10.586 14.242 -5.387 1 96.19 59 VAL B CA 1
ATOM 2383 C C . VAL B 1 59 ? 10.578 15.219 -4.219 1 96.19 59 VAL B C 1
ATOM 2385 O O . VAL B 1 59 ? 11.211 16.281 -4.281 1 96.19 59 VAL B O 1
ATOM 2388 N N . ALA B 1 60 ? 9.82 14.836 -3.152 1 96.81 60 ALA B N 1
ATOM 2389 C CA . ALA B 1 60 ? 9.711 15.852 -2.109 1 96.81 60 ALA B CA 1
ATOM 2390 C C . ALA B 1 60 ? 9.305 15.227 -0.776 1 96.81 60 ALA B C 1
ATOM 2392 O O . ALA B 1 60 ? 8.664 14.18 -0.746 1 96.81 60 ALA B O 1
ATOM 2393 N N . SER B 1 61 ? 9.68 15.875 0.279 1 97.62 61 SER B N 1
ATOM 2394 C CA . SER B 1 61 ? 9.133 15.633 1.612 1 97.62 61 SER B CA 1
ATOM 2395 C C . SER B 1 61 ? 8.227 16.781 2.051 1 97.62 61 SER B C 1
ATOM 2397 O O . SER B 1 61 ? 8.531 17.938 1.817 1 97.62 61 SER B O 1
ATOM 2399 N N . VAL B 1 62 ? 7.16 16.406 2.672 1 97.38 62 VAL B N 1
ATOM 2400 C CA . VAL B 1 62 ? 6.285 17.422 3.248 1 97.38 62 VAL B CA 1
ATOM 2401 C C . VAL B 1 62 ? 6.934 18.016 4.504 1 97.38 62 VAL B C 1
ATOM 2403 O O . VAL B 1 62 ? 7.215 17.281 5.457 1 97.38 62 VAL B O 1
ATOM 2406 N N . VAL B 1 63 ? 7.145 19.281 4.465 1 96.56 63 VAL B N 1
ATOM 2407 C CA . VAL B 1 63 ? 7.734 19.938 5.625 1 96.56 63 VAL B CA 1
ATOM 2408 C C . VAL B 1 63 ? 6.633 20.453 6.551 1 96.56 63 VAL B C 1
ATOM 2410 O O . VAL B 1 63 ? 6.707 20.281 7.77 1 96.56 63 VAL B O 1
ATOM 2413 N N . ARG B 1 64 ? 5.664 21.062 5.926 1 95.06 64 ARG B N 1
ATOM 2414 C CA . ARG B 1 64 ? 4.516 21.609 6.633 1 95.06 64 ARG B CA 1
ATOM 2415 C C . ARG B 1 64 ? 3.232 21.406 5.832 1 95.06 64 ARG B C 1
ATOM 2417 O O . ARG B 1 64 ? 3.248 21.469 4.602 1 95.06 64 ARG B O 1
ATOM 2424 N N . GLY B 1 65 ? 2.166 21.219 6.668 1 94.25 65 GLY B N 1
ATOM 2425 C CA . GLY B 1 65 ? 0.862 21.109 6.035 1 94.25 65 GLY B CA 1
ATOM 2426 C C . GLY B 1 65 ? 0.447 19.672 5.789 1 94.25 65 GLY B C 1
ATOM 2427 O O . GLY B 1 65 ? 1.092 18.734 6.277 1 94.25 65 GLY B O 1
ATOM 2428 N N . VAL B 1 66 ? -0.691 19.531 5.117 1 94.88 66 VAL B N 1
ATOM 2429 C CA . VAL B 1 66 ? -1.271 18.234 4.84 1 94.88 66 VAL B CA 1
ATOM 2430 C C . VAL B 1 66 ? -1.699 18.156 3.375 1 94.88 66 VAL B C 1
ATOM 2432 O O . VAL B 1 66 ? -2.295 19.094 2.846 1 94.88 66 VAL B O 1
ATOM 2435 N N . ALA B 1 67 ? -1.318 17.109 2.734 1 96.94 67 ALA B N 1
ATOM 2436 C CA . ALA B 1 67 ? -1.751 16.844 1.366 1 96.94 67 ALA B CA 1
ATOM 2437 C C . ALA B 1 67 ? -2.439 15.484 1.269 1 96.94 67 ALA B C 1
ATOM 2439 O O . ALA B 1 67 ? -2.439 14.711 2.229 1 96.94 67 ALA B O 1
ATOM 2440 N N . THR B 1 68 ? -3.115 15.266 0.13 1 96.31 68 THR B N 1
ATOM 2441 C CA . THR B 1 68 ? -3.791 13.992 -0.101 1 96.31 68 THR B CA 1
ATOM 2442 C C . THR B 1 68 ? -3.33 13.367 -1.415 1 96.31 68 THR B C 1
ATOM 2444 O O . THR B 1 68 ? -2.936 14.078 -2.342 1 96.31 68 THR B O 1
ATOM 2447 N N . LEU B 1 69 ? -3.346 12.062 -1.413 1 96.56 69 LEU B N 1
ATOM 2448 C CA . LEU B 1 69 ? -3.209 11.273 -2.633 1 96.56 69 LEU B CA 1
ATOM 2449 C C . LEU B 1 69 ? -4.562 10.742 -3.09 1 96.56 69 LEU B C 1
ATOM 2451 O O . LEU B 1 69 ? -5.352 10.258 -2.273 1 96.56 69 LEU B O 1
ATOM 2455 N N . GLY B 1 70 ? -4.871 10.828 -4.363 1 96.12 70 GLY B N 1
ATOM 2456 C CA . GLY B 1 70 ? -6.152 10.336 -4.844 1 96.12 70 GLY B CA 1
ATOM 2457 C C . GLY B 1 70 ? -6.125 9.922 -6.305 1 96.12 70 GLY B C 1
ATOM 2458 O O . GLY B 1 70 ? -5.172 10.234 -7.023 1 96.12 70 GLY B O 1
ATOM 2459 N N . GLN B 1 71 ? -7.129 9.234 -6.645 1 94.62 71 GLN B N 1
ATOM 2460 C CA . GLN B 1 71 ? -7.355 8.836 -8.031 1 94.62 71 GLN B CA 1
ATOM 2461 C C . GLN B 1 71 ? -8.82 9.016 -8.422 1 94.62 71 GLN B C 1
ATOM 2463 O O . GLN B 1 71 ? -9.719 8.805 -7.609 1 94.62 71 GLN B O 1
ATOM 2468 N N . THR B 1 72 ? -8.984 9.398 -9.625 1 92 72 THR B N 1
ATOM 2469 C CA . THR B 1 72 ? -10.328 9.578 -10.18 1 92 72 THR B CA 1
ATOM 2470 C C . THR B 1 72 ? -10.57 8.602 -11.328 1 92 72 THR B C 1
ATOM 2472 O O . THR B 1 72 ? -9.742 8.484 -12.234 1 92 72 THR B O 1
ATOM 2475 N N . LEU B 1 73 ? -11.703 7.926 -11.195 1 90.88 73 LEU B N 1
ATOM 2476 C CA . LEU B 1 73 ? -12.117 7.059 -12.289 1 90.88 73 LEU B CA 1
ATOM 2477 C C . LEU B 1 73 ? -12.664 7.871 -13.453 1 90.88 73 LEU B C 1
ATOM 2479 O O . LEU B 1 73 ? -12.945 9.062 -13.305 1 90.88 73 LEU B O 1
ATOM 2483 N N . GLU B 1 74 ? -12.805 7.266 -14.508 1 87 74 GLU B N 1
ATOM 2484 C CA . GLU B 1 74 ? -13.273 7.941 -15.711 1 87 74 GLU B CA 1
ATOM 2485 C C . GLU B 1 74 ? -14.672 8.508 -15.523 1 87 74 GLU B C 1
ATOM 2487 O O . GLU B 1 74 ? -15.008 9.555 -16.094 1 87 74 GLU B O 1
ATOM 2492 N N . ASP B 1 75 ? -15.422 7.797 -14.828 1 90.94 75 ASP B N 1
ATOM 2493 C CA . ASP B 1 75 ? -16.797 8.242 -14.664 1 90.94 75 ASP B CA 1
ATOM 2494 C C . ASP B 1 75 ? -16.906 9.297 -13.562 1 90.94 75 ASP B C 1
ATOM 2496 O O . ASP B 1 75 ? -18.016 9.695 -13.18 1 90.94 75 ASP B O 1
ATOM 2500 N N . GLY B 1 76 ? -15.805 9.656 -13 1 90.12 76 GLY B N 1
ATOM 2501 C CA . GLY B 1 76 ? -15.789 10.766 -12.07 1 90.12 76 GLY B CA 1
ATOM 2502 C C . GLY B 1 76 ? -15.711 10.336 -10.617 1 90.12 76 GLY B C 1
ATOM 2503 O O . GLY B 1 76 ? -15.406 11.141 -9.742 1 90.12 76 GLY B O 1
ATOM 2504 N N . ARG B 1 77 ? -15.992 9.07 -10.352 1 92.44 77 ARG B N 1
ATOM 2505 C CA . ARG B 1 77 ? -15.82 8.594 -8.977 1 92.44 77 ARG B CA 1
ATOM 2506 C C . ARG B 1 77 ? -14.383 8.773 -8.516 1 92.44 77 ARG B C 1
ATOM 2508 O O . ARG B 1 77 ? -13.445 8.523 -9.273 1 92.44 77 ARG B O 1
ATOM 2515 N N . THR B 1 78 ? -14.211 9.242 -7.27 1 92.88 78 THR B N 1
ATOM 2516 C CA . THR B 1 78 ? -12.883 9.508 -6.727 1 92.88 78 THR B CA 1
ATOM 2517 C C . THR B 1 78 ? -12.648 8.68 -5.465 1 92.88 78 THR B C 1
ATOM 2519 O O . THR B 1 78 ? -13.586 8.414 -4.707 1 92.88 78 THR B O 1
ATOM 2522 N N . GLN B 1 79 ? -11.492 8.219 -5.359 1 96.06 79 GLN B N 1
ATOM 2523 C CA . GLN B 1 79 ? -11.039 7.543 -4.152 1 96.06 79 GLN B CA 1
ATOM 2524 C C . GLN B 1 79 ? -9.766 8.18 -3.605 1 96.06 79 GLN B C 1
ATOM 2526 O O . GLN B 1 79 ? -8.773 8.312 -4.328 1 96.06 79 GLN B O 1
ATOM 2531 N N . MET B 1 80 ? -9.82 8.641 -2.375 1 96.56 80 MET B N 1
ATOM 2532 C CA . MET B 1 80 ? -8.602 9.07 -1.695 1 96.56 80 MET B CA 1
ATOM 2533 C C . MET B 1 80 ? -7.777 7.875 -1.244 1 96.56 80 MET B C 1
ATOM 2535 O O . MET B 1 80 ? -8.32 6.898 -0.724 1 96.56 80 MET B O 1
ATOM 2539 N N . LEU B 1 81 ? -6.484 7.934 -1.436 1 96.56 81 LEU B N 1
ATOM 2540 C CA . LEU B 1 81 ? -5.621 6.773 -1.239 1 96.56 81 LEU B CA 1
ATOM 2541 C C . LEU B 1 81 ? -4.691 6.98 -0.047 1 96.56 81 LEU B C 1
ATOM 2543 O O . LEU B 1 81 ? -4.07 6.031 0.433 1 96.56 81 LEU B O 1
ATOM 2547 N N . GLY B 1 82 ? -4.574 8.234 0.389 1 94.62 82 GLY B N 1
ATOM 2548 C CA . GLY B 1 82 ? -3.729 8.492 1.543 1 94.62 82 GLY B CA 1
ATOM 2549 C C . GLY B 1 82 ? -3.662 9.961 1.915 1 94.62 82 GLY B C 1
ATOM 2550 O O . GLY B 1 82 ? -4.145 10.82 1.173 1 94.62 82 GLY B O 1
ATOM 2551 N N . LEU B 1 83 ? -3.146 10.164 3.145 1 93.75 83 LEU B N 1
ATOM 2552 C CA . LEU B 1 83 ? -2.812 11.484 3.664 1 93.75 83 LEU B CA 1
ATOM 2553 C C . LEU B 1 83 ? -1.302 11.664 3.775 1 93.75 83 LEU B C 1
ATOM 2555 O O . LEU B 1 83 ? -0.595 10.734 4.184 1 93.75 83 LEU B O 1
ATOM 2559 N N . LEU B 1 84 ? -0.872 12.742 3.352 1 95.81 84 LEU B N 1
ATOM 2560 C CA . LEU B 1 84 ? 0.541 13.086 3.479 1 95.81 84 LEU B CA 1
ATOM 2561 C C . LEU B 1 84 ? 0.746 14.148 4.547 1 95.81 84 LEU B C 1
ATOM 2563 O O . LEU B 1 84 ? 0.289 15.289 4.391 1 95.81 84 LEU B O 1
ATOM 2567 N N . LEU B 1 85 ? 1.386 13.75 5.578 1 93.69 85 LEU B N 1
ATOM 2568 C CA . LEU B 1 85 ? 1.717 14.617 6.703 1 93.69 85 LEU B CA 1
ATOM 2569 C C . LEU B 1 85 ? 3.197 14.984 6.688 1 93.69 85 LEU B C 1
ATOM 2571 O O . LEU B 1 85 ? 3.961 14.477 5.867 1 93.69 85 LEU B O 1
ATOM 2575 N N . PRO B 1 86 ? 3.615 15.898 7.57 1 93.88 86 PRO B N 1
ATOM 2576 C CA . PRO B 1 86 ? 5.035 16.25 7.621 1 93.88 86 PRO B CA 1
ATOM 2577 C C . PRO B 1 86 ? 5.945 15.031 7.734 1 93.88 86 PRO B C 1
ATOM 2579 O O . PRO B 1 86 ? 5.672 14.125 8.523 1 93.88 86 PRO B O 1
ATOM 2582 N N . SER B 1 87 ? 6.973 15.008 6.91 1 95.88 87 SER B N 1
ATOM 2583 C CA . SER B 1 87 ? 8.008 13.992 6.805 1 95.88 87 SER B CA 1
ATOM 2584 C C . SER B 1 87 ? 7.645 12.93 5.773 1 95.88 87 SER B C 1
ATOM 2586 O O . SER B 1 87 ? 8.492 12.125 5.371 1 95.88 87 SER B O 1
ATOM 2588 N N . ASP B 1 88 ? 6.371 12.898 5.371 1 96.19 88 ASP B N 1
ATOM 2589 C CA . ASP B 1 88 ? 5.992 11.945 4.332 1 96.19 88 ASP B CA 1
ATOM 2590 C C . ASP B 1 88 ? 6.621 12.312 2.992 1 96.19 88 ASP B C 1
ATOM 2592 O O . ASP B 1 88 ? 7.008 13.461 2.777 1 96.19 88 ASP B O 1
ATOM 2596 N N . PHE B 1 89 ? 6.723 11.344 2.133 1 96.88 89 PHE B N 1
ATOM 2597 C CA . PHE B 1 89 ? 7.496 11.469 0.903 1 96.88 89 PHE B CA 1
ATOM 2598 C C . PHE B 1 89 ? 6.586 11.414 -0.317 1 96.88 89 PHE B C 1
ATOM 2600 O O . PHE B 1 89 ? 5.652 10.609 -0.37 1 96.88 89 PHE B O 1
ATOM 2607 N N . ILE B 1 90 ? 6.844 12.32 -1.25 1 95.38 90 ILE B N 1
ATOM 2608 C CA . ILE B 1 90 ? 6.16 12.367 -2.537 1 95.38 90 ILE B CA 1
ATOM 2609 C C . ILE B 1 90 ? 7.141 12.031 -3.656 1 95.38 90 ILE B C 1
ATOM 2611 O O . ILE B 1 90 ? 8.188 12.664 -3.783 1 95.38 90 ILE B O 1
ATOM 2615 N N . GLY B 1 91 ? 6.773 11.109 -4.457 1 91.88 91 GLY B N 1
ATOM 2616 C CA . GLY B 1 91 ? 7.586 10.805 -5.625 1 91.88 91 GLY B CA 1
ATOM 2617 C C . GLY B 1 91 ? 7.84 9.312 -5.801 1 91.88 91 GLY B C 1
ATOM 2618 O O . GLY B 1 91 ? 7.652 8.531 -4.867 1 91.88 91 GLY B O 1
ATOM 2619 N N . ARG B 1 92 ? 8.211 8.93 -6.984 1 88.94 92 ARG B N 1
ATOM 2620 C CA . ARG B 1 92 ? 8.531 7.57 -7.402 1 88.94 92 ARG B CA 1
ATOM 2621 C C . ARG B 1 92 ? 9.844 7.527 -8.172 1 88.94 92 ARG B C 1
ATOM 2623 O O . ARG B 1 92 ? 9.852 7.59 -9.406 1 88.94 92 ARG B O 1
ATOM 2630 N N . PRO B 1 93 ? 10.891 7.367 -7.367 1 88.62 93 PRO B N 1
ATOM 2631 C CA . PRO B 1 93 ? 12.164 7.277 -8.086 1 88.62 93 PRO B CA 1
ATOM 2632 C C . PRO B 1 93 ? 12.156 6.199 -9.172 1 88.62 93 PRO B C 1
ATOM 2634 O O . PRO B 1 93 ? 11.531 5.148 -9 1 88.62 93 PRO B O 1
ATOM 2637 N N . TRP B 1 94 ? 12.758 6.465 -10.289 1 87.25 94 TRP B N 1
ATOM 2638 C CA . TRP B 1 94 ? 13.008 5.602 -11.438 1 87.25 94 TRP B CA 1
ATOM 2639 C C . TRP B 1 94 ? 11.727 5.371 -12.234 1 87.25 94 TRP B C 1
ATOM 2641 O O . TRP B 1 94 ? 11.664 4.473 -13.07 1 87.25 94 TRP B O 1
ATOM 2651 N N . ARG B 1 95 ? 10.711 6.02 -11.75 1 83.38 95 ARG B N 1
ATOM 2652 C CA . ARG B 1 95 ? 9.5 6.09 -12.57 1 83.38 95 ARG B CA 1
ATOM 2653 C C . ARG B 1 95 ? 9.188 7.527 -12.969 1 83.38 95 ARG B C 1
ATOM 2655 O O . ARG B 1 95 ? 9.352 8.445 -12.164 1 83.38 95 ARG B O 1
ATOM 2662 N N . GLY B 1 96 ? 8.789 7.664 -14.172 1 80.31 96 GLY B N 1
ATOM 2663 C CA . GLY B 1 96 ? 8.672 9.008 -14.703 1 80.31 96 GLY B CA 1
ATOM 2664 C C . GLY B 1 96 ? 7.316 9.641 -14.461 1 80.31 96 GLY B C 1
ATOM 2665 O O . GLY B 1 96 ? 7.164 10.859 -14.555 1 80.31 96 GLY B O 1
ATOM 2666 N N . THR B 1 97 ? 6.332 8.844 -14.156 1 87.06 97 THR B N 1
ATOM 2667 C CA . THR B 1 97 ? 4.996 9.422 -14.031 1 87.06 97 THR B CA 1
ATOM 2668 C C . THR B 1 97 ? 4.359 9.008 -12.703 1 87.06 97 THR B C 1
ATOM 2670 O O . THR B 1 97 ? 4.707 7.977 -12.133 1 87.06 97 THR B O 1
ATOM 2673 N N . SER B 1 98 ? 3.52 9.969 -12.281 1 86.81 98 SER B N 1
ATOM 2674 C CA . SER B 1 98 ? 2.725 9.648 -11.102 1 86.81 98 SER B CA 1
ATOM 2675 C C . SER B 1 98 ? 1.438 8.922 -11.484 1 86.81 98 SER B C 1
ATOM 2677 O O . SER B 1 98 ? 0.774 9.289 -12.453 1 86.81 98 SER B O 1
ATOM 2679 N N . ALA B 1 99 ? 1.073 7.961 -10.711 1 85.5 99 ALA B N 1
ATOM 2680 C CA . ALA B 1 99 ? -0.18 7.25 -10.945 1 85.5 99 ALA B CA 1
ATOM 2681 C C . ALA B 1 99 ? -1.34 7.93 -10.219 1 85.5 99 ALA B C 1
ATOM 2683 O O . ALA B 1 99 ? -2.502 7.574 -10.422 1 85.5 99 ALA B O 1
ATOM 2684 N N . TYR B 1 100 ? -1.032 8.938 -9.383 1 92.88 100 TYR B N 1
ATOM 2685 C CA . TYR B 1 100 ? -2.059 9.531 -8.531 1 92.88 100 TYR B CA 1
ATOM 2686 C C . TYR B 1 100 ? -1.94 11.047 -8.516 1 92.88 100 TYR B C 1
ATOM 2688 O O . TYR B 1 100 ? -0.877 11.602 -8.812 1 92.88 100 TYR B O 1
ATOM 2696 N N . ASP B 1 101 ? -3.049 11.625 -8.156 1 95.5 101 ASP B N 1
ATOM 2697 C CA . ASP B 1 101 ? -3.064 13.062 -7.891 1 95.5 101 ASP B CA 1
ATOM 2698 C C . ASP B 1 101 ? -2.631 13.367 -6.457 1 95.5 101 ASP B C 1
ATOM 2700 O O . ASP B 1 101 ? -2.973 12.625 -5.531 1 95.5 101 ASP B O 1
ATOM 2704 N N . VAL B 1 102 ? -1.903 14.414 -6.324 1 96.62 102 VAL B N 1
ATOM 2705 C CA . VAL B 1 102 ? -1.585 14.953 -5.004 1 96.62 102 VAL B CA 1
ATOM 2706 C C . VAL B 1 102 ? -2.133 16.375 -4.879 1 96.62 102 VAL B C 1
ATOM 2708 O O . VAL B 1 102 ? -1.907 17.219 -5.758 1 96.62 102 VAL B O 1
ATOM 2711 N N . SER B 1 103 ? -2.852 16.609 -3.812 1 96.94 103 SER B N 1
ATOM 2712 C CA . SER B 1 103 ? -3.465 17.922 -3.629 1 96.94 103 SER B CA 1
ATOM 2713 C C . SER B 1 103 ? -3.23 18.438 -2.217 1 96.94 103 SER B C 1
ATOM 2715 O O . SER B 1 103 ? -3.297 17.688 -1.247 1 96.94 103 SER B O 1
ATOM 2717 N N . ALA B 1 104 ? -3.018 19.719 -2.162 1 97.31 104 ALA B N 1
ATOM 2718 C CA . ALA B 1 104 ? -2.867 20.359 -0.862 1 97.31 104 ALA B CA 1
ATOM 2719 C C . ALA B 1 104 ? -4.223 20.562 -0.191 1 97.31 104 ALA B C 1
ATOM 2721 O O . ALA B 1 104 ? -5.137 21.141 -0.786 1 97.31 104 ALA B O 1
ATOM 2722 N N . ILE B 1 105 ? -4.309 20.078 1.009 1 93.38 105 ILE B N 1
ATOM 2723 C CA . ILE B 1 105 ? -5.504 20.344 1.804 1 93.38 105 ILE B CA 1
ATOM 2724 C C . ILE B 1 105 ? -5.332 21.641 2.582 1 93.38 105 ILE B C 1
ATOM 2726 O O . ILE B 1 105 ? -6.281 22.422 2.736 1 93.38 105 ILE B O 1
ATOM 2730 N N . THR B 1 106 ? -4.238 21.781 3.219 1 93.88 106 THR B N 1
ATOM 2731 C CA . THR B 1 106 ? -3.799 23.031 3.812 1 93.88 106 THR B CA 1
ATOM 2732 C C . THR B 1 106 ? -2.711 23.688 2.961 1 93.88 106 THR B C 1
ATOM 2734 O O . THR B 1 106 ? -2.389 23.188 1.877 1 93.88 106 THR B O 1
ATOM 2737 N N . ASN B 1 107 ? -2.248 24.844 3.502 1 96.38 107 ASN B N 1
ATOM 2738 C CA . ASN B 1 107 ? -0.994 25.281 2.902 1 96.38 107 ASN B CA 1
ATOM 2739 C C . ASN B 1 107 ? 0.124 24.266 3.125 1 96.38 107 ASN B C 1
ATOM 2741 O O . ASN B 1 107 ? 0.278 23.75 4.227 1 96.38 107 ASN B O 1
ATOM 2745 N N . VAL B 1 108 ? 0.815 24 2.002 1 97.38 108 VAL B N 1
ATOM 2746 C CA . VAL B 1 108 ? 1.817 22.938 2.064 1 97.38 108 VAL B CA 1
ATOM 2747 C C . VAL B 1 108 ? 3.178 23.484 1.647 1 97.38 108 VAL B C 1
ATOM 2749 O O . VAL B 1 108 ? 3.277 24.25 0.68 1 97.38 108 VAL B O 1
ATOM 2752 N N . THR B 1 109 ? 4.184 23.172 2.414 1 97.69 109 THR B N 1
ATOM 2753 C CA . THR B 1 109 ? 5.574 23.422 2.061 1 97.69 109 THR B CA 1
ATOM 2754 C C . THR B 1 109 ? 6.309 22.109 1.801 1 97.69 109 THR B C 1
ATOM 2756 O O . THR B 1 109 ? 6.273 21.203 2.629 1 97.69 109 THR B O 1
ATOM 2759 N N . LEU B 1 110 ? 6.941 22.062 0.66 1 97.38 110 LEU B N 1
ATOM 2760 C CA . LEU B 1 110 ? 7.691 20.875 0.281 1 97.38 110 LEU B CA 1
ATOM 2761 C C . LEU B 1 110 ? 9.188 21.172 0.209 1 97.38 110 LEU B C 1
ATOM 2763 O O . LEU B 1 110 ? 9.594 22.219 -0.29 1 97.38 110 LEU B O 1
ATOM 2767 N N . CYS B 1 111 ? 9.953 20.312 0.789 1 97.62 111 CYS B N 1
ATOM 2768 C CA . CYS B 1 111 ? 11.367 20.234 0.446 1 97.62 111 CYS B CA 1
ATOM 2769 C C . CYS B 1 111 ? 11.586 19.312 -0.756 1 97.62 111 CYS B C 1
ATOM 2771 O O . CYS B 1 111 ? 11.312 18.125 -0.692 1 97.62 111 CYS B O 1
ATOM 2773 N N . CYS B 1 112 ? 12.148 19.828 -1.804 1 96.81 112 CYS B N 1
ATOM 2774 C CA . CYS B 1 112 ? 12.164 19.125 -3.082 1 96.81 112 CYS B CA 1
ATOM 2775 C C . CYS B 1 112 ? 13.594 18.859 -3.539 1 96.81 112 CYS B C 1
ATOM 2777 O O . CYS B 1 112 ? 14.516 19.562 -3.154 1 96.81 112 CYS B O 1
ATOM 2779 N N . PHE B 1 113 ? 13.688 17.828 -4.297 1 96.5 113 PHE B N 1
ATOM 2780 C CA . PHE B 1 113 ? 14.883 17.5 -5.062 1 96.5 113 PHE B CA 1
ATOM 2781 C C . PHE B 1 113 ? 14.523 17.156 -6.504 1 96.5 113 PHE B C 1
ATOM 2783 O O . PHE B 1 113 ? 13.508 16.516 -6.762 1 96.5 113 PHE B O 1
ATOM 2790 N N . ARG B 1 114 ? 15.414 17.594 -7.387 1 95.56 114 ARG B N 1
ATOM 2791 C CA . ARG B 1 114 ? 15.219 17.125 -8.75 1 95.56 114 ARG B CA 1
ATOM 2792 C C . ARG B 1 114 ? 15.367 15.602 -8.828 1 95.56 114 ARG B C 1
ATOM 2794 O O . ARG B 1 114 ? 16.219 15.016 -8.172 1 95.56 114 ARG B O 1
ATOM 2801 N N . ARG B 1 115 ? 14.578 14.984 -9.664 1 94.31 115 ARG B N 1
ATOM 2802 C CA . ARG B 1 115 ? 14.43 13.539 -9.641 1 94.31 115 ARG B CA 1
ATOM 2803 C C . ARG B 1 115 ? 15.75 12.852 -9.992 1 94.31 115 ARG B C 1
ATOM 2805 O O . ARG B 1 115 ? 16.234 12 -9.234 1 94.31 115 ARG B O 1
ATOM 2812 N N . LYS B 1 116 ? 16.422 13.219 -11.062 1 93.19 116 LYS B N 1
ATOM 2813 C CA . LYS B 1 116 ? 17.594 12.5 -11.547 1 93.19 116 LYS B CA 1
ATOM 2814 C C . LYS B 1 116 ? 18.766 12.625 -10.57 1 93.19 116 LYS B C 1
ATOM 2816 O O . LYS B 1 116 ? 19.344 11.617 -10.172 1 93.19 116 LYS B O 1
ATOM 2821 N N . PRO B 1 117 ? 19.062 13.852 -10.125 1 94.06 117 PRO B N 1
ATOM 2822 C CA . PRO B 1 117 ? 20.109 13.969 -9.109 1 94.06 117 PRO B CA 1
ATOM 2823 C C . PRO B 1 117 ? 19.781 13.188 -7.836 1 94.06 117 PRO B C 1
ATOM 2825 O O . PRO B 1 117 ? 20.688 12.609 -7.215 1 94.06 117 PRO B O 1
ATOM 2828 N N . PHE B 1 118 ? 18.547 13.172 -7.477 1 94.75 118 PHE B N 1
ATOM 2829 C CA . PHE B 1 118 ? 18.156 12.43 -6.285 1 94.75 118 PHE B CA 1
ATOM 2830 C C . PHE B 1 118 ? 18.328 10.93 -6.492 1 94.75 118 PHE B C 1
ATOM 2832 O O . PHE B 1 118 ? 18.797 10.227 -5.598 1 94.75 118 PHE B O 1
ATOM 2839 N N . GLU B 1 119 ? 17.969 10.445 -7.637 1 93.31 119 GLU B N 1
ATOM 2840 C CA . GLU B 1 119 ? 18.156 9.039 -7.973 1 93.31 119 GLU B CA 1
ATOM 2841 C C . GLU B 1 119 ? 19.641 8.648 -7.895 1 93.31 119 GLU B C 1
ATOM 2843 O O . GLU B 1 119 ? 19.969 7.555 -7.438 1 93.31 119 GLU B O 1
ATOM 2848 N N . GLU B 1 120 ? 20.453 9.547 -8.266 1 92.5 120 GLU B N 1
ATOM 2849 C CA . GLU B 1 120 ? 21.891 9.305 -8.148 1 92.5 120 GLU B CA 1
ATOM 2850 C C . GLU B 1 120 ? 22.312 9.227 -6.684 1 92.5 120 GLU B C 1
ATOM 2852 O O . GLU B 1 120 ? 23.172 8.414 -6.324 1 92.5 120 GLU B O 1
ATOM 2857 N N . MET B 1 121 ? 21.703 10.016 -5.867 1 91.94 121 MET B N 1
ATOM 2858 C CA . MET B 1 121 ? 22.016 10.008 -4.441 1 91.94 121 MET B CA 1
ATOM 2859 C C . MET B 1 121 ? 21.578 8.695 -3.799 1 91.94 121 MET B C 1
ATOM 2861 O O . MET B 1 121 ? 22.234 8.203 -2.873 1 91.94 121 MET B O 1
ATOM 2865 N N . LEU B 1 122 ? 20.484 8.109 -4.281 1 90.5 122 LEU B N 1
ATOM 2866 C CA . LEU B 1 122 ? 19.984 6.848 -3.729 1 90.5 122 LEU B CA 1
ATOM 2867 C C . LEU B 1 122 ? 21.031 5.742 -3.875 1 90.5 122 LEU B C 1
ATOM 2869 O O . LEU B 1 122 ? 21.109 4.848 -3.033 1 90.5 122 LEU B O 1
ATOM 2873 N N . ILE B 1 123 ? 21.828 5.895 -4.895 1 85.69 123 ILE B N 1
ATOM 2874 C CA . ILE B 1 123 ? 22.812 4.867 -5.203 1 85.69 123 ILE B CA 1
ATOM 2875 C C . ILE B 1 123 ? 24.125 5.168 -4.477 1 85.69 123 ILE B C 1
ATOM 2877 O O . ILE B 1 123 ? 24.75 4.27 -3.906 1 85.69 123 ILE B O 1
ATOM 2881 N N . ARG B 1 124 ? 24.469 6.41 -4.367 1 88.69 124 ARG B N 1
ATOM 2882 C CA . ARG B 1 124 ? 25.781 6.809 -3.859 1 88.69 124 ARG B CA 1
ATOM 2883 C C . ARG B 1 124 ? 25.75 6.973 -2.344 1 88.69 124 ARG B C 1
ATOM 2885 O O . ARG B 1 124 ? 26.797 6.867 -1.684 1 88.69 124 ARG B O 1
ATOM 2892 N N . THR B 1 125 ? 24.609 7.305 -1.827 1 89.88 125 THR B N 1
ATOM 2893 C CA . THR B 1 125 ? 24.438 7.531 -0.396 1 89.88 125 THR B CA 1
ATOM 2894 C C . THR B 1 125 ? 23.531 6.484 0.222 1 89.88 125 THR B C 1
ATOM 2896 O O . THR B 1 125 ? 22.312 6.703 0.349 1 89.88 125 THR B O 1
ATOM 2899 N N . PRO B 1 126 ? 24.016 5.406 0.715 1 87.56 126 PRO B N 1
ATOM 2900 C CA . PRO B 1 126 ? 23.219 4.262 1.139 1 87.56 126 PRO B CA 1
ATOM 2901 C C . PRO B 1 126 ? 22.188 4.621 2.217 1 87.56 126 PRO B C 1
ATOM 2903 O O . PRO B 1 126 ? 21.094 4.059 2.25 1 87.56 126 PRO B O 1
ATOM 2906 N N . HIS B 1 127 ? 22.547 5.629 3.068 1 93.25 127 HIS B N 1
ATOM 2907 C CA . HIS B 1 127 ? 21.656 5.988 4.168 1 93.25 127 HIS B CA 1
ATOM 2908 C C . HIS B 1 127 ? 20.328 6.539 3.646 1 93.25 127 HIS B C 1
ATOM 2910 O O . HIS B 1 127 ? 19.281 6.309 4.246 1 93.25 127 HIS B O 1
ATOM 2916 N N . ILE B 1 128 ? 20.359 7.18 2.531 1 94.38 128 ILE B N 1
ATOM 2917 C CA . ILE B 1 128 ? 19.141 7.75 1.961 1 94.38 128 ILE B CA 1
ATOM 2918 C C . ILE B 1 128 ? 18.281 6.641 1.366 1 94.38 128 ILE B C 1
ATOM 2920 O O . ILE B 1 128 ? 17.078 6.594 1.595 1 94.38 128 ILE B O 1
ATOM 2924 N N . GLY B 1 129 ? 18.938 5.754 0.597 1 93.31 129 GLY B N 1
ATOM 2925 C CA . GLY B 1 129 ? 18.203 4.629 0.029 1 93.31 129 GLY B CA 1
ATOM 2926 C C . GLY B 1 129 ? 17.578 3.736 1.079 1 93.31 129 GLY B C 1
ATOM 2927 O O . GLY B 1 129 ? 16.422 3.318 0.936 1 93.31 129 GLY B O 1
ATOM 2928 N N . GLU B 1 130 ? 18.359 3.486 2.057 1 93.38 130 GLU B N 1
ATOM 2929 C CA . GLU B 1 130 ? 17.891 2.678 3.174 1 93.38 130 GLU B CA 1
ATOM 2930 C C . GLU B 1 130 ? 16.672 3.318 3.836 1 93.38 130 GLU B C 1
ATOM 2932 O O . GLU B 1 130 ? 15.656 2.648 4.066 1 93.38 130 GLU B O 1
ATOM 2937 N N . ARG B 1 131 ? 16.75 4.543 4.145 1 95.38 131 ARG B N 1
ATOM 2938 C CA . ARG B 1 131 ? 15.672 5.25 4.82 1 95.38 131 ARG B CA 1
ATOM 2939 C C . ARG B 1 131 ? 14.422 5.312 3.949 1 95.38 131 ARG B C 1
ATOM 2941 O O . ARG B 1 131 ? 13.312 5.102 4.434 1 95.38 131 ARG B O 1
ATOM 2948 N N . LEU B 1 132 ? 14.609 5.555 2.68 1 95.75 132 LEU B N 1
ATOM 2949 C CA . LEU B 1 132 ? 13.461 5.613 1.781 1 95.75 132 LEU B CA 1
ATOM 2950 C C . LEU B 1 132 ? 12.773 4.254 1.682 1 95.75 132 LEU B C 1
ATOM 2952 O O . LEU B 1 132 ? 11.547 4.176 1.625 1 95.75 132 LEU B O 1
ATOM 2956 N N . LEU B 1 133 ? 13.57 3.215 1.677 1 95.12 133 LEU B N 1
ATOM 2957 C CA . LEU B 1 133 ? 13.008 1.868 1.669 1 95.12 133 LEU B CA 1
ATOM 2958 C C . LEU B 1 133 ? 12.172 1.622 2.92 1 95.12 133 LEU B C 1
ATOM 2960 O O . LEU B 1 133 ? 11.047 1.125 2.832 1 95.12 133 LEU B O 1
ATOM 2964 N N . GLU B 1 134 ? 12.672 1.984 4.047 1 94.88 134 GLU B N 1
ATOM 2965 C CA . GLU B 1 134 ? 11.945 1.852 5.305 1 94.88 134 GLU B CA 1
ATOM 2966 C C . GLU B 1 134 ? 10.617 2.611 5.254 1 94.88 134 GLU B C 1
ATOM 2968 O O . GLU B 1 134 ? 9.57 2.072 5.625 1 94.88 134 GLU B O 1
ATOM 2973 N N . MET B 1 135 ? 10.68 3.812 4.812 1 95.69 135 MET B N 1
ATOM 2974 C CA . MET B 1 135 ? 9.484 4.648 4.73 1 95.69 135 MET B CA 1
ATOM 2975 C C . MET B 1 135 ? 8.461 4.043 3.773 1 95.69 135 MET B C 1
ATOM 2977 O O . MET B 1 135 ? 7.262 4.07 4.043 1 95.69 135 MET B O 1
ATOM 2981 N N . THR B 1 136 ? 8.961 3.539 2.658 1 95.88 136 THR B N 1
ATOM 2982 C CA . THR B 1 136 ? 8.07 2.939 1.67 1 95.88 136 THR B CA 1
ATOM 2983 C C . THR B 1 136 ? 7.406 1.687 2.232 1 95.88 136 THR B C 1
ATOM 2985 O O . THR B 1 136 ? 6.215 1.462 2.018 1 95.88 136 THR B O 1
ATOM 2988 N N . MET B 1 137 ? 8.141 0.9 2.936 1 94.88 137 MET B N 1
ATOM 2989 C CA . MET B 1 137 ? 7.59 -0.296 3.561 1 94.88 137 MET B CA 1
ATOM 2990 C C . MET B 1 137 ? 6.535 0.072 4.602 1 94.88 137 MET B C 1
ATOM 2992 O O . MET B 1 137 ? 5.504 -0.592 4.707 1 94.88 137 MET B O 1
ATOM 2996 N N . ASP B 1 138 ? 6.801 1.104 5.336 1 93.69 138 ASP B N 1
ATOM 2997 C CA . ASP B 1 138 ? 5.82 1.591 6.305 1 93.69 138 ASP B CA 1
ATOM 2998 C C . ASP B 1 138 ? 4.539 2.041 5.609 1 93.69 138 ASP B C 1
ATOM 3000 O O . ASP B 1 138 ? 3.436 1.758 6.086 1 93.69 138 ASP B O 1
ATOM 3004 N N . GLU B 1 139 ? 4.734 2.725 4.531 1 94.75 139 GLU B N 1
ATOM 3005 C CA . GLU B 1 139 ? 3.58 3.178 3.764 1 94.75 139 GLU B CA 1
ATOM 3006 C C . GLU B 1 139 ? 2.807 1.996 3.186 1 94.75 139 GLU B C 1
ATOM 3008 O O . GLU B 1 139 ? 1.575 2.014 3.146 1 94.75 139 GLU B O 1
ATOM 3013 N N . LEU B 1 140 ? 3.51 1.009 2.732 1 95.38 140 LEU B N 1
ATOM 3014 C CA . LEU B 1 140 ? 2.875 -0.198 2.215 1 95.38 140 LEU B CA 1
ATOM 3015 C C . LEU B 1 140 ? 2.07 -0.898 3.307 1 95.38 140 LEU B C 1
ATOM 3017 O O . LEU B 1 140 ? 0.94 -1.332 3.068 1 95.38 140 LEU B O 1
ATOM 3021 N N . ASP B 1 141 ? 2.615 -0.999 4.488 1 93.31 141 ASP B N 1
ATOM 3022 C CA . ASP B 1 141 ? 1.886 -1.56 5.621 1 93.31 141 ASP B CA 1
ATOM 3023 C C . ASP B 1 141 ? 0.619 -0.758 5.91 1 93.31 141 ASP B C 1
ATOM 3025 O O . ASP B 1 141 ? -0.444 -1.333 6.152 1 93.31 141 ASP B O 1
ATOM 3029 N N . ALA B 1 142 ? 0.757 0.52 5.879 1 92.81 142 ALA B N 1
ATOM 3030 C CA . ALA B 1 142 ? -0.394 1.388 6.113 1 92.81 142 ALA B CA 1
ATOM 3031 C C . ALA B 1 142 ? -1.464 1.181 5.047 1 92.81 142 ALA B C 1
ATOM 3033 O O . ALA B 1 142 ? -2.658 1.146 5.352 1 92.81 142 ALA B O 1
ATOM 3034 N N . ALA B 1 143 ? -1.043 1.059 3.811 1 95.31 143 ALA B N 1
ATOM 3035 C CA . ALA B 1 143 ? -1.982 0.813 2.721 1 95.31 143 ALA B CA 1
ATOM 3036 C C . ALA B 1 143 ? -2.715 -0.512 2.914 1 95.31 143 ALA B C 1
ATOM 3038 O O . ALA B 1 143 ? -3.924 -0.6 2.686 1 95.31 143 ALA B O 1
ATOM 3039 N N . ARG B 1 144 ? -2.027 -1.505 3.342 1 95.06 144 ARG B N 1
ATOM 3040 C CA . ARG B 1 144 ? -2.627 -2.816 3.562 1 95.06 144 ARG B CA 1
ATOM 3041 C C . ARG B 1 144 ? -3.604 -2.783 4.73 1 95.06 144 ARG B C 1
ATOM 3043 O O . ARG B 1 144 ? -4.66 -3.416 4.684 1 95.06 144 ARG B O 1
ATOM 3050 N N . GLU B 1 145 ? -3.287 -2.07 5.738 1 92.94 145 GLU B N 1
ATOM 3051 C CA . GLU B 1 145 ? -4.238 -1.86 6.824 1 92.94 145 GLU B CA 1
ATOM 3052 C C . GLU B 1 145 ? -5.512 -1.187 6.32 1 92.94 145 GLU B C 1
ATOM 3054 O O . GLU B 1 145 ? -6.617 -1.551 6.73 1 92.94 145 GLU B O 1
ATOM 3059 N N . TRP B 1 146 ? -5.273 -0.274 5.48 1 95.5 146 TRP B N 1
ATOM 3060 C CA . TRP B 1 146 ? -6.426 0.436 4.934 1 95.5 146 TRP B CA 1
ATOM 3061 C C . TRP B 1 146 ? -7.281 -0.493 4.078 1 95.5 146 TRP B C 1
ATOM 3063 O O . TRP B 1 146 ? -8.508 -0.386 4.07 1 95.5 146 TRP B O 1
ATOM 3073 N N . MET B 1 147 ? -6.676 -1.367 3.328 1 96.44 147 MET B N 1
ATOM 3074 C CA . MET B 1 147 ? -7.414 -2.361 2.555 1 96.44 147 MET B CA 1
ATOM 3075 C C . MET B 1 147 ? -8.352 -3.164 3.451 1 96.44 147 MET B C 1
ATOM 3077 O O . MET B 1 147 ? -9.5 -3.414 3.09 1 96.44 147 MET B O 1
ATOM 3081 N N . LEU B 1 148 ? -7.824 -3.533 4.594 1 95.38 148 LEU B N 1
ATOM 3082 C CA . LEU B 1 148 ? -8.648 -4.266 5.551 1 95.38 148 LEU B CA 1
ATOM 3083 C C . LEU B 1 148 ? -9.852 -3.434 5.977 1 95.38 148 LEU B C 1
ATOM 3085 O O . LEU B 1 148 ? -10.977 -3.938 6.016 1 95.38 148 LEU B O 1
ATOM 3089 N N . ILE B 1 149 ? -9.625 -2.189 6.266 1 95.69 149 ILE B N 1
ATOM 3090 C CA . ILE B 1 149 ? -10.68 -1.281 6.695 1 95.69 149 ILE B CA 1
ATOM 3091 C C . ILE B 1 149 ? -11.734 -1.161 5.598 1 95.69 149 ILE B C 1
ATOM 3093 O O . ILE B 1 149 ? -12.93 -1.345 5.852 1 95.69 149 ILE B O 1
ATOM 3097 N N . LEU B 1 150 ? -11.305 -0.947 4.391 1 96.56 150 LEU B N 1
ATOM 3098 C CA . LEU B 1 150 ? -12.211 -0.777 3.258 1 96.56 150 LEU B CA 1
ATOM 3099 C C . LEU B 1 150 ? -12.969 -2.066 2.971 1 96.56 150 LEU B C 1
ATOM 3101 O O . LEU B 1 150 ? -14.156 -2.033 2.643 1 96.56 150 LEU B O 1
ATOM 3105 N N . GLY B 1 151 ? -12.32 -3.127 3.137 1 95.38 151 GLY B N 1
ATOM 3106 C CA . GLY B 1 151 ? -12.859 -4.391 2.654 1 95.38 151 GLY B CA 1
ATOM 3107 C C . GLY B 1 151 ? -13.773 -5.07 3.656 1 95.38 151 GLY B C 1
ATOM 3108 O O . GLY B 1 151 ? -14.633 -5.871 3.279 1 95.38 151 GLY B O 1
ATOM 3109 N N . ARG B 1 152 ? -13.648 -4.711 4.98 1 95 152 ARG B N 1
ATOM 3110 C CA . ARG B 1 152 ? -14.367 -5.57 5.918 1 95 152 ARG B CA 1
ATOM 3111 C C . ARG B 1 152 ? -15.125 -4.746 6.949 1 95 152 ARG B C 1
ATOM 3113 O O . ARG B 1 152 ? -16.125 -5.207 7.504 1 95 152 ARG B O 1
ATOM 3120 N N . LYS B 1 153 ? -14.734 -3.641 7.238 1 96.19 153 LYS B N 1
ATOM 3121 C CA . LYS B 1 153 ? -15.289 -2.916 8.375 1 96.19 153 LYS B CA 1
ATOM 3122 C C . LYS B 1 153 ? -16.594 -2.217 8 1 96.19 153 LYS B C 1
ATOM 3124 O O . LYS B 1 153 ? -16.766 -1.81 6.852 1 96.19 153 LYS B O 1
ATOM 3129 N N . THR B 1 154 ? -17.438 -2.084 9.023 1 96.19 154 THR B N 1
ATOM 3130 C CA . THR B 1 154 ? -18.688 -1.325 8.867 1 96.19 154 THR B CA 1
ATOM 3131 C C . THR B 1 154 ? -18.391 0.172 8.812 1 96.19 154 THR B C 1
ATOM 3133 O O . THR B 1 154 ? -17.281 0.607 9.102 1 96.19 154 THR B O 1
ATOM 3136 N N . ALA B 1 155 ? -19.422 0.907 8.461 1 97.62 155 ALA B N 1
ATOM 3137 C CA . ALA B 1 155 ? -19.281 2.357 8.359 1 97.62 155 ALA B CA 1
ATOM 3138 C C . ALA B 1 155 ? -18.797 2.949 9.68 1 97.62 155 ALA B C 1
ATOM 3140 O O . ALA B 1 155 ? -17.891 3.795 9.703 1 97.62 155 ALA B O 1
ATOM 3141 N N . ARG B 1 156 ? -19.375 2.52 10.766 1 97.75 156 ARG B N 1
ATOM 3142 C CA . ARG B 1 156 ? -19 3.018 12.086 1 97.75 156 ARG B CA 1
ATOM 3143 C C . ARG B 1 156 ? -17.547 2.652 12.406 1 97.75 156 ARG B C 1
ATOM 3145 O O . ARG B 1 156 ? -16.781 3.496 12.883 1 97.75 156 ARG B O 1
ATOM 3152 N N . GLU B 1 157 ? -17.219 1.407 12.141 1 97.75 157 GLU B N 1
ATOM 3153 C CA . GLU B 1 157 ? -15.852 0.944 12.367 1 97.75 157 GLU B CA 1
ATOM 3154 C C . GLU B 1 157 ? -14.852 1.733 11.523 1 97.75 157 GLU B C 1
ATOM 3156 O O . GLU B 1 157 ? -13.75 2.053 11.984 1 97.75 157 GLU B O 1
ATOM 3161 N N . LYS B 1 158 ? -15.234 2.01 10.289 1 97.5 158 LYS B N 1
ATOM 3162 C CA . LYS B 1 158 ? -14.375 2.775 9.383 1 97.5 158 LYS B CA 1
ATOM 3163 C C . LYS B 1 158 ? -14.094 4.168 9.945 1 97.5 158 LYS B C 1
ATOM 3165 O O . LYS B 1 158 ? -12.938 4.602 9.984 1 97.5 158 LYS B O 1
ATOM 3170 N N . ILE B 1 159 ? -15.094 4.809 10.375 1 97.31 159 ILE B N 1
ATOM 3171 C CA . ILE B 1 159 ? -14.953 6.176 10.867 1 97.31 159 ILE B CA 1
ATOM 3172 C C . ILE B 1 159 ? -14.109 6.176 12.141 1 97.31 159 ILE B C 1
ATOM 3174 O O . ILE B 1 159 ? -13.195 6.988 12.289 1 97.31 159 ILE B O 1
ATOM 3178 N N . ALA B 1 160 ? -14.375 5.238 13.031 1 97.19 160 ALA B N 1
ATOM 3179 C CA . ALA B 1 160 ? -13.594 5.125 14.258 1 97.19 160 ALA B CA 1
ATOM 3180 C C . ALA B 1 160 ? -12.133 4.832 13.953 1 97.19 160 ALA B C 1
ATOM 3182 O O . ALA B 1 160 ? -11.234 5.387 14.594 1 97.19 160 ALA B O 1
ATOM 3183 N N . SER B 1 161 ? -11.898 3.957 12.984 1 96.25 161 SER B N 1
ATOM 3184 C CA . SER B 1 161 ? -10.539 3.619 12.578 1 96.25 161 SER B CA 1
ATOM 3185 C C . SER B 1 161 ? -9.812 4.836 12.016 1 96.25 161 SER B C 1
ATOM 3187 O O . SER B 1 161 ? -8.656 5.078 12.352 1 96.25 161 SER B O 1
ATOM 3189 N N . LEU B 1 162 ? -10.484 5.594 11.18 1 95.31 162 LEU B N 1
ATOM 3190 C CA . LEU B 1 162 ? -9.898 6.801 10.609 1 95.31 162 LEU B CA 1
ATOM 3191 C C . LEU B 1 162 ? -9.484 7.773 11.711 1 95.31 162 LEU B C 1
ATOM 3193 O O . LEU B 1 162 ? -8.352 8.266 11.719 1 95.31 162 LEU B O 1
ATOM 3197 N N . LEU B 1 163 ? -10.383 8 12.68 1 94.12 163 LEU B N 1
ATOM 3198 C CA . LEU B 1 163 ? -10.102 8.93 13.773 1 94.12 163 LEU B CA 1
ATOM 3199 C C . LEU B 1 163 ? -8.906 8.453 14.586 1 94.12 163 LEU B C 1
ATOM 3201 O O . LEU B 1 163 ? -8.039 9.25 14.953 1 94.12 163 LEU B O 1
ATOM 3205 N N . THR B 1 164 ? -8.875 7.172 14.812 1 93 164 THR B N 1
ATOM 3206 C CA . THR B 1 164 ? -7.793 6.586 15.594 1 93 164 THR B CA 1
ATOM 3207 C C . THR B 1 164 ? -6.457 6.742 14.875 1 93 164 THR B C 1
ATOM 3209 O O . THR B 1 164 ? -5.453 7.105 15.492 1 93 164 THR B O 1
ATOM 3212 N N . ILE B 1 165 ? -6.465 6.492 13.602 1 89.94 165 ILE B N 1
ATOM 3213 C CA . ILE B 1 165 ? -5.246 6.566 12.805 1 89.94 165 ILE B CA 1
ATOM 3214 C C . ILE B 1 165 ? -4.727 8 12.789 1 89.94 165 ILE B C 1
ATOM 3216 O O . ILE B 1 165 ? -3.527 8.234 12.961 1 89.94 165 ILE B O 1
ATOM 3220 N N . ILE B 1 166 ? -5.602 8.953 12.625 1 89.06 166 ILE B N 1
ATOM 3221 C CA . ILE B 1 166 ? -5.199 10.359 12.586 1 89.06 166 ILE B CA 1
ATOM 3222 C C . ILE B 1 166 ? -4.691 10.789 13.961 1 89.06 166 ILE B C 1
ATOM 3224 O O . ILE B 1 166 ? -3.689 11.5 14.062 1 89.06 166 ILE B O 1
ATOM 3228 N N . ALA B 1 167 ? -5.332 10.336 15 1 88.5 167 ALA B N 1
ATOM 3229 C CA . ALA B 1 167 ? -4.914 10.656 16.359 1 88.5 167 ALA B CA 1
ATOM 3230 C C . ALA B 1 167 ? -3.494 10.172 16.625 1 88.5 167 ALA B C 1
ATOM 3232 O O . ALA B 1 167 ? -2.684 10.891 17.219 1 88.5 167 ALA B O 1
ATOM 3233 N N . ARG B 1 168 ? -3.219 9 16.141 1 84.38 168 ARG B N 1
ATOM 3234 C CA . ARG B 1 168 ? -1.911 8.391 16.375 1 84.38 168 ARG B CA 1
ATOM 3235 C C . ARG B 1 168 ? -0.826 9.117 15.586 1 84.38 168 ARG B C 1
ATOM 3237 O O . ARG B 1 168 ? 0.297 9.273 16.062 1 84.38 168 ARG B O 1
ATOM 3244 N N . ARG B 1 169 ? -1.102 9.469 14.398 1 81.81 169 ARG B N 1
ATOM 3245 C CA . ARG B 1 169 ? -0.124 10.133 13.539 1 81.81 169 ARG B CA 1
ATOM 3246 C C . ARG B 1 169 ? 0.181 11.539 14.039 1 81.81 169 ARG B C 1
ATOM 3248 O O . ARG B 1 169 ? 1.315 12.008 13.93 1 81.81 169 ARG B O 1
ATOM 3255 N N . GLU B 1 170 ? -0.86 12.164 14.477 1 73.38 170 GLU B N 1
ATOM 3256 C CA . GLU B 1 170 ? -0.651 13.508 15.016 1 73.38 170 GLU B CA 1
ATOM 3257 C C . GLU B 1 170 ? 0.099 13.461 16.344 1 73.38 170 GLU B C 1
ATOM 3259 O O . GLU B 1 170 ? 0.869 14.375 16.656 1 73.38 170 GLU B O 1
ATOM 3264 N N . LYS B 1 171 ? -0.36 12.461 17.141 1 64.12 171 LYS B N 1
ATOM 3265 C CA . LYS B 1 171 ? 0.27 12.367 18.453 1 64.12 171 LYS B CA 1
ATOM 3266 C C . LYS B 1 171 ? 1.603 11.625 18.375 1 64.12 171 LYS B C 1
ATOM 3268 O O . LYS B 1 171 ? 2.207 11.312 19.406 1 64.12 171 LYS B O 1
ATOM 3273 N N . THR B 1 172 ? 2.084 11.039 17.25 1 51.44 172 THR B N 1
ATOM 3274 C CA . THR B 1 172 ? 3.414 10.469 17.438 1 51.44 172 THR B CA 1
ATOM 3275 C C . THR B 1 172 ? 4.07 11.047 18.703 1 51.44 172 THR B C 1
ATOM 3277 O O . THR B 1 172 ? 5.219 10.719 19 1 51.44 172 THR B O 1
ATOM 3280 N N . LEU B 1 173 ? 3.766 12.133 19.156 1 44.34 173 LEU B N 1
ATOM 3281 C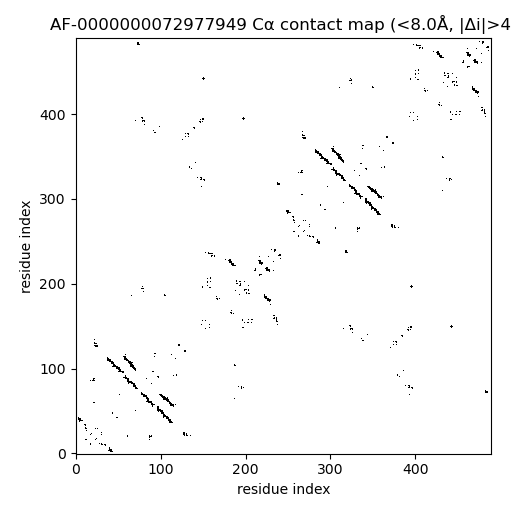 CA . LEU B 1 173 ? 4.469 12.461 20.391 1 44.34 173 LEU B CA 1
ATOM 3282 C C . LEU B 1 173 ? 3.994 11.578 21.547 1 44.34 173 LEU B C 1
ATOM 3284 O O . LEU B 1 173 ? 2.893 11.031 21.484 1 44.34 173 LEU B O 1
ATOM 3288 N N . ASP B 1 174 ? 4.824 11.414 22.594 1 42.88 174 ASP B N 1
ATOM 3289 C CA . ASP B 1 174 ? 4.984 10.711 23.859 1 42.88 174 ASP B CA 1
ATOM 3290 C C . ASP B 1 174 ? 3.645 10.578 24.594 1 42.88 174 ASP B C 1
ATOM 3292 O O . ASP B 1 174 ? 3.605 10.492 25.812 1 42.88 174 ASP B O 1
ATOM 3296 N N . VAL B 1 175 ? 2.527 10.883 23.953 1 43.91 175 VAL B N 1
ATOM 3297 C CA . VAL B 1 175 ? 1.541 10.984 25.031 1 43.91 175 VAL B CA 1
ATOM 3298 C C . VAL B 1 175 ? 1.038 9.586 25.391 1 43.91 175 VAL B C 1
ATOM 3300 O O . VAL B 1 175 ? 0.557 8.844 24.531 1 43.91 175 VAL 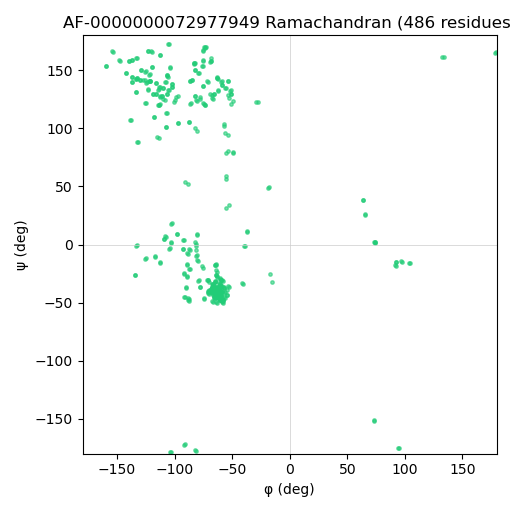B O 1
ATOM 3303 N N . PRO B 1 176 ? 1.413 8.953 26.328 1 46.81 176 PRO B N 1
ATOM 3304 C CA . PRO B 1 176 ? 0.77 7.773 26.891 1 46.81 176 PRO B CA 1
ATOM 3305 C C . PRO B 1 176 ? -0.742 7.762 26.688 1 46.81 176 PRO B C 1
ATOM 3307 O O . PRO B 1 176 ? -1.362 8.82 26.578 1 46.81 176 PRO B O 1
ATOM 3310 N N . LEU B 1 177 ? -1.432 6.605 25.969 1 53.09 177 LEU B N 1
ATOM 3311 C CA . LEU B 1 177 ? -2.867 6.418 26.141 1 53.09 177 LEU B CA 1
ATOM 3312 C C . LEU B 1 177 ? -3.365 7.145 27.375 1 53.09 177 LEU B C 1
ATOM 3314 O O . LEU B 1 177 ? -3.297 6.602 28.484 1 53.09 177 LEU B O 1
ATOM 3318 N N . ALA B 1 178 ? -3.006 8.32 27.484 1 53.38 178 ALA B N 1
ATOM 3319 C CA . ALA B 1 178 ? -3.264 9.117 28.672 1 53.38 178 ALA B CA 1
ATOM 3320 C C . ALA B 1 178 ? -4.746 9.109 29.031 1 53.38 178 ALA B C 1
ATOM 3322 O O . ALA B 1 178 ? -5.602 8.914 28.156 1 53.38 178 ALA B O 1
ATOM 3323 N N . LYS B 1 179 ? -5.082 8.805 30.234 1 64.88 179 LYS B N 1
ATOM 3324 C CA . LYS B 1 179 ? -6.367 9 30.891 1 64.88 179 LYS B CA 1
ATOM 3325 C C . LYS B 1 179 ? -6.984 10.344 30.5 1 64.88 179 LYS B C 1
ATOM 3327 O O . LYS B 1 179 ? -8.141 10.609 30.828 1 64.88 179 LYS B O 1
ATOM 3332 N N . ALA B 1 180 ? -6.27 11.164 29.656 1 80.94 180 ALA B N 1
ATOM 3333 C CA . ALA B 1 180 ? -6.785 12.492 29.328 1 80.94 180 ALA B CA 1
ATOM 3334 C C . ALA B 1 180 ? -7.387 12.516 27.922 1 80.94 180 ALA B C 1
ATOM 3336 O O . ALA B 1 180 ? -7.023 11.703 27.062 1 80.94 180 ALA B O 1
ATOM 3337 N N . PRO B 1 181 ? -8.328 13.414 27.75 1 90.31 181 PRO B N 1
ATOM 3338 C CA . PRO B 1 181 ? -8.969 13.562 26.438 1 90.31 181 PRO B CA 1
ATOM 3339 C C . PRO B 1 181 ? -7.977 13.914 25.328 1 90.31 181 PRO B C 1
ATOM 3341 O O . PRO B 1 181 ? -7.02 14.656 25.578 1 90.31 181 PRO B O 1
ATOM 3344 N N . VAL B 1 182 ? -8.172 13.312 24.156 1 91.62 182 VAL B N 1
ATOM 3345 C CA . VAL B 1 182 ? -7.352 13.57 22.984 1 91.62 182 VAL B CA 1
ATOM 3346 C C . VAL B 1 182 ? -8.117 14.445 22 1 91.62 182 VAL B C 1
ATOM 3348 O O . VAL B 1 182 ? -9.305 14.219 21.75 1 91.62 182 VAL B O 1
ATOM 3351 N N . THR B 1 183 ? -7.41 15.484 21.516 1 92.44 183 THR B N 1
ATOM 3352 C CA . THR B 1 183 ? -8.016 16.344 20.5 1 92.44 183 THR B CA 1
ATOM 3353 C C . THR B 1 183 ? -7.395 16.078 19.141 1 92.44 183 THR B C 1
ATOM 3355 O O . THR B 1 183 ? -6.172 16.031 19 1 92.44 183 THR B O 1
ATOM 3358 N N . ILE B 1 184 ? -8.219 15.859 18.109 1 90.75 184 ILE B N 1
ATOM 3359 C CA . ILE B 1 184 ? -7.801 15.594 16.734 1 90.75 184 ILE B CA 1
ATOM 3360 C C . ILE B 1 184 ? -8.242 16.75 15.836 1 90.75 184 ILE B C 1
ATOM 3362 O O . ILE B 1 184 ? -9.43 17.094 15.805 1 90.75 184 ILE B O 1
ATOM 3366 N N . ASP B 1 185 ? -7.316 17.375 15.234 1 89.12 185 ASP B N 1
ATOM 3367 C CA . ASP B 1 185 ? -7.66 18.312 14.172 1 89.12 185 ASP B CA 1
ATOM 3368 C C . ASP B 1 185 ? -7.758 17.609 12.82 1 89.12 185 ASP B C 1
ATOM 3370 O O . ASP B 1 185 ? -6.734 17.297 12.211 1 89.12 185 ASP B O 1
ATOM 3374 N N . LEU B 1 186 ? -8.969 17.406 12.344 1 89.88 186 LEU B N 1
ATOM 3375 C CA . LEU B 1 186 ? -9.18 16.641 11.117 1 89.88 186 LEU B CA 1
ATOM 3376 C C . LEU B 1 186 ? -8.789 17.453 9.891 1 89.88 186 LEU B C 1
ATOM 3378 O O . LEU B 1 186 ? -9.344 18.531 9.648 1 89.88 186 LEU B O 1
ATOM 3382 N N . PRO B 1 187 ? -7.898 16.953 9.164 1 87.62 187 PRO B N 1
ATOM 3383 C CA . PRO B 1 187 ? -7.547 17.641 7.926 1 87.62 187 PRO B CA 1
ATOM 3384 C C . PRO B 1 187 ? -8.531 17.359 6.793 1 87.62 187 PRO B C 1
ATOM 3386 O O . PRO B 1 187 ? -8.297 17.766 5.652 1 87.62 187 PRO B O 1
ATOM 3389 N N . LEU B 1 188 ? -9.633 16.688 7.082 1 90.25 188 LEU B N 1
ATOM 3390 C CA . LEU B 1 188 ? -10.562 16.25 6.051 1 90.25 188 LEU B CA 1
ATOM 3391 C C . LEU B 1 188 ? -11.969 16.781 6.32 1 90.25 188 LEU B C 1
ATOM 3393 O O . LEU B 1 188 ? -12.406 16.844 7.473 1 90.25 188 LEU B O 1
ATOM 3397 N N . THR B 1 189 ? -12.602 17.172 5.277 1 91.44 189 THR B N 1
ATOM 3398 C CA . THR B 1 189 ? -14.039 17.406 5.34 1 91.44 189 THR B CA 1
ATOM 3399 C C . THR B 1 189 ? -14.805 16.078 5.387 1 91.44 189 THR B C 1
ATOM 3401 O O . THR B 1 189 ? -14.211 15.008 5.23 1 91.44 189 THR B O 1
ATOM 3404 N N . ARG B 1 190 ? -16.094 16.25 5.656 1 92.12 190 ARG B N 1
ATOM 3405 C CA . ARG B 1 190 ? -16.922 15.047 5.617 1 92.12 190 ARG B CA 1
ATOM 3406 C C . ARG B 1 190 ? -16.922 14.422 4.223 1 92.12 190 ARG B C 1
ATOM 3408 O O . ARG B 1 190 ? -16.953 13.203 4.086 1 92.12 190 ARG B O 1
ATOM 3415 N N . GLU B 1 191 ? -16.844 15.273 3.244 1 92.88 191 GLU B N 1
ATOM 3416 C CA . GLU B 1 191 ? -16.766 14.805 1.865 1 92.88 191 GLU B CA 1
ATOM 3417 C C . GLU B 1 191 ? -15.469 14.047 1.604 1 92.88 191 GLU B C 1
ATOM 3419 O O . GLU B 1 191 ? -15.484 12.977 0.985 1 92.88 191 GLU B O 1
ATOM 3424 N N . ALA B 1 192 ? -14.422 14.578 2.051 1 92.56 192 ALA B N 1
ATOM 3425 C CA . ALA B 1 192 ? -13.125 13.914 1.887 1 92.56 192 ALA B CA 1
ATOM 3426 C C . ALA B 1 192 ? -13.086 12.594 2.645 1 92.56 192 ALA B C 1
ATOM 3428 O O . ALA B 1 192 ? -12.516 11.609 2.162 1 92.56 192 ALA B O 1
ATOM 3429 N N . MET B 1 193 ? -13.734 12.578 3.816 1 94.75 193 MET B N 1
ATOM 3430 C CA . MET B 1 193 ? -13.82 11.328 4.57 1 94.75 193 MET B CA 1
ATOM 3431 C C . MET B 1 193 ? -14.57 10.266 3.779 1 94.75 193 MET B C 1
ATOM 3433 O O . MET B 1 193 ? -14.188 9.094 3.775 1 94.75 193 MET B O 1
ATOM 3437 N N . SER B 1 194 ? -15.633 10.719 3.135 1 96 194 SER B N 1
ATOM 3438 C CA . SER B 1 194 ? -16.406 9.805 2.297 1 96 194 SER B CA 1
ATOM 3439 C C . SER B 1 194 ? -15.547 9.203 1.196 1 96 194 SER B C 1
ATOM 3441 O O . SER B 1 194 ? -15.594 7.992 0.954 1 96 194 SER B O 1
ATOM 3443 N N . ASP B 1 195 ? -14.68 10.008 0.613 1 93.88 195 ASP B N 1
ATOM 3444 C CA . ASP B 1 195 ? -13.805 9.57 -0.466 1 93.88 195 ASP B CA 1
ATOM 3445 C C . ASP B 1 195 ? -12.727 8.625 0.056 1 93.88 195 ASP B C 1
ATOM 3447 O O . ASP B 1 195 ? -12.273 7.73 -0.664 1 93.88 195 ASP B O 1
ATOM 3451 N N . TYR B 1 196 ? -12.375 8.852 1.246 1 95.94 196 TYR B N 1
ATOM 3452 C CA . TYR B 1 196 ? -11.312 8.039 1.834 1 95.94 196 TYR B CA 1
ATOM 3453 C C . TYR B 1 196 ? -11.852 6.691 2.293 1 95.94 196 TYR B C 1
ATOM 3455 O O . TYR B 1 196 ? -11.172 5.668 2.178 1 95.94 196 TYR B O 1
ATOM 3463 N N . LEU B 1 197 ? -13.109 6.68 2.695 1 96.94 197 LEU B N 1
ATOM 3464 C CA . LEU B 1 197 ? -13.648 5.504 3.375 1 96.94 197 LEU B CA 1
ATOM 3465 C C . LEU B 1 197 ? -14.547 4.699 2.445 1 96.94 197 LEU B C 1
ATOM 3467 O O . LEU B 1 197 ? -15.016 3.621 2.811 1 96.94 197 LEU B O 1
ATOM 3471 N N . GLY B 1 198 ? -14.742 5.223 1.235 1 94.94 198 GLY B N 1
ATOM 3472 C CA . GLY B 1 198 ? -15.672 4.559 0.338 1 94.94 198 GLY B CA 1
ATOM 3473 C C . GLY B 1 198 ? -17.094 4.547 0.858 1 94.94 198 GLY B C 1
ATOM 3474 O O . GLY B 1 198 ? -17.781 3.525 0.778 1 94.94 198 GLY B O 1
ATOM 3475 N N . LEU B 1 199 ? -17.516 5.605 1.472 1 96.88 199 LEU B N 1
ATOM 3476 C CA . LEU B 1 199 ? -18.859 5.773 2.029 1 96.88 199 LEU B CA 1
ATOM 3477 C C . LEU B 1 199 ? -19.562 6.961 1.385 1 96.88 199 LEU B C 1
ATOM 3479 O O . LEU B 1 199 ? -18.953 7.719 0.63 1 96.88 199 LEU B O 1
ATOM 3483 N N . THR B 1 200 ? -20.844 7.004 1.615 1 96.31 200 THR B N 1
ATOM 3484 C CA . THR B 1 200 ? -21.562 8.203 1.205 1 96.31 200 THR B CA 1
ATOM 3485 C C . THR B 1 200 ? -21.438 9.297 2.256 1 96.31 200 THR B C 1
ATOM 3487 O O . THR B 1 200 ? -21.172 9.016 3.426 1 96.31 200 THR B O 1
ATOM 3490 N N . LEU B 1 201 ? -21.625 10.531 1.717 1 96.44 201 LEU B N 1
ATOM 3491 C CA . LEU B 1 201 ? -21.578 11.68 2.621 1 96.44 201 LEU B CA 1
ATOM 3492 C C . LEU B 1 201 ? -22.609 11.523 3.734 1 96.44 201 LEU B C 1
ATOM 3494 O O . LEU B 1 201 ? -22.328 11.805 4.898 1 96.44 201 LEU B O 1
ATOM 3498 N N . GLU B 1 202 ? -23.75 11.062 3.361 1 97.75 202 GLU B N 1
ATOM 3499 C CA . GLU B 1 202 ? -24.828 10.867 4.324 1 97.75 202 GLU B CA 1
ATOM 3500 C C . GLU B 1 202 ? -24.438 9.867 5.402 1 97.75 202 GLU B C 1
ATOM 3502 O O . GLU B 1 202 ? -24.656 10.109 6.59 1 97.75 202 GLU B O 1
ATOM 3507 N N . THR B 1 203 ? -23.875 8.805 5.016 1 97.81 203 THR B N 1
ATOM 3508 C CA . THR B 1 203 ? -23.469 7.766 5.953 1 97.81 203 THR B CA 1
ATOM 3509 C C . THR B 1 203 ? -22.391 8.289 6.906 1 97.81 203 THR B C 1
ATOM 3511 O O . THR B 1 203 ? -22.469 8.055 8.117 1 97.81 203 THR B O 1
ATOM 3514 N N . VAL B 1 204 ? -21.391 9 6.414 1 97.44 204 VAL B N 1
ATOM 3515 C CA . VAL B 1 204 ? -20.344 9.578 7.242 1 97.44 204 VAL B CA 1
ATOM 3516 C C . VAL B 1 204 ? -20.953 10.516 8.273 1 97.44 204 VAL B C 1
ATOM 3518 O O . VAL B 1 204 ? -20.672 10.414 9.469 1 97.44 204 VAL B O 1
ATOM 3521 N N . SER B 1 205 ? -21.797 11.359 7.816 1 96.81 205 SER B N 1
ATOM 3522 C CA . SER B 1 205 ? -22.438 12.336 8.695 1 96.81 205 SER B CA 1
ATOM 3523 C C . SER B 1 205 ? -23.25 11.656 9.789 1 96.81 205 SER B C 1
ATOM 3525 O O . SER B 1 205 ? -23.156 12.023 10.961 1 96.81 205 SER B O 1
ATOM 3527 N N . ARG B 1 206 ? -24 10.625 9.367 1 97.81 206 ARG B N 1
ATOM 3528 C CA . ARG B 1 206 ? -24.844 9.906 10.32 1 97.81 206 ARG B CA 1
ATOM 3529 C C . ARG B 1 206 ? -24 9.211 11.391 1 97.81 206 ARG B C 1
ATOM 3531 O O . ARG B 1 206 ? -24.344 9.227 12.57 1 97.81 206 ARG B O 1
ATOM 3538 N N . GLN B 1 207 ? -22.938 8.594 10.969 1 98 207 GLN B N 1
ATOM 3539 C CA . GLN B 1 207 ? -22.109 7.863 11.914 1 98 207 GLN B CA 1
ATOM 3540 C C . GLN B 1 207 ? -21.359 8.82 12.844 1 98 207 GLN B C 1
ATOM 3542 O O . GLN B 1 207 ? -21.188 8.531 14.031 1 98 207 GLN B O 1
ATOM 3547 N N . ILE B 1 208 ? -20.875 9.891 12.352 1 96.75 208 ILE B N 1
ATOM 3548 C CA . ILE B 1 208 ? -20.219 10.891 13.18 1 96.75 208 ILE B CA 1
ATOM 3549 C C . ILE B 1 208 ? -21.203 11.43 14.219 1 96.75 208 ILE B C 1
ATOM 3551 O O . ILE B 1 208 ? -20.875 11.547 15.398 1 96.75 208 ILE B O 1
ATOM 3555 N N . SER B 1 209 ? -22.391 11.719 13.766 1 97.38 209 SER B N 1
ATOM 3556 C CA . SER B 1 209 ? -23.422 12.188 14.68 1 97.38 209 SER B CA 1
ATOM 3557 C C . SER B 1 209 ? -23.734 11.148 15.75 1 97.38 209 SER B C 1
ATOM 3559 O O . SER B 1 209 ? -23.938 11.484 16.922 1 97.38 209 SER B O 1
ATOM 3561 N N . ALA B 1 210 ? -23.812 9.922 15.336 1 98.31 210 ALA B N 1
ATOM 3562 C CA . ALA B 1 210 ? -24.094 8.836 16.266 1 98.31 210 ALA B CA 1
ATOM 3563 C C . ALA B 1 210 ? -23 8.727 17.328 1 98.31 210 ALA B C 1
ATOM 3565 O O . ALA B 1 210 ? -23.281 8.586 18.516 1 98.31 210 ALA B O 1
ATOM 3566 N N . LEU B 1 211 ? -21.766 8.797 16.906 1 98 211 LEU B N 1
ATOM 3567 C CA . LEU B 1 211 ? -20.625 8.742 17.828 1 98 211 LEU B CA 1
ATOM 3568 C C . LEU B 1 211 ? -20.672 9.906 18.812 1 98 211 LEU B C 1
ATOM 3570 O O . LEU B 1 211 ? -20.328 9.75 19.984 1 98 211 LEU B O 1
ATOM 3574 N N . LYS B 1 212 ? -21.047 11.023 18.328 1 97.5 212 LYS B N 1
ATOM 3575 C CA . LYS B 1 212 ? -21.188 12.203 19.188 1 97.5 212 LYS B CA 1
ATOM 3576 C C . LYS B 1 212 ? -22.312 12.008 20.203 1 97.5 212 LYS B C 1
ATOM 3578 O O . LYS B 1 212 ? -22.125 12.273 21.391 1 97.5 212 LYS B O 1
ATOM 3583 N N . ARG B 1 213 ? -23.438 11.523 19.734 1 98.06 213 ARG B N 1
ATOM 3584 C CA . ARG B 1 213 ? -24.594 11.305 20.594 1 98.06 213 ARG B CA 1
ATOM 3585 C C . ARG B 1 213 ? -24.266 10.328 21.719 1 98.06 213 ARG B C 1
ATOM 3587 O O . ARG B 1 213 ? -24.75 10.477 22.844 1 98.06 213 ARG B O 1
ATOM 3594 N N . GLU B 1 214 ? -23.375 9.445 21.406 1 98.19 214 GLU B N 1
ATOM 3595 C CA . GLU B 1 214 ? -23 8.422 22.375 1 98.19 214 GLU B CA 1
ATOM 3596 C C . GLU B 1 214 ? -21.797 8.859 23.219 1 98.19 214 GLU B C 1
ATOM 3598 O O . GLU B 1 214 ? -21.25 8.07 23.984 1 98.19 214 GLU B O 1
ATOM 3603 N N . ASP B 1 215 ? -21.359 10 23.047 1 97.19 215 ASP B N 1
ATOM 3604 C CA . ASP B 1 215 ? -20.297 10.656 23.812 1 97.19 215 ASP B CA 1
ATOM 3605 C C . ASP B 1 215 ? -18.953 9.953 23.609 1 97.19 215 ASP B C 1
ATOM 3607 O O . ASP B 1 215 ? -18.125 9.914 24.516 1 97.19 215 ASP B O 1
ATOM 3611 N N . ILE B 1 216 ? -18.844 9.32 22.5 1 97.56 216 ILE B N 1
ATOM 3612 C CA . ILE B 1 216 ? -17.578 8.719 22.141 1 97.56 216 ILE B CA 1
ATOM 3613 C C . ILE B 1 216 ? -16.625 9.789 21.625 1 97.56 216 ILE B C 1
ATOM 3615 O O . ILE B 1 216 ? -15.414 9.734 21.859 1 97.56 216 ILE B O 1
ATOM 3619 N N . ILE B 1 217 ? -17.219 10.711 20.922 1 97.62 217 ILE B N 1
ATOM 3620 C CA . ILE B 1 217 ? -16.469 11.883 20.484 1 97.62 217 ILE B CA 1
ATOM 3621 C C . ILE B 1 217 ? -17.266 13.148 20.766 1 97.62 217 ILE B C 1
ATOM 3623 O O . ILE B 1 217 ? -18.484 13.086 20.984 1 97.62 217 ILE B O 1
ATOM 3627 N N . LEU B 1 218 ? -16.594 14.227 20.797 1 97.19 218 LEU B N 1
ATOM 3628 C CA . LEU B 1 218 ? -17.188 15.562 20.828 1 97.19 218 LEU B CA 1
ATOM 3629 C C . LEU B 1 218 ? -16.703 16.391 19.641 1 97.19 218 LEU B C 1
ATOM 3631 O O . LEU B 1 218 ? -15.578 16.203 19.172 1 97.19 218 LEU B O 1
ATOM 3635 N N . LEU B 1 219 ? -17.547 17.203 19.156 1 95.56 219 LEU B N 1
ATOM 3636 C CA . LEU B 1 219 ? -17.188 18.062 18.031 1 95.56 219 LEU B CA 1
ATOM 3637 C C . LEU B 1 219 ? -17.047 19.516 18.469 1 95.56 219 LEU B C 1
ATOM 3639 O O . LEU B 1 219 ? -17.922 20.047 19.172 1 95.56 219 LEU B O 1
ATOM 3643 N N . GLU B 1 220 ? -15.914 20.016 18.172 1 93.56 220 GLU B N 1
ATOM 3644 C CA . GLU B 1 220 ? -15.68 21.438 18.422 1 93.56 220 GLU B CA 1
ATOM 3645 C C . GLU B 1 220 ? -15.398 22.172 17.109 1 93.56 220 GLU B C 1
ATOM 3647 O O . GLU B 1 220 ? -14.328 22 16.516 1 93.56 220 GLU B O 1
ATOM 3652 N N . GLY B 1 221 ? -16.312 22.969 16.719 1 86.38 221 GLY B N 1
ATOM 3653 C CA . GLY B 1 221 ? -16.125 23.641 15.438 1 86.38 221 GLY B CA 1
ATOM 3654 C C . GLY B 1 221 ? -16.297 22.734 14.242 1 86.38 221 GLY B C 1
ATOM 3655 O O . GLY B 1 221 ? -17.078 21.766 14.289 1 86.38 221 GLY B O 1
ATOM 3656 N N . LYS B 1 222 ? -15.617 23.062 13.148 1 78.94 222 LYS B N 1
ATOM 3657 C CA . LYS B 1 222 ? -15.836 22.344 11.906 1 78.94 222 LYS B CA 1
ATOM 3658 C C . LYS B 1 222 ? -14.867 21.172 11.773 1 78.94 222 LYS B C 1
ATOM 3660 O O . LYS B 1 222 ? -15.188 20.156 11.141 1 78.94 222 LYS B O 1
ATOM 3665 N N . ARG B 1 223 ? -13.719 21.203 12.422 1 83.25 223 ARG B N 1
ATOM 3666 C CA . ARG B 1 223 ? -12.711 20.203 12.094 1 83.25 223 ARG B CA 1
ATOM 3667 C C . ARG B 1 223 ? -12.109 19.594 13.359 1 83.25 223 ARG B C 1
ATOM 3669 O O . ARG B 1 223 ? -11.32 18.656 13.281 1 83.25 223 ARG B O 1
ATOM 3676 N N . ARG B 1 224 ? -12.531 20.047 14.508 1 92.06 224 ARG B N 1
ATOM 3677 C CA . ARG B 1 224 ? -11.914 19.547 15.734 1 92.06 224 ARG B CA 1
ATOM 3678 C C . ARG B 1 224 ? -12.781 18.469 16.375 1 92.06 224 ARG B C 1
ATOM 3680 O O . ARG B 1 224 ? -13.977 18.672 16.594 1 92.06 224 ARG B O 1
ATOM 3687 N N . VAL B 1 225 ? -12.203 17.344 16.578 1 95.25 225 VAL B N 1
ATOM 3688 C CA . VAL B 1 225 ? -12.852 16.203 17.234 1 95.25 225 VAL B CA 1
ATOM 3689 C C . VAL B 1 225 ? -12.156 15.922 18.578 1 95.25 225 VAL B C 1
ATOM 3691 O O . VAL B 1 225 ? -10.938 15.742 18.625 1 95.25 225 VAL B O 1
ATOM 3694 N N . VAL B 1 226 ? -12.859 16 19.625 1 95.62 226 VAL B N 1
ATOM 3695 C CA . VAL B 1 226 ? -12.328 15.656 20.953 1 95.62 226 VAL B CA 1
ATOM 3696 C C . VAL B 1 226 ? -12.727 14.227 21.312 1 95.62 226 VAL B C 1
ATOM 3698 O O . VAL B 1 226 ? -13.891 13.844 21.172 1 95.62 226 VAL B O 1
ATOM 3701 N N . VAL B 1 227 ? -11.805 13.438 21.672 1 95.75 227 VAL B N 1
ATOM 3702 C CA . VAL B 1 227 ? -12.016 12.062 22.109 1 95.75 227 VAL B CA 1
ATOM 3703 C C . VAL B 1 227 ? -11.797 11.969 23.625 1 95.75 227 VAL B C 1
ATOM 3705 O O . VAL B 1 227 ? -10.648 11.906 24.078 1 95.75 227 VAL B O 1
ATOM 3708 N N . PRO B 1 228 ? -12.875 11.938 24.344 1 95 228 PRO B N 1
ATOM 3709 C CA . PRO B 1 228 ? -12.727 11.945 25.797 1 95 228 PRO B CA 1
ATOM 3710 C C . PRO B 1 228 ? -11.992 10.719 26.328 1 95 228 PRO B C 1
ATOM 3712 O O . PRO B 1 228 ? -11.266 10.812 27.328 1 95 228 PRO B O 1
ATOM 3715 N N . ASP B 1 229 ? -12.219 9.625 25.75 1 93.5 229 ASP B N 1
ATOM 3716 C CA . ASP B 1 229 ? -11.633 8.344 26.141 1 93.5 229 ASP B CA 1
ATOM 3717 C C . ASP B 1 229 ? -11.203 7.535 24.922 1 93.5 229 ASP B C 1
ATOM 3719 O O . ASP B 1 229 ? -12.039 6.926 24.25 1 93.5 229 ASP B O 1
ATOM 3723 N N . MET B 1 230 ? -9.906 7.438 24.703 1 92.75 230 MET B N 1
ATOM 3724 C CA . MET B 1 230 ? -9.383 6.773 23.516 1 92.75 230 MET B CA 1
ATOM 3725 C C . MET B 1 230 ? -9.727 5.289 23.531 1 92.75 230 MET B C 1
ATOM 3727 O O . MET B 1 230 ? -9.93 4.688 22.469 1 92.75 230 MET B O 1
ATOM 3731 N N . ALA B 1 231 ? -9.789 4.742 24.688 1 91.94 231 ALA B N 1
ATOM 3732 C CA . ALA B 1 231 ? -10.125 3.326 24.781 1 91.94 231 ALA B CA 1
ATOM 3733 C C . ALA B 1 231 ? -11.523 3.059 24.234 1 91.94 231 ALA B C 1
ATOM 3735 O O . ALA B 1 231 ? -11.758 2.041 23.578 1 91.94 231 ALA B O 1
ATOM 3736 N N . ARG B 1 232 ? -12.422 3.939 24.531 1 93.88 232 ARG B N 1
ATOM 3737 C CA . ARG B 1 232 ? -13.789 3.797 24.031 1 93.88 232 ARG B CA 1
ATOM 3738 C C . ARG B 1 232 ? -13.844 3.924 22.516 1 93.88 232 ARG B C 1
ATOM 3740 O O . ARG B 1 232 ? -14.594 3.209 21.859 1 93.88 232 ARG B O 1
ATOM 3747 N N . LEU B 1 233 ? -13.023 4.875 21.969 1 95.31 233 LEU B N 1
ATOM 3748 C CA . LEU B 1 233 ? -12.969 5.016 20.531 1 95.31 233 LEU B CA 1
ATOM 3749 C C . LEU B 1 233 ? -12.398 3.756 19.875 1 95.31 233 LEU B C 1
ATOM 3751 O O . LEU B 1 233 ? -12.922 3.273 18.875 1 95.31 233 LEU B O 1
ATOM 3755 N N . LEU B 1 234 ? -11.359 3.195 20.453 1 94.06 234 LEU B N 1
ATOM 3756 C CA . LEU B 1 234 ? -10.711 1.999 19.938 1 94.06 234 LEU B CA 1
ATOM 3757 C C . LEU B 1 234 ? -11.68 0.823 19.906 1 94.06 234 LEU B C 1
ATOM 3759 O O . LEU B 1 234 ? -11.625 -0.001 18.984 1 94.06 234 LEU B O 1
ATOM 3763 N N . GLU B 1 235 ? -12.555 0.802 20.844 1 94.25 235 GLU B N 1
ATOM 3764 C CA . GLU B 1 235 ? -13.562 -0.255 20.875 1 94.25 235 GLU B CA 1
ATOM 3765 C C . GLU B 1 235 ? -14.469 -0.198 19.656 1 94.25 235 GLU B C 1
ATOM 3767 O O . GLU B 1 235 ? -14.984 -1.226 19.203 1 94.25 235 GLU B O 1
ATOM 3772 N N . GLN B 1 236 ? -14.633 1.03 19.094 1 96.25 236 GLN B N 1
ATOM 3773 C CA . GLN B 1 236 ? -15.539 1.211 17.969 1 96.25 236 GLN B CA 1
ATOM 3774 C C . GLN B 1 236 ? -14.883 0.793 16.656 1 96.25 236 GLN B C 1
ATOM 3776 O O . GLN B 1 236 ? -15.547 0.707 15.617 1 96.25 236 GLN B O 1
ATOM 3781 N N . THR B 1 237 ? -13.586 0.512 16.656 1 95.75 237 THR B N 1
ATOM 3782 C CA . THR B 1 237 ? -12.867 0.23 15.422 1 95.75 237 THR B CA 1
ATOM 3783 C C . THR B 1 237 ? -13.094 -1.212 14.977 1 95.75 237 THR B C 1
ATOM 3785 O O . THR B 1 237 ? -12.789 -1.572 13.836 1 95.75 237 THR B O 1
ATOM 3788 N N . GLY B 1 238 ? -13.641 -2.066 15.867 1 90.12 238 GLY B N 1
ATOM 3789 C CA . GLY B 1 238 ? -13.797 -3.477 15.555 1 90.12 238 GLY B CA 1
ATOM 3790 C C . GLY B 1 238 ? -12.484 -4.242 15.57 1 90.12 238 GLY B C 1
ATOM 3791 O O . GLY B 1 238 ? -12.422 -5.375 15.086 1 90.12 238 GLY B O 1
ATOM 3792 N N . SER B 1 239 ? -11.375 -3.621 15.883 1 80.88 239 SER B N 1
ATOM 3793 C CA . SER B 1 239 ? -10.062 -4.254 16 1 80.88 239 SER B CA 1
ATOM 3794 C C . SER B 1 239 ? -9.641 -4.375 17.453 1 80.88 239 SER B C 1
ATOM 3796 O O . SER B 1 239 ? -10.195 -3.703 18.328 1 80.88 239 SER B O 1
ATOM 3798 N N . ASP B 1 240 ? -8.859 -5.516 17.859 1 58.78 240 ASP B N 1
ATOM 3799 C CA . ASP B 1 240 ? -8.383 -5.555 19.234 1 58.78 240 ASP B CA 1
ATOM 3800 C C . ASP B 1 240 ? -7.379 -4.438 19.5 1 58.78 240 ASP B C 1
ATOM 3802 O O . ASP B 1 240 ? -6.578 -4.094 18.625 1 58.78 240 ASP B O 1
ATOM 3806 N N . PRO B 1 241 ? -7.621 -3.701 20.578 1 46.41 241 PRO B N 1
ATOM 3807 C CA . PRO B 1 241 ? -6.699 -2.639 20.984 1 46.41 241 PRO B CA 1
ATOM 3808 C C . PRO B 1 241 ? -5.234 -3.041 20.844 1 46.41 241 PRO B C 1
ATOM 3810 O O . PRO B 1 241 ? -4.363 -2.178 20.703 1 46.41 241 PRO B O 1
ATOM 3813 N N . ILE B 1 242 ? -4.844 -4.301 21.047 1 42.03 242 ILE B N 1
ATOM 3814 C CA . ILE B 1 242 ? -3.441 -4.688 21.188 1 42.03 242 ILE B CA 1
ATOM 3815 C C . ILE B 1 242 ? -2.75 -4.59 19.828 1 42.03 242 ILE B C 1
ATOM 3817 O O . ILE B 1 242 ? -1.521 -4.664 19.734 1 42.03 242 ILE B O 1
ATOM 3821 N N . SER B 1 243 ? -3.406 -4.793 18.703 1 44.03 243 SER B N 1
ATOM 3822 C CA . SER B 1 243 ? -2.756 -4.969 17.406 1 44.03 243 SER B CA 1
ATOM 3823 C C . SER B 1 243 ? -2.051 -3.689 16.953 1 44.03 243 SER B C 1
ATOM 3825 O O . SER B 1 243 ? -1.204 -3.719 16.062 1 44.03 243 SER B O 1
ATOM 3827 N N . HIS B 1 244 ? -2.482 -2.52 17.203 1 38.56 244 HIS B N 1
ATOM 3828 C CA . HIS B 1 244 ? -1.939 -1.269 16.688 1 38.56 244 HIS B CA 1
ATOM 3829 C C . HIS B 1 244 ? -1.107 -0.551 17.75 1 38.56 244 HIS B C 1
ATOM 3831 O O . HIS B 1 244 ? -0.875 0.656 17.641 1 38.56 244 HIS B O 1
ATOM 3837 N N . ILE B 1 245 ? -0.715 -1.193 18.719 1 30.16 245 ILE B N 1
ATOM 3838 C CA . ILE B 1 245 ? 0.166 -0.409 19.578 1 30.16 245 ILE B CA 1
ATOM 3839 C C . ILE B 1 245 ? 1.573 -0.383 18.984 1 30.16 245 ILE B C 1
ATOM 3841 O O . ILE B 1 245 ? 2.109 -1.424 18.594 1 30.16 245 ILE B O 1
#

Nearest PDB structures (foldseek):
  4i2o-assembly1_B  TM=9.088E-01  e=2.443E-18  Bradyrhizobium japonicum
  7pza-assembly1_A  TM=8.636E-01  e=1.552E-16  Sinorhizobium meliloti 1021
  3e5u-assembly2_B  TM=7.429E-01  e=6.364E-14  Desulfitobacterium hafniense DCB-2
  3e5x-assembly1_A  TM=7.321E-01  e=4.921E-13  Desulfitobacterium hafniense DCB-2
  2h6b-assembly1_B  TM=4.745E-01  e=2.251E-13  Desulfitobacterium hafniense

Solvent-accessible surface area (backbone atoms only — not comparable to full-atom values): 25908 Å² total; per-residue (Å²): 128,84,73,48,56,56,81,74,82,71,51,54,92,71,38,93,37,36,80,68,22,53,58,39,61,46,52,72,69,53,40,51,56,49,52,72,58,47,49,46,45,50,44,50,54,71,35,72,76,42,52,50,69,35,76,48,64,45,30,32,30,30,62,37,45,34,31,34,34,30,45,68,41,74,86,62,57,57,31,42,69,47,77,38,42,60,25,36,76,46,70,51,85,100,44,59,54,32,87,38,27,28,32,22,59,32,53,27,35,30,47,28,34,50,37,68,69,47,52,50,40,38,62,75,36,50,43,39,36,51,40,42,36,52,53,49,52,51,50,36,52,51,46,47,52,46,41,41,41,48,35,68,48,49,73,56,19,38,54,32,40,52,53,51,51,51,41,50,66,72,37,71,59,87,65,61,95,48,93,53,64,44,76,35,77,50,87,53,51,64,61,52,45,13,28,52,58,42,49,48,53,65,56,49,53,51,42,54,50,49,38,37,75,68,63,42,32,43,76,49,82,93,40,33,38,33,27,58,41,60,68,63,37,42,62,45,32,66,47,60,73,76,78,78,110,128,84,75,48,56,55,82,73,81,69,52,54,92,71,37,94,39,34,80,67,22,53,58,41,64,48,52,71,70,56,40,52,55,48,54,74,58,46,48,42,43,50,42,50,52,71,36,72,76,41,51,50,68,35,76,49,65,45,30,31,31,29,62,37,45,35,31,34,34,29,46,68,41,76,85,61,56,58,30,42,69,47,77,37,41,60,23,35,78,47,71,52,86,99,44,59,53,34,86,38,27,29,34,22,60,31,54,27,35,30,47,29,34,49,36,67,68,45,53,52,40,38,62,74,37,49,44,40,36,53,40,43,37,53,52,49,52,51,48,34,51,52,46,46,52,46,40,40,40,49,36,66,47,50,73,57,20,38,54,33,39,52,54,52,52,52,41,48,66,72,37,70,58,87,65,60,94,48,93,53,62,44,77,36,77,50,87,53,52,65,61,51,45,12,27,52,57,42,49,48,54,66,56,49,51,52,43,52,50,48,38,37,76,68,63,41,30,42,78,50,80,93,41,32,37,34,26,57,41,60,68,62,36,42,61,44,33,66,45,60,74,77,79,80,109

Foldseek 3Di:
DDQCQPPPLDQLVRQPLCCQALNNQPDPVRSVVLSVFKTKTKDAAFDWPFDFPAFDFKKWFWRAAKKWKKDADPVGQIATQDMHHGRAIGDDAPDGGHRTIMGGRHIIMIIMGGRPVVSVCVVVPVSSVVSVVVNVVVVVVVSVVLVCQQPPNDLLLNLLVVQLVQQCVVCVDPDPLDLAKGKGFASDALVRSCNHNVHDSVSSVVSVVVCVVVVQWPDDPRGMIIGGHNVSSVVRNVDPPVPPD/DDQCQPPPLDQLVRQPLCCQALNNQPDPVLSVVLSVFKTKGKDAAFAWPFDFPAFDFKKWFWRDAKKWKKDADPVGQIATQDMHHGRAIGDDAPDGGHRTIMGGRHIIMIIMGGRPVVSVCVVVPVSSVVSVVVNVVVVVVVSVVLVCQQPDNDLLLNLLVVQLVQQCVVCVDPDPLDLAKGKGFASDALVNSCNHNVHDSVSSVVSVVVCVVVVQWPDDPRGMIIGGHNVSSVVRNVDPPVPPD

Secondary structure (DSSP, 8-state):
-----------GGG-TTTTTSTTTT--HHHHHHHHHH-EEEEE-TT-EEE-TTSB--EEEEEEES-EEEEEE-TTS-EEEEEEE-TT-EE--TT--B-SSEEEESS-EEEEEEEHHHHHHHHHH-HHHHHHHHHHHHHHHHHHHHHHHHHHH--HHHHHHHHHHHHHHHH-TTT--S-SS-EEEE--S-HHHHHHHHT--HHHHHHHHHHHHHTTS-EEETTTEEEES-HHHHHHTTTS-GGGG-/-----------GGG-TTTTTSTTTT--HHHHHHHHHH-EEEEE-TT-EEE-TTSB--EEEEEEES-EEEEEE-TTS-EEEEEEE-TT-EE--TT--B-SSEEEESS-EEEEEEEHHHHHHHHHH-HHHHHHHHHHHHHHHHHHHHHHHHHHH--HHHHHHHHHHHHHHHH-TTT--S-SS-EEEE--S-HHHHHHHHT--HHHHHHHHHHHHHTTS-EEETTTEEEES-HHHHHHTTTS-GGGG-

Organism: NCBI:txid391626

pLDDT: mean 89.1, std 14.5, range [29.91, 98.38]

InterPro domains:
  IPR000595 Cyclic nucleotide-binding domain [PF00027] (41-122)
  IPR000595 Cyclic nucleotide-binding domain [PS50042] (22-139)
  IPR000595 Cyclic nucleotide-binding domain [SM00100] (22-140)
  IPR000595 Cyclic nucleotide-binding domain [cd00038] (22-133)
  IPR012318 Crp-type HTH domain [PF13545] (157-234)
  IPR012318 Crp-type HTH domain [PR00034] (186-202)
  IPR012318 Crp-type HTH domain [PR00034] (202-217)
  IPR012318 Crp-type HTH domain [PS51063] (153-231)
  IPR012318 Crp-type HTH domain [SM00419] (180-229)
  IPR014710 RmlC-like jelly roll fold [G3DSA:2.60.120.10] (11-153)
  IPR018490 Cyclic nucleotide-binding domain superfamily [SSF51206] (15-152)
  IPR036388 Winged helix-like DNA-binding domain superfamily [G3DSA:1.10.10.10] (154-240)
  IPR036390 Winged helix DNA-binding domain superfamily [SSF46785] (154-235)
  IPR050397 Global Transcriptional Regulators in Environmental Response [PTHR24567] (18-235)